Protein AF-A0A7R7HDZ0-F1 (afdb_monomer_lite)

Sequence (417 aa):
MRAALHAPAPTSVPAPRLAAPQRAILRKTVLGPVDDPLEREADQVADAVVGDHAVGGFGQAPAGTAQRKCAECEDEEGIQRKCAACEAEEKIERKPAEAAARAVSQGGEPLSPEARAYFEPRFGRGFSGVRIHTGGRAAAAAGAIDARAYTLGSDIAFASGEFDPQRDAGRRLLAHELTHVVQQQRGAAPALRRTLTATSRCPPNVHGAPADPIAELTADDERAQLMALGTSNVLALEALTFADPTFGRSYVSDAYERRFGLPPAAARGRFRNRFTGRTHATQNEAMREEMLSLSDRFRQLHDFLSGPIRYRCPGTGAITLPGCASARCGGSIALSCPGGRQIAICPTFWTFPLMQTVDQRGGNMIHESVHMRLGFRGHGLANANQRGRNPECHAAIVADVYGFQSDDTTDCTPLIP

Secondary structure (DSSP, 8-state):
-----PPPPP--PPPP-------------EEPPTT-HHHHHHHHHHHHHHTTPPP-------TTEEEEEES--SS--------S-HHHHHHHHHHHHHHHHHHHTS--EEPPHHHHHHHHHHHTS--TT-EEE-SHHHHHHHHHTTEEEEEETTEEEE-TTT--TTSHHHHHHHHHHHHHHHHHHHHT---------TT-B--TTSTT--S-HHHHHHHHHHHHHHHHHHHHHHHHHHHHHTT-TTS---HHHHHHHHHH-SPPEEGGGEEE-TTT--EESSHHHHHHHHHHHHHHHHHHHHHHHHS--EEE--TTSEEPPTTS--EE-TT-SEE--TT--EEEEPHHHHH-TT-SSHHHHHHHHHHHHHHHHH-----S---HHHHTT-HHHHHHHHHHHHT------STTS----

Foldseek 3Di:
DDDDDDDDDDDDDDDPPPDDPPPPLQPQAAEDDQPDPQLVVLLVQLVCLLVVHADDDAAADAARYKYFHAPDDDDDDDDDDDDDPVVVVVVLRRVLRSLLVVQQVDAFDFDDPVLQVSVCRSDVHGLRLAGEAADPSLQVSCVSVNGQWIEHQRYIGGHHPLCDCPDSNSSSVVSSRVSVNVNNCRNCVDLPLDQQPPQADDDDPPLLHHNCNSVLVSLLLVLLLVLLLVLLVVLLVVLVLLVDVVRDDDLLNLLCCQQQNFFDADPPRWGAQLQPRDIHNDSSVSSSVNSNSLSVVSVLLSVLSSDHAHEYAQEQDWDDFPADDIDGCPVPQWDHAAQGRYIHGYSCCNVPPQNPDSLQSSLVVQLRSLCHRVVQDDCADDDSSCSSRHSQSSSSSSCSVVVGDYPPVYDSGTPDD

pLDDT: mean 73.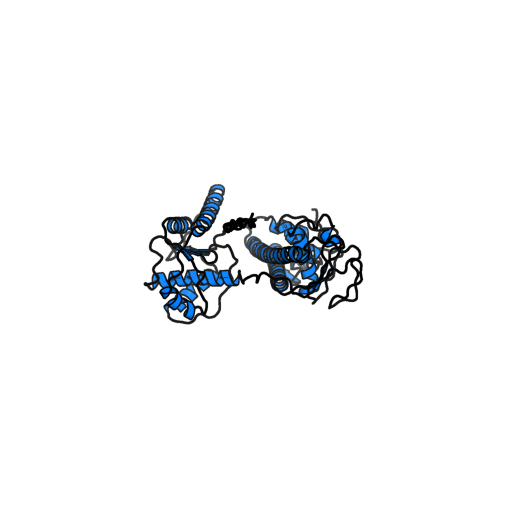01, std 21.33, range [24.03, 96.06]

Structure (mmCIF, N/CA/C/O backbone):
data_AF-A0A7R7HDZ0-F1
#
_entry.id   AF-A0A7R7HDZ0-F1
#
loop_
_atom_site.group_PDB
_atom_site.id
_atom_site.type_symbol
_atom_site.label_atom_id
_atom_site.label_alt_id
_atom_site.label_comp_id
_atom_site.label_asym_id
_atom_site.label_entity_id
_atom_site.label_seq_id
_atom_site.pdbx_PDB_ins_code
_atom_site.Cartn_x
_atom_site.Cartn_y
_atom_site.Cartn_z
_atom_site.occupancy
_atom_site.B_iso_or_equiv
_atom_site.auth_seq_id
_atom_site.auth_comp_id
_atom_site.auth_asym_id
_atom_site.auth_atom_id
_atom_site.pdbx_PDB_model_num
ATOM 1 N N . MET A 1 1 ? 40.068 -49.579 -53.882 1.00 44.84 1 MET A N 1
ATOM 2 C CA . MET A 1 1 ? 40.170 -48.434 -52.951 1.00 44.84 1 MET A CA 1
ATOM 3 C C . MET A 1 1 ? 38.941 -47.546 -53.119 1.00 44.84 1 MET A C 1
ATOM 5 O O . MET A 1 1 ? 38.867 -46.802 -54.084 1.00 44.84 1 MET A O 1
ATOM 9 N N . ARG A 1 2 ? 37.942 -47.673 -52.238 1.00 38.09 2 ARG A N 1
ATOM 10 C CA . ARG A 1 2 ? 36.801 -46.748 -52.138 1.00 38.09 2 ARG A CA 1
ATOM 11 C C . ARG A 1 2 ? 36.722 -46.304 -50.681 1.00 38.09 2 ARG A C 1
ATOM 13 O O . ARG A 1 2 ? 36.524 -47.140 -49.807 1.00 38.09 2 ARG A O 1
ATOM 20 N N . ALA A 1 3 ? 36.974 -45.022 -50.438 1.00 36.81 3 ALA A N 1
ATOM 21 C CA . ALA A 1 3 ? 36.905 -44.409 -49.120 1.00 36.81 3 ALA A CA 1
ATOM 22 C C . ALA A 1 3 ? 35.434 -44.226 -48.719 1.00 36.81 3 ALA A C 1
ATOM 24 O O . ALA A 1 3 ? 34.670 -43.587 -49.442 1.00 36.81 3 ALA A O 1
ATOM 25 N N . ALA A 1 4 ? 35.037 -44.812 -47.590 1.00 38.38 4 ALA A N 1
ATOM 26 C CA . ALA A 1 4 ? 33.734 -44.595 -46.975 1.00 38.38 4 ALA A CA 1
ATOM 27 C C . ALA A 1 4 ? 33.809 -43.357 -46.069 1.00 38.38 4 ALA A C 1
ATOM 29 O O . ALA A 1 4 ? 34.509 -43.360 -45.056 1.00 38.38 4 ALA A O 1
ATOM 30 N N . LEU A 1 5 ? 33.096 -42.297 -46.451 1.00 42.97 5 LEU A N 1
ATOM 31 C CA . LEU A 1 5 ? 32.874 -41.107 -45.631 1.00 42.97 5 LEU A CA 1
ATOM 32 C C . LEU A 1 5 ? 32.022 -41.495 -44.410 1.00 42.97 5 LEU A C 1
ATOM 34 O O . LEU A 1 5 ? 30.867 -41.887 -44.560 1.00 42.97 5 LEU A O 1
ATOM 38 N N . HIS A 1 6 ? 32.599 -41.408 -43.210 1.00 38.75 6 HIS A N 1
ATOM 39 C CA . HIS A 1 6 ? 31.871 -41.518 -41.944 1.00 38.75 6 HIS A CA 1
ATOM 40 C C . HIS A 1 6 ? 31.161 -40.190 -41.647 1.00 38.75 6 HIS A C 1
ATOM 42 O O . HIS A 1 6 ? 31.810 -39.153 -41.525 1.00 38.75 6 HIS A O 1
ATOM 48 N N . ALA A 1 7 ? 29.835 -40.225 -41.514 1.00 43.44 7 ALA A N 1
ATOM 49 C CA . ALA A 1 7 ? 29.051 -39.125 -40.957 1.00 43.44 7 ALA A CA 1
ATOM 50 C C . ALA A 1 7 ? 29.143 -39.139 -39.415 1.00 43.44 7 ALA A C 1
ATOM 52 O O . ALA A 1 7 ? 29.119 -40.226 -38.829 1.00 43.44 7 ALA A O 1
ATOM 53 N N . PRO A 1 8 ? 29.238 -37.982 -38.733 1.00 42.28 8 PRO A N 1
ATOM 54 C CA . PRO A 1 8 ? 29.229 -37.940 -37.275 1.00 42.28 8 PRO A CA 1
ATOM 55 C C . PRO A 1 8 ? 27.817 -38.193 -36.722 1.00 42.28 8 PRO A C 1
ATOM 57 O O . PRO A 1 8 ? 26.822 -37.705 -37.259 1.00 42.28 8 PRO A O 1
ATOM 60 N N . ALA A 1 9 ? 27.743 -38.964 -35.636 1.00 42.22 9 ALA A N 1
ATOM 61 C CA . ALA A 1 9 ? 26.508 -39.270 -34.919 1.00 42.22 9 ALA A CA 1
ATOM 62 C C . ALA A 1 9 ? 25.871 -38.003 -34.304 1.00 42.22 9 ALA A C 1
ATOM 64 O O . ALA A 1 9 ? 26.602 -37.116 -33.854 1.00 42.22 9 ALA A O 1
ATOM 65 N N . PRO A 1 10 ? 24.528 -37.909 -34.236 1.00 36.88 10 PRO A N 1
ATOM 66 C CA . PRO A 1 10 ? 23.860 -36.777 -33.608 1.00 36.88 10 PRO A CA 1
ATOM 67 C C . PRO A 1 10 ? 24.098 -36.795 -32.095 1.00 36.88 10 PRO A C 1
ATOM 69 O O . PRO A 1 10 ? 23.762 -37.754 -31.400 1.00 36.88 10 PRO A O 1
ATOM 72 N N . THR A 1 11 ? 24.672 -35.714 -31.577 1.00 39.50 11 THR A N 1
ATOM 73 C CA . THR A 1 11 ? 24.785 -35.454 -30.144 1.00 39.50 11 THR A CA 1
ATOM 74 C C . THR A 1 11 ? 23.390 -35.220 -29.564 1.00 39.50 11 THR A C 1
ATOM 76 O O . THR A 1 11 ? 22.713 -34.242 -29.875 1.00 39.50 11 THR A O 1
ATOM 79 N N . SER A 1 12 ? 22.931 -36.141 -28.717 1.00 36.22 12 SER A N 1
ATOM 80 C CA . SER A 1 12 ? 21.682 -35.999 -27.971 1.00 36.22 12 SER A CA 1
ATOM 81 C C . SER A 1 12 ? 21.817 -34.867 -26.950 1.00 36.22 12 SER A C 1
ATOM 83 O O . SER A 1 12 ? 22.501 -35.011 -25.936 1.00 36.22 12 SER A O 1
ATOM 85 N N . VAL A 1 13 ? 21.163 -33.738 -27.214 1.00 38.78 13 VAL A N 1
ATOM 86 C CA . VAL A 1 13 ? 20.968 -32.666 -26.232 1.00 38.78 13 VAL A CA 1
ATOM 87 C C . VAL A 1 13 ? 20.074 -33.215 -25.111 1.00 38.78 13 VAL A C 1
ATOM 89 O O . VAL A 1 13 ? 18.983 -33.706 -25.411 1.00 38.78 13 VAL A O 1
ATOM 92 N N . PRO A 1 14 ? 20.483 -33.174 -23.830 1.00 31.98 14 PRO A N 1
ATOM 93 C CA . PRO A 1 14 ? 19.598 -33.571 -22.748 1.00 31.98 14 PRO A CA 1
ATOM 94 C C . PRO A 1 14 ? 18.442 -32.569 -22.663 1.00 31.98 14 PRO A C 1
ATOM 96 O O . PRO A 1 14 ? 18.658 -31.361 -22.563 1.00 31.98 14 PRO A O 1
ATOM 99 N N . ALA A 1 15 ? 17.209 -33.075 -22.720 1.00 33.50 15 ALA A N 1
ATOM 100 C CA . ALA A 1 15 ? 16.012 -32.267 -22.535 1.00 33.50 15 ALA A CA 1
ATOM 101 C C . ALA A 1 15 ? 16.073 -31.531 -21.180 1.00 33.50 15 ALA A C 1
ATOM 103 O O . ALA A 1 15 ? 16.459 -32.144 -20.175 1.00 33.50 15 ALA A O 1
ATOM 104 N N . PRO A 1 16 ? 15.687 -30.244 -21.111 1.00 27.38 16 PRO A N 1
ATOM 105 C CA . PRO A 1 16 ? 15.587 -29.551 -19.839 1.00 27.38 16 PRO A CA 1
ATOM 106 C C . PRO A 1 16 ? 14.546 -30.276 -18.984 1.00 27.38 16 PRO A C 1
ATOM 108 O O . PRO A 1 16 ? 13.384 -30.413 -19.370 1.00 27.38 16 PRO A O 1
ATOM 111 N N . ARG A 1 17 ? 14.970 -30.775 -17.818 1.00 29.27 17 ARG A N 1
ATOM 112 C CA . ARG A 1 17 ? 14.047 -31.273 -16.798 1.00 29.27 17 ARG A CA 1
ATOM 113 C C . ARG A 1 17 ? 13.121 -30.117 -16.426 1.00 29.27 17 ARG A C 1
ATOM 115 O O . ARG A 1 17 ? 13.577 -29.138 -15.842 1.00 29.27 17 ARG A O 1
ATOM 122 N N . LEU A 1 18 ? 11.840 -30.237 -16.772 1.00 27.70 18 LEU A N 1
ATOM 123 C CA . LEU A 1 18 ? 10.780 -29.387 -16.240 1.00 27.70 18 LEU A CA 1
ATOM 124 C C . LEU A 1 18 ? 10.852 -29.468 -14.713 1.00 27.70 18 LEU A C 1
ATOM 126 O O . LEU A 1 18 ? 10.538 -30.500 -14.120 1.00 27.70 18 LEU A O 1
ATOM 130 N N . ALA A 1 19 ? 11.332 -28.397 -14.085 1.00 26.77 19 ALA A N 1
ATOM 131 C CA . ALA A 1 19 ? 11.244 -28.238 -12.648 1.00 26.77 19 ALA A CA 1
ATOM 132 C C . ALA A 1 19 ? 9.758 -28.262 -12.272 1.00 26.77 19 ALA A C 1
ATOM 134 O O . ALA A 1 19 ? 8.959 -27.495 -12.813 1.00 26.77 19 ALA A O 1
ATOM 135 N N . ALA A 1 20 ? 9.387 -29.177 -11.376 1.00 27.25 20 ALA A N 1
ATOM 136 C CA . ALA A 1 20 ? 8.056 -29.205 -10.793 1.00 27.25 20 ALA A CA 1
ATOM 137 C C . ALA A 1 20 ? 7.740 -27.823 -10.188 1.00 27.25 20 ALA A C 1
ATOM 139 O O . ALA A 1 20 ? 8.631 -27.223 -9.574 1.00 27.25 20 ALA A O 1
ATOM 140 N N . PRO A 1 21 ? 6.509 -27.302 -10.337 1.00 24.27 21 PRO A N 1
ATOM 141 C CA . PRO A 1 21 ? 6.141 -26.032 -9.738 1.00 24.27 21 PRO A CA 1
ATOM 142 C C . PRO A 1 21 ? 6.277 -26.166 -8.221 1.00 24.27 21 PRO A C 1
ATOM 144 O O . PRO A 1 21 ? 5.531 -26.905 -7.576 1.00 24.27 21 PRO A O 1
ATOM 147 N N . GLN A 1 22 ? 7.256 -25.468 -7.649 1.00 25.64 22 GLN A N 1
ATOM 148 C CA . GLN A 1 22 ? 7.350 -25.297 -6.208 1.00 25.64 22 GLN A CA 1
ATOM 149 C C . GLN A 1 22 ? 6.126 -24.482 -5.792 1.00 25.64 22 GLN A C 1
ATOM 151 O O . GLN A 1 22 ? 6.064 -23.274 -6.015 1.00 25.64 22 GLN A O 1
ATOM 156 N N . ARG A 1 23 ? 5.110 -25.169 -5.254 1.00 25.72 23 ARG A N 1
ATOM 157 C CA . ARG A 1 23 ? 3.968 -24.532 -4.596 1.00 25.72 23 ARG A CA 1
ATOM 158 C C . ARG A 1 23 ? 4.537 -23.622 -3.513 1.00 25.72 23 ARG A C 1
ATOM 160 O O . ARG A 1 23 ? 5.126 -24.104 -2.547 1.00 25.72 23 ARG A O 1
ATOM 167 N N . ALA A 1 24 ? 4.409 -22.315 -3.729 1.00 24.95 24 ALA A N 1
ATOM 168 C CA . ALA A 1 24 ? 4.756 -21.304 -2.752 1.00 24.95 24 ALA A CA 1
ATOM 169 C C . ALA A 1 24 ? 4.063 -21.654 -1.432 1.00 24.95 24 ALA A C 1
ATOM 171 O O . ALA A 1 24 ? 2.856 -21.895 -1.392 1.00 24.95 24 ALA A O 1
ATOM 172 N N . ILE A 1 25 ? 4.852 -21.740 -0.367 1.00 25.34 25 ILE A N 1
ATOM 173 C CA . ILE A 1 25 ? 4.367 -21.968 0.989 1.00 25.34 25 ILE A CA 1
ATOM 174 C C . ILE A 1 25 ? 3.492 -20.758 1.341 1.00 25.34 25 ILE A C 1
ATOM 176 O O . ILE A 1 25 ? 4.002 -19.652 1.521 1.00 25.34 25 ILE A O 1
ATOM 180 N N . LEU A 1 26 ? 2.171 -20.961 1.355 1.00 25.06 26 LEU A N 1
ATOM 181 C CA . LEU A 1 26 ? 1.171 -19.962 1.732 1.00 25.06 26 LEU A CA 1
ATOM 182 C C . LEU A 1 26 ? 1.508 -19.401 3.121 1.00 25.06 26 LEU A C 1
ATOM 184 O O . LEU A 1 26 ? 1.607 -20.142 4.100 1.00 25.06 26 LEU A O 1
ATOM 188 N N . ARG A 1 27 ? 1.716 -18.081 3.190 1.00 25.72 27 ARG A N 1
ATOM 189 C CA . ARG A 1 27 ? 1.868 -17.336 4.443 1.00 25.72 27 ARG A CA 1
ATOM 190 C C . ARG A 1 27 ? 0.533 -17.365 5.198 1.00 25.72 27 ARG A C 1
ATOM 192 O O . ARG A 1 27 ? -0.501 -17.090 4.604 1.00 25.72 27 ARG A O 1
ATOM 199 N N . LYS A 1 28 ? 0.622 -17.718 6.486 1.00 27.92 28 LYS A N 1
ATOM 200 C CA . LYS A 1 28 ? -0.372 -17.678 7.575 1.00 27.92 28 LYS A CA 1
ATOM 201 C C . LYS A 1 28 ? -1.809 -17.324 7.156 1.00 27.92 28 LYS A C 1
ATOM 203 O O . LYS A 1 28 ? -2.166 -16.156 7.052 1.00 27.92 28 LYS A O 1
ATOM 208 N N . THR A 1 29 ? -2.625 -18.359 6.991 1.00 32.28 29 THR A N 1
ATOM 209 C CA . THR A 1 29 ? -4.078 -18.248 6.850 1.00 32.28 29 THR A CA 1
ATOM 210 C C . THR A 1 29 ? -4.680 -17.724 8.151 1.00 32.28 29 THR A C 1
ATOM 212 O O . THR A 1 29 ? -4.339 -18.202 9.233 1.00 32.28 29 THR A O 1
ATOM 215 N N . VAL A 1 30 ? -5.547 -16.722 8.046 1.00 39.31 30 VAL A N 1
ATOM 216 C CA . VAL A 1 30 ? -6.327 -16.174 9.163 1.00 39.31 30 VAL A CA 1
ATOM 217 C C . VAL A 1 30 ? -7.789 -16.525 8.918 1.00 39.31 30 VAL A C 1
ATOM 219 O O . VAL A 1 30 ? -8.247 -16.492 7.776 1.00 39.31 30 VAL A O 1
ATOM 222 N N . LEU A 1 31 ? -8.480 -16.917 9.981 1.00 42.81 31 LEU A N 1
ATOM 223 C CA . LEU A 1 31 ? -9.894 -17.260 9.968 1.00 42.81 31 LEU A CA 1
ATOM 224 C C . LEU A 1 31 ? -10.731 -15.976 10.113 1.00 42.81 31 LEU A C 1
ATOM 226 O O . LEU A 1 31 ? -10.444 -15.175 11.003 1.00 42.81 31 LEU A O 1
ATOM 230 N N . GLY A 1 32 ? -11.718 -15.759 9.241 1.00 47.38 32 GLY A N 1
ATOM 231 C CA . GLY A 1 32 ? -12.645 -14.623 9.354 1.00 47.38 32 GLY A CA 1
ATOM 232 C C . GLY A 1 32 ? -13.668 -14.792 10.495 1.00 47.38 32 GLY A C 1
ATOM 233 O O . GLY A 1 32 ? -13.963 -15.929 10.871 1.00 47.38 32 GLY A O 1
ATOM 234 N N . PRO A 1 33 ? -14.198 -13.696 11.075 1.00 43.16 33 PRO A N 1
ATOM 235 C CA . PRO A 1 33 ? -15.303 -13.759 12.030 1.00 43.16 33 PRO A CA 1
ATOM 236 C C . PRO A 1 33 ? -16.636 -14.106 11.340 1.00 43.16 33 PRO A C 1
ATOM 238 O O . PRO A 1 33 ? -16.903 -13.657 10.234 1.00 43.16 33 PRO A O 1
ATOM 241 N N . VAL A 1 34 ? -17.488 -14.866 12.037 1.00 46.38 34 VAL A N 1
ATOM 242 C CA . VAL A 1 34 ? -18.720 -15.504 11.512 1.00 46.38 34 VAL A CA 1
ATOM 243 C C . VAL A 1 34 ? -19.800 -14.506 11.073 1.00 46.38 34 VAL A C 1
ATOM 245 O O . VAL A 1 34 ? -20.619 -14.825 10.222 1.00 46.38 34 VAL A O 1
ATOM 248 N N . ASP A 1 35 ? -19.799 -13.293 11.631 1.00 53.28 35 ASP A N 1
ATOM 249 C CA . ASP A 1 35 ? -20.841 -12.282 11.395 1.00 53.28 35 ASP A CA 1
ATOM 250 C C . ASP A 1 35 ? -20.292 -11.025 10.690 1.00 53.28 35 ASP A C 1
ATOM 252 O O . ASP A 1 35 ? -20.594 -9.869 11.023 1.00 53.28 35 ASP A O 1
ATOM 256 N N . ASP A 1 36 ? -19.412 -11.243 9.712 1.00 57.72 36 ASP A N 1
ATOM 257 C CA . ASP A 1 36 ? -18.852 -10.175 8.893 1.00 57.72 36 ASP A CA 1
ATOM 258 C C . ASP A 1 36 ? -19.768 -9.810 7.692 1.00 57.72 36 ASP A C 1
ATOM 260 O O . ASP A 1 36 ? -20.662 -10.567 7.302 1.00 57.72 36 ASP A O 1
ATOM 264 N N . PRO A 1 37 ? -19.625 -8.607 7.098 1.00 63.59 37 PRO A N 1
ATOM 265 C CA . PRO A 1 37 ? -20.433 -8.210 5.943 1.00 63.59 37 PRO A CA 1
ATOM 266 C C . PRO A 1 37 ? -20.280 -9.105 4.704 1.00 63.59 37 PRO A C 1
ATOM 268 O O . PRO A 1 37 ? -21.184 -9.117 3.872 1.00 63.59 37 PRO A O 1
ATOM 271 N N . LEU A 1 38 ? -19.153 -9.806 4.558 1.00 62.91 38 LEU A N 1
ATOM 272 C CA . LEU A 1 38 ? -18.868 -10.691 3.429 1.00 62.91 38 LEU A CA 1
ATOM 273 C C . LEU A 1 38 ? -19.558 -12.049 3.600 1.00 62.91 38 LEU A C 1
ATOM 275 O O . LEU A 1 38 ? -20.018 -12.596 2.601 1.00 62.91 38 LEU A O 1
ATOM 279 N N . GLU A 1 39 ? -19.684 -12.548 4.830 1.00 69.94 39 GLU A N 1
ATOM 280 C CA . GLU A 1 39 ? -20.479 -13.729 5.189 1.00 69.94 39 GLU A CA 1
ATOM 281 C C . GLU A 1 39 ? -21.976 -13.464 4.968 1.00 69.94 39 GLU A C 1
ATOM 283 O O . GLU A 1 39 ? -22.654 -14.250 4.308 1.00 69.94 39 GLU A O 1
ATOM 288 N N . ARG A 1 40 ? -22.488 -12.291 5.381 1.00 72.62 40 ARG A N 1
ATOM 289 C CA . ARG A 1 40 ? -23.886 -11.897 5.096 1.00 72.62 40 ARG A CA 1
ATOM 290 C C . ARG A 1 40 ? -24.172 -11.746 3.606 1.00 72.62 40 ARG A C 1
ATOM 292 O O . ARG A 1 40 ? -25.269 -12.060 3.149 1.00 72.62 40 ARG A O 1
ATOM 299 N N . GLU A 1 41 ? -23.209 -11.235 2.846 1.00 73.62 41 GLU A N 1
ATOM 300 C CA . GLU A 1 41 ? -23.319 -11.190 1.391 1.00 73.62 41 GLU A CA 1
ATOM 301 C C . GLU A 1 41 ? -23.310 -12.604 0.799 1.00 73.62 41 GLU A C 1
ATOM 303 O O . GLU A 1 41 ? -24.160 -12.908 -0.033 1.00 73.62 41 GLU A O 1
ATOM 308 N N . ALA A 1 42 ? -22.414 -13.485 1.251 1.00 69.06 42 ALA A N 1
ATOM 309 C CA . ALA A 1 42 ? -22.358 -14.873 0.797 1.00 69.06 42 ALA A CA 1
ATOM 310 C C . ALA A 1 42 ? -23.672 -15.628 1.059 1.00 69.06 42 ALA A C 1
ATOM 312 O O . ALA A 1 42 ? -24.150 -16.329 0.163 1.00 69.06 42 ALA A O 1
ATOM 313 N N . ASP A 1 43 ? -24.321 -15.394 2.202 1.00 77.44 43 ASP A N 1
ATOM 314 C CA . ASP A 1 43 ? -25.655 -15.925 2.495 1.00 77.44 43 ASP A CA 1
ATOM 315 C C . ASP A 1 43 ? -26.733 -15.371 1.549 1.00 77.44 43 ASP A C 1
ATOM 317 O O . ASP A 1 43 ? -27.519 -16.129 0.983 1.00 77.44 43 ASP A O 1
ATOM 321 N N . GLN A 1 44 ? -26.760 -14.057 1.312 1.00 76.69 44 GLN A N 1
ATOM 322 C CA . GLN A 1 44 ? -27.734 -13.437 0.401 1.00 76.69 44 GLN A CA 1
ATOM 323 C C . GLN A 1 44 ? -27.582 -13.938 -1.039 1.00 76.69 44 GLN A C 1
ATOM 325 O O . GLN A 1 44 ? -28.571 -14.179 -1.737 1.00 76.69 44 GLN A O 1
ATOM 330 N N . VAL A 1 45 ? -26.338 -14.107 -1.489 1.00 78.56 45 VAL A N 1
ATOM 331 C CA . VAL A 1 45 ? -26.023 -14.654 -2.808 1.00 78.56 45 VAL A CA 1
ATOM 332 C C . VAL A 1 45 ? -26.441 -16.117 -2.899 1.00 78.56 45 VAL A C 1
ATOM 334 O O . VAL A 1 45 ? -27.049 -16.512 -3.897 1.00 78.56 45 VAL A O 1
ATOM 337 N N . ALA A 1 46 ? -26.155 -16.916 -1.871 1.00 79.75 46 ALA A N 1
ATOM 338 C CA . ALA A 1 46 ? -26.560 -18.314 -1.828 1.00 79.75 46 ALA A CA 1
ATOM 339 C C . ALA A 1 46 ? -28.081 -18.473 -1.983 1.00 79.75 46 ALA A C 1
ATOM 341 O O . ALA A 1 46 ? -28.545 -19.362 -2.703 1.00 79.75 46 ALA A O 1
ATOM 342 N N . ASP A 1 47 ? -28.844 -17.557 -1.392 1.00 81.12 47 ASP A N 1
ATOM 343 C CA . ASP A 1 47 ? -30.309 -17.575 -1.402 1.00 81.12 47 ASP A CA 1
ATOM 344 C C . ASP A 1 47 ? -30.858 -17.180 -2.761 1.00 81.12 47 ASP A C 1
ATOM 346 O O . ASP A 1 47 ? -31.737 -17.854 -3.302 1.00 81.12 47 ASP A O 1
ATOM 350 N N . ALA A 1 48 ? -30.277 -16.142 -3.361 1.00 78.56 48 ALA A N 1
ATOM 351 C CA . ALA A 1 48 ? -30.615 -15.712 -4.709 1.00 78.56 48 ALA A CA 1
ATOM 352 C C . ALA A 1 48 ? -30.335 -16.810 -5.752 1.00 78.56 48 ALA A C 1
ATOM 354 O O . ALA A 1 48 ? -31.150 -17.035 -6.645 1.00 78.56 48 ALA A O 1
ATOM 355 N N . VAL A 1 49 ? -29.220 -17.536 -5.623 1.00 77.62 49 VAL A N 1
ATOM 356 C CA . VAL A 1 49 ? -28.814 -18.590 -6.569 1.00 77.62 49 VAL A CA 1
ATOM 357 C C . VAL A 1 49 ? -29.730 -19.811 -6.508 1.00 77.62 49 VAL A C 1
ATOM 359 O O . VAL A 1 49 ? -30.022 -20.411 -7.545 1.00 77.62 49 VAL A O 1
ATOM 362 N N . VAL A 1 50 ? -30.182 -20.200 -5.313 1.00 82.31 50 VAL A N 1
ATOM 363 C CA . VAL A 1 50 ? -31.155 -21.295 -5.155 1.00 82.31 50 VAL A CA 1
ATOM 364 C C . VAL A 1 50 ? -32.566 -20.839 -5.551 1.00 82.31 50 VAL A C 1
ATOM 366 O O . VAL A 1 50 ? -33.319 -21.634 -6.104 1.00 82.31 50 VAL A O 1
ATOM 369 N N . GLY A 1 51 ? -32.893 -19.554 -5.376 1.00 74.94 51 GLY A N 1
ATOM 370 C CA . GLY A 1 51 ? -34.134 -18.922 -5.847 1.00 74.94 51 GLY A CA 1
ATOM 371 C C . GLY A 1 51 ? -34.192 -18.606 -7.350 1.00 74.94 51 GLY A C 1
ATOM 372 O O . GLY A 1 51 ? -35.145 -17.981 -7.804 1.00 74.94 51 GLY A O 1
ATOM 373 N N . ASP A 1 52 ? -33.189 -19.033 -8.122 1.00 66.62 52 ASP A N 1
ATOM 374 C CA . ASP A 1 52 ? -33.061 -18.828 -9.571 1.00 66.62 52 ASP A CA 1
ATOM 375 C C . ASP A 1 52 ? -32.962 -17.358 -10.032 1.00 66.62 52 ASP A C 1
ATOM 377 O O . ASP A 1 52 ? -33.370 -16.977 -11.133 1.00 66.62 52 ASP A O 1
ATOM 381 N N . HIS A 1 53 ? -32.384 -16.507 -9.187 1.00 62.97 53 HIS A N 1
ATOM 382 C CA . HIS A 1 53 ? -32.128 -15.105 -9.486 1.00 62.97 53 HIS A CA 1
ATOM 383 C C . HIS A 1 53 ? -30.665 -14.873 -9.879 1.00 62.97 53 HIS A C 1
ATOM 385 O O . HIS A 1 53 ? -29.734 -15.394 -9.263 1.00 62.97 53 HIS A O 1
ATOM 391 N N . ALA A 1 54 ? -30.453 -14.061 -10.919 1.00 60.06 54 ALA A N 1
ATOM 392 C CA . ALA A 1 54 ? -29.121 -13.597 -11.288 1.00 60.06 54 ALA A CA 1
ATOM 393 C C . ALA A 1 54 ? -28.596 -12.624 -10.226 1.00 60.06 54 ALA A C 1
ATOM 395 O O . ALA A 1 54 ? -29.301 -11.705 -9.804 1.00 60.06 54 ALA A O 1
ATOM 396 N N . VAL A 1 55 ? -27.346 -12.814 -9.821 1.00 62.25 55 VAL A N 1
ATOM 397 C CA . VAL A 1 55 ? -26.745 -12.076 -8.712 1.00 62.25 55 VAL A CA 1
ATOM 398 C C . VAL A 1 55 ? -25.885 -10.936 -9.257 1.00 62.25 55 VAL A C 1
ATOM 400 O O . VAL A 1 55 ? -25.007 -11.150 -10.096 1.00 62.25 55 VAL A O 1
ATOM 403 N N . GLY A 1 56 ? -26.139 -9.706 -8.801 1.00 48.75 56 GLY A N 1
ATOM 404 C CA . GLY A 1 56 ? -25.443 -8.498 -9.250 1.00 48.75 56 GLY A CA 1
ATOM 405 C C . GLY A 1 56 ? -24.746 -7.762 -8.106 1.00 48.75 56 GLY A C 1
ATOM 406 O O . GLY A 1 56 ? -25.403 -7.312 -7.178 1.00 48.75 56 GLY A O 1
ATOM 407 N N . GLY A 1 57 ? -23.427 -7.571 -8.229 1.00 54.59 57 GLY A N 1
ATOM 408 C CA . GLY A 1 57 ? -22.599 -6.887 -7.224 1.00 54.59 57 GLY A CA 1
ATOM 409 C C . GLY A 1 57 ? -22.046 -7.854 -6.173 1.00 54.59 57 GLY A C 1
ATOM 410 O O . GLY A 1 57 ? -22.785 -8.667 -5.648 1.00 54.59 57 GLY A O 1
ATOM 411 N N . PHE A 1 58 ? -20.733 -7.792 -5.926 1.00 51.44 58 PHE A N 1
ATOM 412 C CA . PHE A 1 58 ? -20.036 -8.612 -4.926 1.00 51.44 58 PHE A CA 1
ATOM 413 C C . PHE A 1 58 ? -18.998 -7.743 -4.195 1.00 51.44 58 PHE A C 1
ATOM 415 O O . PHE A 1 58 ? -18.288 -6.971 -4.858 1.00 51.44 58 PHE A O 1
ATOM 422 N N . GLY A 1 59 ? -18.869 -7.882 -2.881 1.00 47.06 59 GLY A N 1
ATOM 423 C CA . GLY A 1 59 ? -17.827 -7.312 -2.034 1.00 47.06 59 GLY A CA 1
ATOM 424 C C . GLY A 1 59 ? -16.440 -7.894 -2.323 1.00 47.06 59 GLY A C 1
ATOM 425 O O . GLY A 1 59 ? -16.258 -8.739 -3.204 1.00 47.06 59 GLY A O 1
ATOM 426 N N . GLN A 1 60 ? -15.420 -7.395 -1.622 1.00 47.72 60 GLN A N 1
ATOM 427 C CA . GLN A 1 60 ? -14.015 -7.727 -1.877 1.00 47.72 60 GLN A CA 1
ATOM 428 C C . GLN A 1 60 ? -13.367 -8.291 -0.606 1.00 47.72 60 GLN A C 1
ATOM 430 O O . GLN A 1 60 ? -13.350 -7.616 0.420 1.00 47.72 60 GLN A O 1
ATOM 435 N N . ALA A 1 61 ? -12.819 -9.509 -0.687 1.00 40.84 61 ALA A N 1
ATOM 436 C CA . ALA A 1 61 ? -12.110 -10.182 0.406 1.00 40.84 61 ALA A CA 1
ATOM 437 C C . ALA A 1 61 ? -10.604 -10.288 0.090 1.00 40.84 61 ALA A C 1
ATOM 439 O O . ALA A 1 61 ? -10.250 -10.535 -1.065 1.00 40.84 61 ALA A O 1
ATOM 440 N N . PRO A 1 62 ? -9.690 -10.119 1.063 1.00 37.09 62 PRO A N 1
ATOM 441 C CA . PRO A 1 62 ? -8.252 -10.234 0.828 1.00 37.09 62 PRO A CA 1
ATOM 442 C C . PRO A 1 62 ? -7.813 -11.684 0.545 1.00 37.09 62 PRO A C 1
ATOM 444 O O . PRO A 1 62 ? -8.242 -12.632 1.200 1.00 37.09 62 PRO A O 1
ATOM 447 N N . ALA A 1 63 ? -6.891 -11.863 -0.405 1.00 42.03 63 ALA A N 1
ATOM 448 C CA . ALA A 1 63 ? -6.332 -13.173 -0.739 1.00 42.03 63 ALA A CA 1
ATOM 449 C C . ALA A 1 63 ? -5.581 -13.794 0.458 1.00 42.03 63 ALA A C 1
ATOM 451 O O . ALA A 1 63 ? -4.681 -13.166 1.014 1.00 42.03 63 ALA A O 1
ATOM 452 N N . GLY A 1 64 ? -5.915 -15.038 0.826 1.00 40.31 64 GLY A N 1
ATOM 453 C CA . GLY A 1 64 ? -5.228 -15.792 1.889 1.00 40.31 64 GLY A CA 1
ATOM 454 C C . GLY A 1 64 ? -5.942 -15.845 3.247 1.00 40.31 64 GLY A C 1
ATOM 455 O O . GLY A 1 64 ? -5.397 -16.425 4.186 1.00 40.31 64 GLY A O 1
ATOM 456 N N . THR A 1 65 ? -7.155 -15.296 3.356 1.00 45.47 65 THR A N 1
ATOM 457 C CA . THR A 1 65 ? -8.052 -15.545 4.501 1.00 45.47 65 THR A CA 1
ATOM 458 C C . THR A 1 65 ? -8.933 -16.762 4.217 1.00 45.47 65 THR A C 1
ATOM 460 O O . THR A 1 65 ? -9.431 -16.910 3.104 1.00 45.47 65 THR A O 1
ATOM 463 N N . ALA A 1 66 ? -9.083 -17.654 5.201 1.00 46.59 66 ALA A N 1
ATOM 464 C CA . ALA A 1 66 ? -10.062 -18.734 5.128 1.00 46.59 66 ALA A CA 1
ATOM 465 C C . ALA A 1 66 ? -11.387 -18.202 5.679 1.00 46.59 66 ALA A C 1
ATOM 467 O O . ALA A 1 66 ? -11.477 -17.864 6.862 1.00 46.59 66 ALA A O 1
ATOM 468 N N . GLN A 1 67 ? -12.379 -18.099 4.802 1.00 57.12 67 GLN A N 1
ATOM 469 C CA . GLN A 1 67 ? -13.761 -17.774 5.160 1.00 57.12 67 GLN A CA 1
ATOM 470 C C . GLN A 1 67 ? -14.500 -19.083 5.452 1.00 57.12 67 GLN A C 1
ATOM 472 O O . GLN A 1 67 ? -14.231 -20.085 4.779 1.00 57.12 67 GLN A O 1
ATOM 477 N N . ARG A 1 68 ? -15.314 -19.106 6.515 1.00 54.12 68 ARG A N 1
ATOM 478 C CA . ARG A 1 68 ? -15.921 -20.331 7.061 1.00 54.12 68 ARG A CA 1
ATOM 479 C C . ARG A 1 68 ? -17.384 -20.102 7.401 1.00 54.12 68 ARG A C 1
ATOM 481 O O . ARG A 1 68 ? -17.731 -19.090 8.000 1.00 54.12 68 ARG A O 1
ATOM 488 N N . LYS A 1 69 ? -18.188 -21.140 7.195 1.00 50.72 69 LYS A N 1
ATOM 489 C CA . LYS A 1 69 ? -19.547 -21.218 7.731 1.00 50.72 69 LYS A CA 1
ATOM 490 C C . LYS A 1 69 ? -19.615 -22.181 8.916 1.00 50.72 69 LYS A C 1
ATOM 492 O O . LYS A 1 69 ? -19.337 -23.371 8.746 1.00 50.72 69 LYS A O 1
ATOM 497 N N . CYS A 1 70 ? -19.960 -21.674 10.103 1.00 45.66 70 CYS A N 1
ATOM 498 C CA . CYS A 1 70 ? -20.062 -22.467 11.337 1.00 45.66 70 CYS A CA 1
ATOM 499 C C . CYS A 1 70 ? -21.226 -23.468 11.319 1.00 45.66 70 CYS A C 1
ATOM 501 O O . CYS A 1 70 ? -22.193 -23.305 10.572 1.00 45.66 70 CYS A O 1
ATOM 503 N N . ALA A 1 71 ? -21.112 -24.516 12.141 1.00 44.28 71 ALA A N 1
ATOM 504 C CA . ALA A 1 71 ? -22.105 -25.584 12.247 1.00 44.28 71 ALA A CA 1
ATOM 505 C C . ALA A 1 71 ? -23.294 -25.256 13.178 1.00 44.28 71 ALA A C 1
ATOM 507 O O . ALA A 1 71 ? -24.373 -25.799 12.958 1.00 44.28 71 ALA A O 1
ATOM 508 N N . GLU A 1 72 ? -23.141 -24.350 14.150 1.00 37.97 72 GLU A N 1
ATOM 509 C CA . GLU A 1 72 ? -24.197 -23.976 15.108 1.00 37.97 72 GLU A CA 1
ATOM 510 C C . GLU A 1 72 ? -24.442 -22.461 15.120 1.00 37.97 72 GLU A C 1
ATOM 512 O O . GLU A 1 72 ? -23.716 -21.714 15.771 1.00 37.97 72 GLU A O 1
ATOM 517 N N . CYS A 1 73 ? -25.478 -22.011 14.404 1.00 35.06 73 CYS A N 1
ATOM 518 C CA . CYS A 1 73 ? -26.111 -20.698 14.579 1.00 35.06 73 CYS A CA 1
ATOM 519 C C . CYS A 1 73 ? -27.622 -20.798 14.276 1.00 35.06 73 CYS A C 1
ATOM 521 O O . CYS A 1 73 ? -28.130 -20.115 13.390 1.00 35.06 73 CYS A O 1
ATOM 523 N N . GLU A 1 74 ? -28.332 -21.668 14.991 1.00 32.31 74 GLU A N 1
ATOM 524 C CA . GLU A 1 74 ? -29.742 -21.446 15.330 1.00 32.31 74 GLU A CA 1
ATOM 525 C C . GLU A 1 74 ? -29.799 -21.465 16.868 1.00 32.31 74 GLU A C 1
ATOM 527 O O . GLU A 1 74 ? -29.477 -22.479 17.477 1.00 32.31 74 GLU A O 1
ATOM 532 N N . ASP A 1 75 ? -30.119 -20.305 17.452 1.00 32.19 75 ASP A N 1
ATOM 533 C CA . ASP A 1 75 ? -30.427 -20.038 18.868 1.00 32.19 75 ASP A CA 1
ATOM 534 C C . ASP A 1 75 ? -29.325 -20.234 19.945 1.00 32.19 75 ASP A C 1
ATOM 536 O O . ASP A 1 75 ? -28.976 -21.342 20.332 1.00 32.19 75 ASP A O 1
ATOM 540 N N . GLU A 1 76 ? -28.815 -19.118 20.497 1.00 26.89 76 GLU A N 1
ATOM 541 C CA . GLU A 1 76 ? -28.973 -18.693 21.913 1.00 26.89 76 GLU A CA 1
ATOM 542 C C . GLU A 1 76 ? -27.878 -17.715 22.408 1.00 26.89 76 GLU A C 1
ATOM 544 O O . GLU A 1 76 ? -26.692 -17.809 22.090 1.00 26.89 76 GLU A O 1
ATOM 549 N N . GLU A 1 77 ? -28.319 -16.757 23.235 1.00 35.84 77 GLU A N 1
ATOM 550 C CA . GLU A 1 77 ? -27.510 -15.851 24.060 1.00 35.84 77 GLU A CA 1
ATOM 551 C C . GLU A 1 77 ? -26.865 -16.598 25.249 1.00 35.84 77 GLU A C 1
ATOM 553 O O . GLU A 1 77 ? -27.504 -17.443 25.872 1.00 35.84 77 GLU A O 1
ATOM 558 N N . GLY A 1 78 ? -25.645 -16.236 25.676 1.00 24.62 78 GLY A N 1
ATOM 559 C CA . GLY A 1 78 ? -25.075 -16.832 26.894 1.00 24.62 78 GLY A CA 1
ATOM 560 C C . GLY A 1 78 ? -23.692 -16.341 27.333 1.00 24.62 78 GLY A C 1
ATOM 561 O O . GLY A 1 78 ? -22.668 -16.657 26.744 1.00 24.62 78 GLY A O 1
ATOM 562 N N . ILE A 1 79 ? -23.677 -15.607 28.445 1.00 32.59 79 ILE A N 1
ATOM 563 C CA . ILE A 1 79 ? -22.539 -15.083 29.225 1.00 32.59 79 ILE A CA 1
ATOM 564 C C . ILE A 1 79 ? -21.526 -16.175 29.634 1.00 32.59 79 ILE A C 1
ATOM 566 O O . ILE A 1 79 ? -21.928 -17.149 30.264 1.00 32.59 79 ILE A O 1
ATOM 570 N N . GLN A 1 80 ? -20.208 -15.941 29.498 1.00 24.91 80 GLN A N 1
ATOM 571 C CA . GLN A 1 80 ? -19.175 -16.628 30.302 1.00 24.91 80 GLN A CA 1
ATOM 572 C C . GLN A 1 80 ? -17.999 -15.700 30.676 1.00 24.91 80 GLN A C 1
ATOM 574 O O . GLN A 1 80 ? -17.518 -14.894 29.884 1.00 24.91 80 GLN A O 1
ATOM 579 N N . ARG A 1 81 ? -17.576 -15.791 31.945 1.00 27.14 81 ARG A N 1
ATOM 580 C CA . ARG A 1 81 ? -16.588 -14.934 32.623 1.00 27.14 81 ARG A CA 1
ATOM 581 C C . ARG A 1 81 ? -15.164 -15.509 32.548 1.00 27.14 81 ARG A C 1
ATOM 583 O O . ARG A 1 81 ? -14.962 -16.701 32.713 1.00 27.14 81 ARG A O 1
ATOM 590 N N . LYS A 1 82 ? -14.207 -14.581 32.447 1.00 33.81 82 LYS A N 1
ATOM 591 C CA . LYS A 1 82 ? -12.790 -14.555 32.883 1.00 33.81 82 LYS A CA 1
ATOM 592 C C . LYS A 1 82 ? -12.227 -15.797 33.616 1.00 33.81 82 LYS A C 1
ATOM 594 O O . LYS A 1 82 ? -12.622 -16.034 34.752 1.00 33.81 82 LYS A O 1
ATOM 599 N N . CYS A 1 83 ? -11.175 -16.419 33.060 1.00 24.03 83 CYS A N 1
ATOM 600 C CA . CYS A 1 83 ? -10.168 -17.239 33.768 1.00 24.03 83 CYS A CA 1
ATOM 601 C C . CYS A 1 83 ? -8.807 -17.237 33.031 1.00 24.03 83 CYS A C 1
ATOM 603 O O . CYS A 1 83 ? -8.750 -17.082 31.817 1.00 24.03 83 CYS A O 1
ATOM 605 N N . ALA A 1 84 ? -7.713 -17.419 33.780 1.00 30.34 84 ALA A N 1
ATOM 606 C CA . ALA A 1 84 ? -6.310 -17.361 33.346 1.00 30.34 84 ALA A CA 1
ATOM 607 C C . ALA A 1 84 ? -5.844 -18.599 32.541 1.00 30.34 84 ALA A C 1
ATOM 609 O O . ALA A 1 84 ? -4.928 -19.308 32.954 1.00 30.34 84 ALA A O 1
ATOM 610 N N . ALA A 1 85 ? -6.484 -18.859 31.399 1.00 28.98 85 ALA A N 1
ATOM 611 C CA . ALA A 1 85 ? -6.121 -19.924 30.451 1.00 28.98 85 ALA A CA 1
ATOM 612 C C . ALA A 1 85 ? -5.767 -19.392 29.041 1.00 28.98 85 ALA A C 1
ATOM 614 O O . ALA A 1 85 ? -5.609 -20.164 28.096 1.00 28.98 85 ALA A O 1
ATOM 615 N N . CYS A 1 86 ? -5.586 -18.076 28.904 1.00 34.47 86 CYS A N 1
ATOM 616 C CA . CYS A 1 86 ? -5.516 -17.378 27.617 1.00 34.47 86 CYS A CA 1
ATOM 617 C C . CYS A 1 86 ? -4.244 -17.674 26.790 1.00 34.47 86 CYS A C 1
ATOM 619 O O . CYS A 1 86 ? -4.213 -17.416 25.593 1.00 34.47 86 CYS A O 1
ATOM 621 N N . GLU A 1 87 ? -3.187 -18.240 27.386 1.00 32.41 87 GLU A N 1
ATOM 622 C CA . GLU A 1 87 ? -1.948 -18.588 26.661 1.00 32.41 87 GLU A CA 1
ATOM 623 C C . GLU A 1 87 ? -2.012 -19.958 25.956 1.00 32.41 87 GLU A C 1
ATOM 625 O O . GLU A 1 87 ? -1.176 -20.270 25.100 1.00 32.41 87 GLU A O 1
ATOM 630 N N . ALA A 1 88 ? -3.002 -20.793 26.294 1.00 31.81 88 ALA A N 1
ATOM 631 C CA . ALA A 1 88 ? -3.214 -22.084 25.643 1.00 31.81 88 ALA A CA 1
ATOM 632 C C . ALA A 1 88 ? -4.097 -21.958 24.388 1.00 31.81 88 ALA A C 1
ATOM 634 O O . ALA A 1 88 ? -3.849 -22.657 23.405 1.00 31.81 88 ALA A O 1
ATOM 635 N N . GLU A 1 89 ? -5.056 -21.029 24.382 1.00 33.03 89 GLU A N 1
ATOM 636 C CA . GLU A 1 89 ? -6.014 -20.819 23.285 1.00 33.03 89 GLU A CA 1
ATOM 637 C C . GLU A 1 89 ? -5.354 -20.217 22.028 1.00 33.03 89 GLU A C 1
ATOM 639 O O . GLU A 1 89 ? -5.579 -20.699 20.918 1.00 33.03 89 GLU A O 1
ATOM 644 N N . GLU A 1 90 ? -4.391 -19.299 22.177 1.00 32.91 90 GLU A N 1
ATOM 645 C CA . GLU A 1 90 ? -3.672 -18.690 21.039 1.00 32.91 90 GLU A CA 1
ATOM 646 C C . GLU A 1 90 ? -2.776 -19.695 20.268 1.00 32.91 90 GLU A C 1
ATOM 648 O O . GLU A 1 90 ? -2.453 -19.519 19.086 1.00 32.91 90 GLU A O 1
ATOM 653 N N . LYS A 1 91 ? -2.382 -20.801 20.919 1.00 29.95 91 LYS A N 1
ATOM 654 C CA . LYS A 1 91 ? -1.697 -21.943 20.282 1.00 29.95 91 LYS A CA 1
ATOM 655 C C . LYS A 1 91 ? -2.666 -22.955 19.669 1.00 29.95 91 LYS A C 1
ATOM 657 O O . LYS A 1 91 ? -2.227 -23.756 18.836 1.00 29.95 91 LYS A O 1
ATOM 662 N N . ILE A 1 92 ? -3.934 -22.943 20.079 1.00 34.62 92 ILE A N 1
ATOM 663 C CA . ILE A 1 92 ? -4.985 -23.823 19.566 1.00 34.62 92 ILE A CA 1
ATOM 664 C C . ILE A 1 92 ? -5.606 -23.236 18.296 1.00 34.62 92 ILE A C 1
ATOM 666 O O . ILE A 1 92 ? -5.903 -24.027 17.421 1.00 34.62 92 ILE A O 1
ATOM 670 N N . GLU A 1 93 ? -5.681 -21.913 18.101 1.00 37.94 93 GLU A N 1
ATOM 671 C CA . GLU A 1 93 ? -6.274 -21.306 16.885 1.00 37.94 93 GLU A CA 1
ATOM 672 C C . GLU A 1 93 ? -5.325 -21.197 15.673 1.00 37.94 93 GLU A C 1
ATOM 674 O O . GLU A 1 93 ? -5.747 -21.289 14.518 1.00 37.94 93 GLU A O 1
ATOM 679 N N . ARG A 1 94 ? -4.010 -21.063 15.897 1.00 40.16 94 ARG A N 1
ATOM 680 C CA . ARG A 1 94 ? -3.012 -20.966 14.806 1.00 40.16 94 ARG A CA 1
ATOM 681 C C . ARG A 1 94 ? -2.785 -22.297 14.072 1.00 40.16 94 ARG A C 1
ATOM 683 O O . ARG A 1 94 ? -2.439 -22.300 12.893 1.00 40.16 94 ARG A O 1
ATOM 690 N N . LYS A 1 95 ? -2.977 -23.432 14.754 1.00 42.28 95 LYS A N 1
ATOM 691 C CA . LYS A 1 95 ? -2.781 -24.783 14.191 1.00 42.28 95 LYS A CA 1
ATOM 692 C C . LYS A 1 95 ? -3.888 -25.209 13.201 1.00 42.28 95 LYS A C 1
ATOM 694 O O . LYS A 1 95 ? -3.534 -25.749 12.154 1.00 42.28 95 LYS A O 1
ATOM 699 N N . PRO A 1 96 ? -5.187 -24.966 13.467 1.00 49.50 96 PRO A N 1
ATOM 700 C CA . PRO A 1 96 ? -6.292 -25.242 12.555 1.00 49.50 96 PRO A CA 1
ATOM 701 C C . PRO A 1 96 ? -6.171 -24.514 11.221 1.00 49.50 96 PRO A C 1
ATOM 703 O O . PRO A 1 96 ? -6.346 -25.139 10.182 1.00 49.50 96 PRO A O 1
ATOM 706 N N . ALA A 1 97 ? -5.789 -23.233 11.218 1.00 47.34 97 ALA A N 1
ATOM 707 C CA . ALA A 1 97 ? -5.657 -22.464 9.980 1.00 47.34 97 ALA A CA 1
ATOM 708 C C . ALA A 1 97 ? -4.499 -22.964 9.090 1.00 47.34 97 ALA A C 1
ATOM 710 O O . ALA A 1 97 ? -4.642 -23.085 7.873 1.00 47.34 97 ALA A O 1
ATOM 711 N N . GLU A 1 98 ? -3.362 -23.339 9.687 1.00 53.06 98 GLU A N 1
ATOM 712 C CA . GLU A 1 98 ? -2.257 -23.983 8.962 1.00 53.06 98 GLU A CA 1
ATOM 713 C C . GLU A 1 98 ? -2.620 -25.396 8.471 1.00 53.06 98 GLU A C 1
ATOM 715 O O . GLU A 1 98 ? -2.203 -25.801 7.382 1.00 53.06 98 GLU A O 1
ATOM 720 N N . ALA A 1 99 ? -3.405 -26.153 9.245 1.00 57.00 99 ALA A N 1
ATOM 721 C CA . ALA A 1 99 ? -3.917 -27.461 8.841 1.00 57.00 99 ALA A CA 1
ATOM 722 C C . ALA A 1 99 ? -4.924 -27.350 7.681 1.00 57.00 99 ALA A C 1
ATOM 724 O O . ALA A 1 99 ? -4.835 -28.128 6.729 1.00 57.00 99 ALA A O 1
ATOM 725 N N . ALA A 1 100 ? -5.805 -26.346 7.709 1.00 57.72 100 ALA A N 1
ATOM 726 C CA . ALA A 1 100 ? -6.760 -26.033 6.648 1.00 57.72 100 ALA A CA 1
ATOM 727 C C . ALA A 1 100 ? -6.064 -25.632 5.339 1.00 57.72 100 ALA A C 1
ATOM 729 O O . ALA A 1 100 ? -6.403 -26.145 4.270 1.00 57.72 100 ALA A O 1
ATOM 730 N N . ALA A 1 101 ? -5.016 -24.807 5.416 1.00 56.66 101 ALA A N 1
ATOM 731 C CA . ALA A 1 101 ? -4.195 -24.460 4.256 1.00 56.66 101 ALA A CA 1
ATOM 732 C C . ALA A 1 101 ? -3.445 -25.676 3.678 1.00 56.66 101 ALA A C 1
ATOM 734 O O . ALA A 1 101 ? -3.365 -25.863 2.461 1.00 56.66 101 ALA A O 1
ATOM 735 N N . ARG A 1 102 ? -2.912 -26.551 4.542 1.00 62.41 102 ARG A N 1
ATOM 736 C CA . ARG A 1 102 ? -2.252 -27.798 4.120 1.00 62.41 102 ARG A CA 1
ATOM 737 C C . ARG A 1 102 ? -3.224 -28.789 3.482 1.00 62.41 102 ARG A C 1
ATOM 739 O O . ARG A 1 102 ? -2.822 -29.454 2.528 1.00 62.41 102 ARG A O 1
ATOM 746 N N . ALA A 1 103 ? -4.463 -28.886 3.959 1.00 63.84 103 ALA A N 1
ATOM 747 C CA . ALA A 1 103 ? -5.460 -29.809 3.418 1.00 63.84 103 ALA A CA 1
ATOM 748 C C . ALA A 1 103 ? -5.801 -29.520 1.945 1.00 63.84 103 ALA A C 1
ATOM 750 O O . ALA A 1 103 ? -5.882 -30.461 1.161 1.00 63.84 103 ALA A O 1
ATOM 751 N N . VAL A 1 104 ? -5.886 -28.246 1.545 1.00 65.50 104 VAL A N 1
ATOM 752 C CA . VAL A 1 104 ? -6.142 -27.854 0.142 1.00 65.50 104 VAL A CA 1
ATOM 753 C C . VAL A 1 104 ? -4.871 -27.825 -0.723 1.00 65.50 104 VAL A C 1
ATOM 755 O O . VAL A 1 104 ? -4.913 -27.874 -1.950 1.00 65.50 104 VAL A O 1
ATOM 758 N N . SER A 1 105 ? -3.689 -27.854 -0.095 1.00 53.53 105 SER A N 1
ATOM 759 C CA . SER A 1 105 ? -2.386 -27.931 -0.771 1.00 53.53 105 SER A CA 1
ATOM 760 C C . SER A 1 105 ? -2.053 -29.297 -1.396 1.00 53.53 105 SER A C 1
ATOM 762 O O . SER A 1 105 ? -0.926 -29.493 -1.865 1.00 53.53 105 SER A O 1
ATOM 764 N N . GLN A 1 106 ? -2.998 -30.238 -1.479 1.00 53.09 106 GLN A N 1
ATOM 765 C CA . GLN A 1 106 ? -2.810 -31.539 -2.128 1.00 53.09 106 GLN A CA 1
ATOM 766 C C . GLN A 1 106 ? -4.052 -31.925 -2.944 1.00 53.09 106 GLN A C 1
ATOM 768 O O . GLN A 1 106 ? -5.038 -32.389 -2.389 1.00 53.09 106 GLN A O 1
ATOM 773 N N . GLY A 1 107 ? -3.986 -31.805 -4.273 1.00 67.81 107 GLY A N 1
ATOM 774 C CA . GLY A 1 107 ? -5.057 -32.295 -5.152 1.00 67.81 107 GLY A CA 1
ATOM 775 C C . GLY A 1 107 ? -6.302 -31.400 -5.195 1.00 67.81 107 GLY A C 1
ATOM 776 O O . GLY A 1 107 ? -6.159 -30.181 -5.244 1.00 67.81 107 GLY A O 1
ATOM 777 N N . GLY A 1 108 ? -7.481 -32.026 -5.258 1.00 77.81 108 GLY A N 1
ATOM 778 C CA . GLY A 1 108 ? -8.793 -31.398 -5.458 1.00 77.81 108 GLY A CA 1
ATOM 779 C C . GLY A 1 108 ? -9.409 -31.759 -6.815 1.00 77.81 108 GLY A C 1
ATOM 780 O O . GLY A 1 108 ? -8.728 -31.744 -7.846 1.00 77.81 108 GLY A O 1
ATOM 781 N N . GLU A 1 109 ? -10.698 -32.090 -6.831 1.00 88.25 109 GLU A N 1
ATOM 782 C CA . GLU A 1 109 ? -11.425 -32.384 -8.068 1.00 88.25 109 GLU A CA 1
ATOM 783 C C . GLU A 1 109 ? -11.916 -31.082 -8.715 1.00 88.25 109 GLU A C 1
ATOM 785 O O . GLU A 1 109 ? -12.317 -30.158 -8.008 1.00 88.25 109 GLU A O 1
ATOM 790 N N . PRO A 1 110 ? -11.851 -30.935 -10.051 1.00 91.44 110 PRO A N 1
ATOM 791 C CA . PRO A 1 110 ? -12.461 -29.781 -10.701 1.00 91.44 110 PRO A CA 1
ATOM 792 C C . PRO A 1 110 ? -13.965 -29.756 -10.419 1.00 91.44 110 PRO A C 1
ATOM 794 O O . PRO A 1 110 ? -14.615 -30.802 -10.442 1.00 91.44 110 PRO A O 1
ATOM 797 N N . LEU A 1 111 ? -14.527 -28.559 -10.228 1.00 91.94 111 LEU A N 1
ATOM 798 C CA . LEU A 1 111 ? -15.978 -28.410 -10.152 1.00 91.94 111 LEU A CA 1
ATOM 799 C C . LEU A 1 111 ? -16.630 -29.023 -11.405 1.00 91.94 111 LEU A C 1
ATOM 801 O O . LEU A 1 111 ? -16.243 -28.707 -12.542 1.00 91.94 111 LEU A O 1
ATOM 805 N N . SER A 1 112 ? -17.590 -29.927 -11.190 1.00 90.69 112 SER A N 1
ATOM 806 C CA . SER A 1 112 ? -18.151 -30.744 -12.267 1.00 90.69 112 SER A CA 1
ATOM 807 C C . SER A 1 112 ? -18.780 -29.870 -13.364 1.00 90.69 112 SER A C 1
ATOM 809 O O . SER A 1 112 ? -19.235 -28.754 -13.083 1.00 90.69 112 SER A O 1
ATOM 811 N N . PRO A 1 113 ? -18.800 -30.323 -14.630 1.00 89.69 113 PRO A N 1
ATOM 812 C CA . PRO A 1 113 ? -19.454 -29.590 -15.714 1.00 89.69 113 PRO A CA 1
ATOM 813 C C . PRO A 1 113 ? -20.913 -29.229 -15.408 1.00 89.69 113 PRO A C 1
ATOM 815 O O . PRO A 1 113 ? -21.343 -28.126 -15.727 1.00 89.69 113 PRO A O 1
ATOM 818 N N . GLU A 1 114 ? -21.647 -30.122 -14.747 1.00 89.81 114 GLU A N 1
ATOM 819 C CA . GLU A 1 114 ? -23.053 -29.943 -14.381 1.00 89.81 114 GLU A CA 1
ATOM 820 C C . GLU A 1 114 ? -23.211 -28.843 -13.327 1.00 89.81 114 GLU A C 1
ATOM 822 O O . GLU A 1 114 ? -24.047 -27.952 -13.479 1.00 89.81 114 GLU A O 1
ATOM 827 N N . ALA A 1 115 ? -22.366 -28.849 -12.291 1.00 87.88 115 ALA A N 1
ATOM 828 C CA . ALA A 1 115 ? -22.360 -27.793 -11.283 1.00 87.88 115 ALA A CA 1
ATOM 829 C C . ALA A 1 115 ? -21.955 -26.441 -11.895 1.00 87.88 115 ALA A C 1
ATOM 831 O O . ALA A 1 115 ? -22.589 -25.425 -11.623 1.00 87.88 115 ALA A O 1
ATOM 832 N N . ARG A 1 116 ? -20.957 -26.412 -12.787 1.00 90.38 116 ARG A N 1
ATOM 833 C CA . ARG A 1 116 ? -20.575 -25.186 -13.508 1.00 90.38 116 ARG A CA 1
ATOM 834 C C . ARG A 1 116 ? -21.712 -24.647 -14.374 1.00 90.38 116 ARG A C 1
ATOM 836 O O . ARG A 1 116 ? -22.021 -23.465 -14.281 1.00 90.38 116 ARG A O 1
ATOM 843 N N . ALA A 1 117 ? -22.391 -25.506 -15.132 1.00 87.62 117 ALA A N 1
ATOM 844 C CA . ALA A 1 117 ? -23.551 -25.114 -15.934 1.00 87.62 117 ALA A CA 1
ATOM 845 C C . ALA A 1 117 ? -24.688 -24.523 -15.082 1.00 87.62 117 ALA A C 1
ATOM 847 O O . ALA A 1 117 ? -25.421 -23.653 -15.549 1.00 87.62 117 ALA A O 1
ATOM 848 N N . TYR A 1 118 ? -24.815 -24.959 -13.826 1.00 87.31 118 TYR A N 1
ATOM 849 C CA . TYR A 1 118 ? -25.760 -24.390 -12.874 1.00 87.31 118 TYR A CA 1
ATOM 850 C C . TYR A 1 118 ? -25.291 -23.033 -12.309 1.00 87.31 118 TYR A C 1
ATOM 852 O O . TYR A 1 118 ? -26.039 -22.057 -12.343 1.00 87.31 118 TYR A O 1
ATOM 860 N N . PHE A 1 119 ? -24.065 -22.927 -11.793 1.00 89.06 119 PHE A N 1
ATOM 861 C CA . PHE A 1 119 ? -23.631 -21.730 -11.058 1.00 89.06 119 PHE A CA 1
ATOM 862 C C . PHE A 1 119 ? -23.107 -20.599 -11.952 1.00 89.06 119 PHE A C 1
ATOM 864 O O . PHE A 1 119 ? -23.395 -19.433 -11.688 1.00 89.06 119 PHE A O 1
ATOM 871 N N . GLU A 1 120 ? -22.369 -20.901 -13.021 1.00 88.44 120 GLU A N 1
ATOM 872 C CA . GLU A 1 120 ? -21.695 -19.879 -13.838 1.00 88.44 120 GLU A CA 1
ATOM 873 C C . GLU A 1 120 ? -22.659 -18.831 -14.438 1.00 88.44 120 GLU A C 1
ATOM 875 O O . GLU A 1 120 ? -22.348 -17.638 -14.352 1.00 88.44 120 GLU A O 1
ATOM 880 N N . PRO A 1 121 ? -23.850 -19.194 -14.967 1.00 83.69 121 PRO A N 1
ATOM 881 C CA . PRO A 1 121 ? -24.811 -18.209 -15.472 1.00 83.69 121 PRO A CA 1
ATOM 882 C C . PRO A 1 121 ? -25.395 -17.310 -14.376 1.00 83.69 121 PRO A C 1
ATOM 884 O O . PRO A 1 121 ? -25.618 -16.125 -14.611 1.00 83.69 121 PRO A O 1
ATOM 887 N N . ARG A 1 122 ? -25.614 -17.857 -13.172 1.00 84.88 122 ARG A N 1
ATOM 888 C CA . ARG A 1 122 ? -26.228 -17.144 -12.036 1.00 84.88 122 ARG A CA 1
ATOM 889 C C . ARG A 1 122 ? -25.261 -16.149 -11.391 1.00 84.88 122 ARG A C 1
ATOM 891 O O . ARG A 1 122 ? -25.680 -15.086 -10.944 1.00 84.88 122 ARG A O 1
ATOM 898 N N . PHE A 1 123 ? -23.965 -16.461 -11.426 1.00 81.06 123 PHE A N 1
ATOM 899 C CA . PHE A 1 123 ? -22.882 -15.573 -10.990 1.00 81.06 123 PHE A CA 1
ATOM 900 C C . PHE A 1 123 ? -22.333 -14.664 -12.104 1.00 81.06 123 PHE A C 1
ATOM 902 O O . PHE A 1 123 ? -21.585 -13.724 -11.821 1.00 81.06 123 PHE A O 1
ATOM 909 N N . GLY A 1 124 ? -22.633 -14.959 -13.374 1.00 79.75 124 GLY A N 1
ATOM 910 C CA . GLY A 1 124 ? -22.041 -14.284 -14.533 1.00 79.75 124 GLY A CA 1
ATOM 911 C C . GLY A 1 124 ? -20.515 -14.441 -14.619 1.00 79.75 124 GLY A C 1
ATOM 912 O O . GLY A 1 124 ? -19.827 -13.535 -15.096 1.00 79.75 124 GLY A O 1
ATOM 913 N N . ARG A 1 125 ? -19.962 -15.545 -14.093 1.00 79.50 125 ARG A N 1
ATOM 914 C CA . ARG A 1 125 ? -18.512 -15.799 -13.975 1.00 79.50 125 ARG A CA 1
ATOM 915 C C . ARG A 1 125 ? -18.175 -17.263 -14.205 1.00 79.50 125 ARG A C 1
ATOM 917 O O . ARG A 1 125 ? -18.978 -18.133 -13.905 1.00 79.50 125 ARG A O 1
ATOM 924 N N . GLY A 1 126 ? -16.963 -17.515 -14.701 1.00 84.94 126 GLY A N 1
ATOM 925 C CA . GLY A 1 126 ? -16.436 -18.866 -14.878 1.00 84.94 126 GLY A CA 1
ATOM 926 C C . GLY A 1 126 ? -15.804 -19.418 -13.600 1.00 84.94 126 GLY A C 1
ATOM 927 O O . GLY A 1 126 ? -15.034 -18.726 -12.935 1.00 84.94 126 GLY A O 1
ATOM 928 N N . PHE A 1 127 ? -16.065 -20.690 -13.310 1.00 89.31 127 PHE A N 1
ATOM 929 C CA . PHE A 1 127 ? -15.540 -21.428 -12.158 1.00 89.31 127 PHE A CA 1
ATOM 930 C C . PHE A 1 127 ? -14.623 -22.585 -12.576 1.00 89.31 127 PHE A C 1
ATOM 932 O O . PHE A 1 127 ? -14.363 -23.505 -11.806 1.00 89.31 127 PHE A O 1
ATOM 939 N N . SER A 1 128 ? -14.065 -22.540 -13.789 1.00 87.12 128 SER A N 1
ATOM 940 C CA . SER A 1 128 ? -13.148 -23.568 -14.307 1.00 87.12 128 SER A CA 1
ATOM 941 C C . SER A 1 128 ? -11.862 -23.739 -13.487 1.00 87.12 128 SER A C 1
ATOM 943 O O . SER A 1 128 ? -11.204 -24.772 -13.588 1.00 87.12 128 SER A O 1
ATOM 945 N N . GLY A 1 129 ? -11.480 -22.722 -12.707 1.00 85.19 129 GLY A N 1
ATOM 946 C CA . GLY A 1 129 ? -10.336 -22.761 -11.793 1.00 85.19 129 GLY A CA 1
ATOM 947 C C . GLY A 1 129 ? -10.648 -23.341 -10.410 1.00 85.19 129 GLY A C 1
ATOM 948 O O . GLY A 1 129 ? -9.713 -23.539 -9.639 1.00 85.19 129 GLY A O 1
ATOM 949 N N . VAL A 1 130 ? -11.922 -23.609 -10.097 1.00 89.50 130 VAL A N 1
ATOM 950 C CA . VAL A 1 130 ? -12.353 -24.058 -8.767 1.00 89.50 130 VAL A CA 1
ATOM 951 C C . VAL A 1 130 ? -12.013 -25.529 -8.542 1.00 89.50 130 VAL A C 1
ATOM 953 O O . VAL A 1 130 ? -12.267 -26.383 -9.400 1.00 89.50 130 VAL A O 1
ATOM 956 N N . ARG A 1 131 ? -11.451 -25.820 -7.365 1.00 89.56 131 ARG A N 1
ATOM 957 C CA . ARG A 1 131 ? -11.105 -27.166 -6.897 1.00 89.56 131 ARG A CA 1
ATOM 958 C C . ARG A 1 131 ? -11.898 -27.515 -5.647 1.00 89.56 131 ARG A C 1
ATOM 960 O O . ARG A 1 131 ? -11.923 -26.746 -4.695 1.00 89.56 131 ARG A O 1
ATOM 967 N N . ILE A 1 132 ? -12.522 -28.686 -5.659 1.00 90.50 132 ILE A N 1
ATOM 968 C CA . ILE A 1 132 ? -13.357 -29.207 -4.582 1.00 90.50 132 ILE A CA 1
ATOM 969 C C . ILE A 1 132 ? -12.597 -30.294 -3.822 1.00 90.50 132 ILE A C 1
ATOM 971 O O . ILE A 1 132 ? -12.032 -31.214 -4.419 1.00 90.50 132 ILE A O 1
ATOM 975 N N . HIS A 1 133 ? -12.610 -30.200 -2.494 1.00 87.75 133 HIS A N 1
ATOM 976 C CA . HIS A 1 133 ? -11.941 -31.128 -1.588 1.00 87.75 133 HIS A CA 1
ATOM 977 C C . HIS A 1 133 ? -12.955 -31.750 -0.618 1.00 87.75 133 HIS A C 1
ATOM 979 O O . HIS A 1 133 ? -13.450 -31.084 0.287 1.00 87.75 133 HIS A O 1
ATOM 985 N N . THR A 1 134 ? -13.251 -33.041 -0.790 1.00 85.81 134 THR A N 1
ATOM 986 C CA . THR A 1 134 ? -14.228 -33.800 0.030 1.00 85.81 134 THR A CA 1
ATOM 987 C C . THR A 1 134 ? -13.617 -34.991 0.771 1.00 85.81 134 THR A C 1
ATOM 989 O O . THR A 1 134 ? -14.298 -35.683 1.525 1.00 85.81 134 THR A O 1
ATOM 992 N N . GLY A 1 135 ? -12.326 -35.266 0.560 1.00 79.75 135 GLY A N 1
ATOM 993 C CA . GLY A 1 135 ? -11.639 -36.392 1.193 1.00 79.75 135 GLY A CA 1
ATOM 994 C C . GLY A 1 135 ? -11.472 -36.217 2.707 1.00 79.75 135 GLY A C 1
ATOM 995 O O . GLY A 1 135 ? -11.550 -35.111 3.235 1.00 79.75 135 GLY A O 1
ATOM 996 N N . GLY A 1 136 ? -11.137 -37.302 3.416 1.00 73.81 136 GLY A N 1
ATOM 997 C CA . GLY A 1 136 ? -11.060 -37.307 4.887 1.00 73.81 136 GLY A CA 1
ATOM 998 C C . GLY A 1 136 ? -10.139 -36.242 5.507 1.00 73.81 136 GLY A C 1
ATOM 999 O O . GLY A 1 136 ? -10.396 -35.785 6.615 1.00 73.81 136 GLY A O 1
ATOM 1000 N N . ARG A 1 137 ? -9.102 -35.784 4.789 1.00 72.94 137 ARG A N 1
ATOM 1001 C CA . ARG A 1 137 ? -8.254 -34.661 5.236 1.00 72.94 137 ARG A CA 1
ATOM 1002 C C . ARG A 1 137 ? -8.969 -33.311 5.179 1.00 72.94 137 ARG A C 1
ATOM 1004 O O . ARG A 1 137 ? -8.779 -32.510 6.085 1.00 72.94 137 ARG A O 1
ATOM 1011 N N . ALA A 1 138 ? -9.765 -33.071 4.138 1.00 71.50 138 ALA A N 1
ATOM 1012 C CA . ALA A 1 138 ? -10.575 -31.863 4.007 1.00 71.50 138 ALA A CA 1
ATOM 1013 C C . ALA A 1 138 ? -11.663 -31.836 5.084 1.00 71.50 138 ALA A C 1
ATOM 1015 O O . ALA A 1 138 ? -11.811 -30.834 5.773 1.00 71.50 138 ALA A O 1
ATOM 1016 N N . ALA A 1 139 ? -12.309 -32.982 5.322 1.00 72.56 139 ALA A N 1
ATOM 1017 C CA . ALA A 1 139 ? -13.310 -33.115 6.372 1.00 72.56 139 ALA A CA 1
ATOM 1018 C C . ALA A 1 139 ? -12.733 -32.884 7.778 1.00 72.56 139 ALA A C 1
ATOM 1020 O O . ALA A 1 139 ? -13.318 -32.157 8.576 1.00 72.56 139 ALA A O 1
ATOM 1021 N N . ALA A 1 140 ? -11.560 -33.455 8.072 1.00 68.06 140 ALA A N 1
ATOM 1022 C CA . ALA A 1 140 ? -10.874 -33.232 9.343 1.00 68.06 140 ALA A CA 1
ATOM 1023 C C . ALA A 1 140 ? -10.430 -31.772 9.521 1.00 68.06 140 ALA A C 1
ATOM 1025 O O . ALA A 1 140 ? -10.495 -31.244 10.627 1.00 68.06 140 ALA A O 1
ATOM 1026 N N . ALA A 1 141 ? -9.990 -31.115 8.444 1.00 64.62 141 ALA A N 1
ATOM 1027 C CA . ALA A 1 141 ? -9.615 -29.707 8.480 1.00 64.62 141 ALA A CA 1
ATOM 1028 C C . ALA A 1 141 ? -10.825 -28.797 8.712 1.00 64.62 141 ALA A C 1
ATOM 1030 O O . ALA A 1 141 ? -10.753 -27.935 9.580 1.00 64.62 141 ALA A O 1
ATOM 1031 N N . ALA A 1 142 ? -11.930 -29.031 7.999 1.00 64.25 142 ALA A N 1
ATOM 1032 C CA . ALA A 1 142 ? -13.184 -28.309 8.184 1.00 64.25 142 ALA A CA 1
ATOM 1033 C C . ALA A 1 142 ? -13.706 -28.467 9.623 1.00 64.25 142 ALA A C 1
ATOM 1035 O O . ALA A 1 142 ? -14.006 -27.473 10.268 1.00 64.25 142 ALA A O 1
ATOM 1036 N N . GLY A 1 143 ? -13.681 -29.680 10.188 1.00 61.53 143 GLY A N 1
ATOM 1037 C CA . GLY A 1 143 ? -14.050 -29.908 11.591 1.00 61.53 143 GLY A CA 1
ATOM 1038 C C . GLY A 1 143 ? -13.094 -29.267 12.608 1.00 61.53 143 GLY A C 1
ATOM 1039 O O . GLY A 1 143 ? -13.534 -28.793 13.649 1.00 61.53 143 GLY A O 1
ATOM 1040 N N . ALA A 1 144 ? -11.789 -29.195 12.317 1.00 58.50 144 ALA A N 1
ATOM 1041 C CA . ALA A 1 144 ? -10.809 -28.544 13.196 1.00 58.50 144 ALA A CA 1
ATOM 1042 C C . ALA A 1 144 ? -10.987 -27.021 13.275 1.00 58.50 144 ALA A C 1
ATOM 1044 O O . ALA A 1 144 ? -10.576 -26.405 14.257 1.00 58.50 144 ALA A O 1
ATOM 1045 N N . ILE A 1 145 ? -11.582 -26.429 12.239 1.00 56.69 145 ILE A N 1
ATOM 1046 C CA . ILE A 1 145 ? -12.062 -25.051 12.247 1.00 56.69 145 ILE A CA 1
ATOM 1047 C C . ILE A 1 145 ? -13.582 -25.005 12.362 1.00 56.69 145 ILE A C 1
ATOM 1049 O O . ILE A 1 145 ? -14.142 -24.057 11.856 1.00 56.69 145 ILE A O 1
ATOM 1053 N N . ASP A 1 146 ? -14.246 -26.016 12.929 1.00 64.19 146 ASP A N 1
ATOM 1054 C CA . ASP A 1 146 ? -15.693 -26.051 13.191 1.00 64.19 146 ASP A CA 1
ATOM 1055 C C . ASP A 1 146 ? -16.572 -25.450 12.054 1.00 64.19 146 ASP A C 1
ATOM 1057 O O . ASP A 1 146 ? -17.449 -24.601 12.227 1.00 64.19 146 ASP A O 1
ATOM 1061 N N . ALA A 1 147 ? -16.262 -25.849 10.822 1.00 67.25 147 ALA A N 1
ATOM 1062 C CA . ALA A 1 147 ? -16.871 -25.337 9.606 1.00 67.25 147 ALA A CA 1
ATOM 1063 C C . ALA A 1 147 ? -17.539 -26.458 8.811 1.00 67.25 147 ALA A C 1
ATOM 1065 O O . ALA A 1 147 ? -16.994 -27.556 8.681 1.00 67.25 147 ALA A O 1
ATOM 1066 N N . ARG A 1 148 ? -18.692 -26.160 8.206 1.00 74.62 148 ARG A N 1
ATOM 1067 C CA . ARG A 1 148 ? -19.352 -27.059 7.242 1.00 74.62 148 ARG A CA 1
ATOM 1068 C C . ARG A 1 148 ? -18.614 -27.082 5.905 1.00 74.62 148 ARG A C 1
ATOM 1070 O O . ARG A 1 148 ? -18.480 -28.131 5.273 1.00 74.62 148 ARG A O 1
ATOM 1077 N N . ALA A 1 149 ? -18.095 -25.928 5.503 1.00 77.31 149 ALA A N 1
ATOM 1078 C CA . ALA A 1 149 ? -17.176 -25.755 4.391 1.00 77.31 149 ALA A CA 1
ATOM 1079 C C . ALA A 1 149 ? -16.304 -24.509 4.617 1.00 77.31 149 ALA A C 1
ATOM 1081 O O . ALA A 1 149 ? -16.605 -23.682 5.484 1.00 77.31 149 ALA A O 1
ATOM 1082 N N . TYR A 1 150 ? -15.200 -24.412 3.878 1.00 71.94 150 TYR A N 1
ATOM 1083 C CA . TYR A 1 150 ? -14.370 -23.210 3.842 1.00 71.94 150 TYR A CA 1
ATOM 1084 C C . TYR A 1 150 ? -13.726 -22.993 2.473 1.00 71.94 150 TYR A C 1
ATOM 1086 O O . TYR A 1 150 ? -13.422 -23.950 1.748 1.00 71.94 150 TYR A O 1
ATOM 1094 N N . THR A 1 151 ? -13.429 -21.726 2.175 1.00 77.56 151 THR A N 1
ATOM 1095 C CA . THR A 1 151 ? -12.813 -21.300 0.914 1.00 77.56 151 THR A CA 1
ATOM 1096 C C . THR A 1 151 ? -11.437 -20.674 1.128 1.00 77.56 151 THR A C 1
ATOM 1098 O O . THR A 1 151 ? -11.266 -19.749 1.925 1.00 77.56 151 THR A O 1
ATOM 1101 N N . LEU A 1 152 ? -10.450 -21.146 0.359 1.00 71.69 152 LEU A N 1
ATOM 1102 C CA . LEU A 1 152 ? -9.111 -20.566 0.274 1.00 71.69 152 LEU A CA 1
ATOM 1103 C C . LEU A 1 152 ? -8.698 -20.386 -1.195 1.00 71.69 152 LEU A C 1
ATOM 1105 O O . LEU A 1 152 ? -8.345 -21.333 -1.893 1.00 71.69 152 LEU A O 1
ATOM 1109 N N . GLY A 1 153 ? -8.700 -19.146 -1.674 1.00 77.25 153 GLY A N 1
ATOM 1110 C CA . GLY A 1 153 ? -8.388 -18.798 -3.056 1.00 77.25 153 GLY A CA 1
ATOM 1111 C C . GLY A 1 153 ? -9.434 -19.332 -4.034 1.00 77.25 153 GLY A C 1
ATOM 1112 O O . GLY A 1 153 ? -10.504 -18.758 -4.195 1.00 77.25 153 GLY A O 1
ATOM 1113 N N . SER A 1 154 ? -9.095 -20.404 -4.752 1.00 83.69 154 SER A N 1
ATOM 1114 C CA . SER A 1 154 ? -10.022 -21.123 -5.647 1.00 83.69 154 SER A CA 1
ATOM 1115 C C . SER A 1 154 ? -10.259 -22.567 -5.196 1.00 83.69 154 SER A C 1
ATOM 1117 O O . SER A 1 154 ? -10.839 -23.359 -5.935 1.00 83.69 154 SER A O 1
ATOM 1119 N N . ASP A 1 155 ? -9.809 -22.914 -3.994 1.00 81.00 155 ASP A N 1
ATOM 1120 C CA . ASP A 1 155 ? -10.010 -24.215 -3.378 1.00 81.00 155 ASP A CA 1
ATOM 1121 C C . ASP A 1 155 ? -11.141 -24.126 -2.346 1.00 81.00 155 ASP A C 1
ATOM 1123 O O . ASP A 1 155 ? -11.123 -23.253 -1.478 1.00 81.00 155 ASP A O 1
ATOM 1127 N N . ILE A 1 156 ? -12.108 -25.041 -2.432 1.00 84.81 156 ILE A N 1
ATOM 1128 C CA . ILE A 1 156 ? -13.231 -25.166 -1.497 1.00 84.81 156 ILE A CA 1
ATOM 1129 C C . ILE A 1 156 ? -13.165 -26.547 -0.850 1.00 84.81 156 ILE A C 1
ATOM 1131 O O . ILE A 1 156 ? -13.110 -27.566 -1.545 1.00 84.81 156 ILE A O 1
ATOM 1135 N N . ALA A 1 157 ? -13.177 -26.591 0.476 1.00 81.19 157 ALA A N 1
ATOM 1136 C CA . ALA A 1 157 ? -13.125 -27.822 1.252 1.00 81.19 157 ALA A CA 1
ATOM 1137 C C . ALA A 1 157 ? -14.398 -28.006 2.076 1.00 81.19 157 ALA A C 1
ATOM 1139 O O . ALA A 1 157 ? -14.892 -27.055 2.671 1.00 81.19 157 ALA A O 1
ATOM 1140 N N . PHE A 1 158 ? -14.906 -29.238 2.128 1.00 82.00 158 PHE A N 1
ATOM 1141 C CA . PHE A 1 158 ? -16.161 -29.581 2.799 1.00 82.00 158 PHE A CA 1
ATOM 1142 C C . PHE A 1 158 ? -15.930 -30.537 3.970 1.00 82.00 158 PHE A C 1
ATOM 1144 O O . PHE A 1 158 ? -15.082 -31.435 3.900 1.00 82.00 158 PHE A O 1
ATOM 1151 N N . ALA A 1 159 ? -16.734 -30.381 5.023 1.00 79.62 159 ALA A N 1
ATOM 1152 C CA . ALA A 1 159 ? -16.889 -31.400 6.048 1.00 79.62 159 ALA A CA 1
ATOM 1153 C C . ALA A 1 159 ? -17.540 -32.670 5.466 1.00 79.62 159 ALA A C 1
ATOM 1155 O O . ALA A 1 159 ? -18.098 -32.683 4.363 1.00 79.62 159 ALA A O 1
ATOM 1156 N N . SER A 1 160 ? -17.426 -33.779 6.198 1.00 82.62 160 SER A N 1
ATOM 1157 C CA . SER A 1 160 ? -17.916 -35.079 5.731 1.00 82.62 160 SER A CA 1
ATOM 1158 C C . SER A 1 160 ? -19.423 -35.032 5.470 1.00 82.62 160 SER A C 1
ATOM 1160 O O . SER A 1 160 ? -20.198 -34.827 6.395 1.00 82.62 160 SER A O 1
ATOM 1162 N N . GLY A 1 161 ? -19.834 -35.283 4.224 1.00 82.50 161 GLY A N 1
ATOM 1163 C CA . GLY A 1 161 ? -21.247 -35.332 3.830 1.00 82.50 161 GLY A CA 1
ATOM 1164 C C . GLY A 1 161 ? -21.878 -33.986 3.455 1.00 82.50 161 GLY A C 1
ATOM 1165 O O . GLY A 1 161 ? -23.030 -33.981 3.035 1.00 82.50 161 GLY A O 1
ATOM 1166 N N . GLU A 1 162 ? -21.142 -32.874 3.540 1.00 82.56 162 GLU A N 1
ATOM 1167 C CA . GLU A 1 162 ? -21.671 -31.530 3.244 1.00 82.56 162 GLU A CA 1
ATOM 1168 C C . GLU A 1 162 ? -21.652 -31.172 1.746 1.00 82.56 162 GLU A C 1
ATOM 1170 O O . GLU A 1 162 ? -22.430 -30.334 1.289 1.00 82.56 162 GLU A O 1
ATOM 1175 N N . PHE A 1 163 ? -20.781 -31.805 0.948 1.00 88.12 163 PHE A N 1
ATOM 1176 C CA . PHE A 1 163 ? -20.745 -31.578 -0.499 1.00 88.12 163 PHE A CA 1
ATOM 1177 C C . PHE A 1 163 ? -21.854 -32.358 -1.212 1.00 88.12 163 PHE A C 1
ATOM 1179 O O . PHE A 1 163 ? -21.695 -33.537 -1.535 1.00 88.12 163 PHE A O 1
ATOM 1186 N N . ASP A 1 164 ? -22.961 -31.674 -1.494 1.00 86.44 164 ASP A N 1
ATOM 1187 C CA . ASP A 1 164 ? -24.086 -32.229 -2.245 1.00 86.44 164 ASP A CA 1
ATOM 1188 C C . ASP A 1 164 ? -24.700 -31.199 -3.211 1.00 86.44 164 ASP A C 1
ATOM 1190 O O . ASP A 1 164 ? -25.696 -30.541 -2.898 1.00 86.44 164 ASP A O 1
ATOM 1194 N N . PRO A 1 165 ? -24.145 -31.051 -4.426 1.00 86.88 165 PRO A N 1
ATOM 1195 C CA . PRO A 1 165 ? -24.645 -30.080 -5.397 1.00 86.88 165 PRO A CA 1
ATOM 1196 C C . PRO A 1 165 ? -26.031 -30.437 -5.976 1.00 86.88 165 PRO A C 1
ATOM 1198 O O . PRO A 1 165 ? -26.579 -29.665 -6.765 1.00 86.88 165 PRO A O 1
ATOM 1201 N N . GLN A 1 166 ? -26.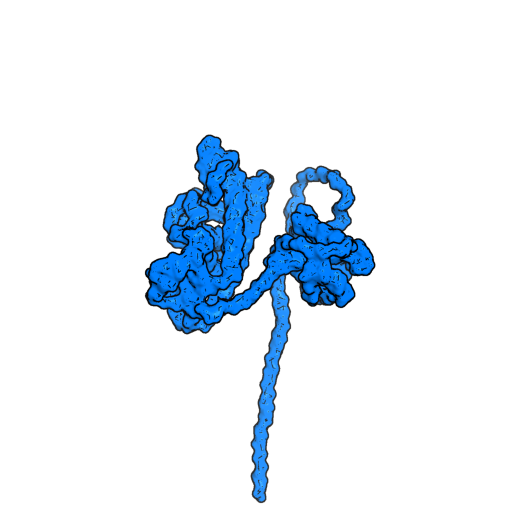612 -31.591 -5.622 1.00 84.88 166 GLN A N 1
ATOM 1202 C CA . GLN A 1 166 ? -27.911 -32.043 -6.135 1.00 84.88 166 GLN A CA 1
ATOM 1203 C C . GLN A 1 166 ? -29.084 -31.694 -5.209 1.00 84.88 166 GLN A C 1
ATOM 1205 O O . GLN A 1 166 ? -30.225 -31.644 -5.678 1.00 84.88 166 GLN A O 1
ATOM 1210 N N . ARG A 1 167 ? -28.827 -31.387 -3.932 1.00 85.44 167 ARG A N 1
ATOM 1211 C CA . ARG A 1 167 ? -29.840 -30.925 -2.968 1.00 85.44 167 ARG A CA 1
ATOM 1212 C C . ARG A 1 167 ? -29.771 -29.418 -2.763 1.00 85.44 167 ARG A C 1
ATOM 1214 O O . ARG A 1 167 ? -28.694 -28.837 -2.816 1.00 85.44 167 ARG A O 1
ATOM 1221 N N . ASP A 1 168 ? -30.903 -28.788 -2.457 1.00 82.25 168 ASP A N 1
ATOM 1222 C CA . ASP A 1 168 ? -30.964 -27.332 -2.253 1.00 82.25 168 ASP A CA 1
ATOM 1223 C C . ASP A 1 168 ? -30.048 -26.856 -1.125 1.00 82.25 168 ASP A C 1
ATOM 1225 O O . ASP A 1 168 ? -29.337 -25.869 -1.290 1.00 82.25 168 ASP A O 1
ATOM 1229 N N . ALA A 1 169 ? -29.985 -27.600 -0.018 1.00 78.00 169 ALA A N 1
ATOM 1230 C CA . ALA A 1 169 ? -29.098 -27.280 1.098 1.00 78.00 169 ALA A CA 1
ATOM 1231 C C . ALA A 1 169 ? -27.610 -27.297 0.694 1.00 78.00 169 ALA A C 1
ATOM 1233 O O . ALA A 1 169 ? -26.860 -26.395 1.067 1.00 78.00 169 ALA A O 1
ATOM 1234 N N . GLY A 1 170 ? -27.185 -28.282 -0.104 1.00 80.00 170 GLY A N 1
ATOM 1235 C CA . GLY A 1 170 ? -25.805 -28.365 -0.584 1.00 80.00 170 GLY A CA 1
ATOM 1236 C C . GLY A 1 170 ? -25.513 -27.403 -1.742 1.00 80.00 170 GLY A C 1
ATOM 1237 O O . GLY A 1 170 ? -24.410 -26.867 -1.819 1.00 80.00 170 GLY A O 1
ATOM 1238 N N . ARG A 1 171 ? -26.506 -27.073 -2.584 1.00 87.12 171 ARG A N 1
ATOM 1239 C CA . ARG A 1 171 ? -26.412 -25.975 -3.564 1.00 87.12 171 ARG A CA 1
ATOM 1240 C C . ARG A 1 171 ? -26.236 -24.621 -2.889 1.00 87.12 171 ARG A C 1
ATOM 1242 O O . ARG A 1 171 ? -25.399 -23.846 -3.337 1.00 87.12 171 ARG A O 1
ATOM 1249 N N . ARG A 1 172 ? -26.995 -24.353 -1.823 1.00 83.25 172 ARG A N 1
ATOM 1250 C CA . ARG A 1 172 ? -26.883 -23.134 -1.011 1.00 83.25 172 ARG A CA 1
ATOM 1251 C C . ARG A 1 172 ? -25.490 -23.036 -0.397 1.00 83.25 172 ARG A C 1
ATOM 1253 O O . ARG A 1 172 ? -24.832 -22.015 -0.551 1.00 83.25 172 ARG A O 1
ATOM 1260 N N . LEU A 1 173 ? -25.006 -24.114 0.222 1.00 83.19 173 LEU A N 1
ATOM 1261 C CA . LEU A 1 173 ? -23.657 -24.149 0.791 1.00 83.19 173 LEU A CA 1
ATOM 1262 C C . LEU A 1 173 ? -22.579 -23.935 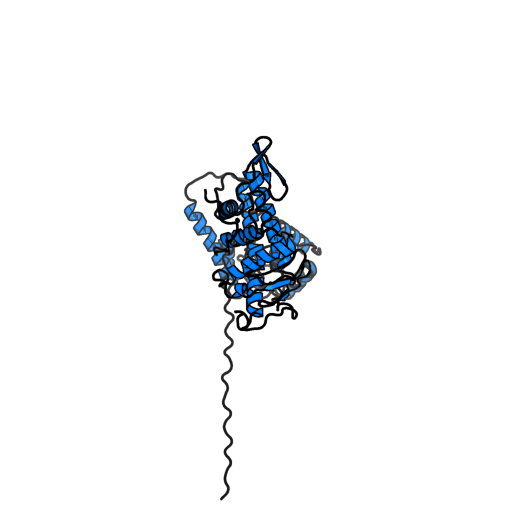-0.283 1.00 83.19 173 LEU A C 1
ATOM 1264 O O . LEU A 1 173 ? -21.685 -23.122 -0.105 1.00 83.19 173 LEU A O 1
ATOM 1268 N N . LEU A 1 174 ? -22.684 -24.595 -1.436 1.00 88.56 174 LEU A N 1
ATOM 1269 C CA . LEU A 1 174 ? -21.730 -24.401 -2.527 1.00 88.56 174 LEU A CA 1
ATOM 1270 C C . LEU A 1 174 ? -21.792 -22.981 -3.118 1.00 88.56 174 LEU A C 1
ATOM 1272 O O . LEU A 1 174 ? -20.754 -22.423 -3.459 1.00 88.56 174 LEU A O 1
ATOM 1276 N N . ALA A 1 175 ? -22.974 -22.373 -3.221 1.00 82.88 175 ALA A N 1
ATOM 1277 C CA . ALA A 1 175 ? -23.122 -20.986 -3.659 1.00 82.88 175 ALA A CA 1
ATOM 1278 C C . ALA A 1 175 ? -22.491 -19.991 -2.669 1.00 82.88 175 ALA A C 1
ATOM 1280 O O . ALA A 1 175 ? -21.851 -19.033 -3.105 1.00 82.88 175 ALA A O 1
ATOM 1281 N N . HIS A 1 176 ? -22.617 -20.244 -1.362 1.00 87.44 176 HIS A N 1
ATOM 1282 C CA . HIS A 1 176 ? -21.947 -19.481 -0.300 1.00 87.44 176 HIS A CA 1
ATOM 1283 C C . HIS A 1 176 ? -20.432 -19.474 -0.527 1.00 87.44 176 HIS A C 1
ATOM 1285 O O . HIS A 1 176 ? -19.823 -18.426 -0.725 1.00 87.44 176 HIS A O 1
ATOM 1291 N N . GLU A 1 177 ? -19.836 -20.659 -0.656 1.00 88.81 177 GLU A N 1
ATOM 1292 C CA . GLU A 1 177 ? -18.392 -20.804 -0.860 1.00 88.81 177 GLU A CA 1
ATOM 1293 C C . GLU A 1 177 ? -17.909 -20.234 -2.207 1.00 88.81 177 GLU A C 1
ATOM 1295 O O . GLU A 1 177 ? -16.869 -19.579 -2.296 1.00 88.81 177 GLU A O 1
ATOM 1300 N N . LEU A 1 178 ? -18.683 -20.401 -3.285 1.00 86.81 178 LEU A N 1
ATOM 1301 C CA . LEU A 1 178 ? -18.371 -19.774 -4.575 1.00 86.81 178 LEU A CA 1
ATOM 1302 C C . LEU A 1 178 ? -18.421 -18.241 -4.501 1.00 86.81 178 LEU A C 1
ATOM 1304 O O . LEU A 1 178 ? -17.682 -17.573 -5.228 1.00 86.81 178 LEU A O 1
ATOM 1308 N N . THR A 1 179 ? -19.230 -17.672 -3.606 1.00 80.19 179 THR A N 1
ATOM 1309 C CA . THR A 1 179 ? -19.224 -16.228 -3.348 1.00 80.19 179 THR A CA 1
ATOM 1310 C C . THR A 1 179 ? -17.896 -15.792 -2.750 1.00 80.19 179 THR A C 1
ATOM 1312 O O . THR A 1 179 ? -17.311 -14.828 -3.244 1.00 80.19 179 THR A O 1
ATOM 1315 N N . HIS A 1 180 ? -17.349 -16.547 -1.797 1.00 78.06 180 HIS A N 1
ATOM 1316 C CA . HIS A 1 180 ? -16.005 -16.302 -1.273 1.00 78.06 180 HIS A CA 1
ATOM 1317 C C . HIS A 1 180 ? -14.928 -16.432 -2.350 1.00 78.06 180 HIS A C 1
ATOM 1319 O O . HIS A 1 180 ? -14.036 -15.589 -2.418 1.00 78.06 180 HIS A O 1
ATOM 1325 N N . VAL A 1 181 ? -15.038 -17.397 -3.273 1.00 80.19 181 VAL A N 1
ATOM 1326 C CA . VAL A 1 181 ? -14.129 -17.473 -4.432 1.00 80.19 181 VAL A CA 1
ATOM 1327 C C . VAL A 1 181 ? -14.187 -16.178 -5.246 1.00 80.19 181 VAL A C 1
ATOM 1329 O O . VAL A 1 181 ? -13.148 -15.633 -5.612 1.00 80.19 181 VAL A O 1
ATOM 1332 N N . VAL A 1 182 ? -15.379 -15.637 -5.512 1.00 80.81 182 VAL A N 1
ATOM 1333 C CA . VAL A 1 182 ? -15.534 -14.379 -6.261 1.00 80.81 182 VAL A CA 1
ATOM 1334 C C . VAL A 1 182 ? -15.020 -13.175 -5.468 1.00 80.81 182 VAL A C 1
ATOM 1336 O O . VAL A 1 182 ? -14.317 -12.337 -6.037 1.00 80.81 182 VAL A O 1
ATOM 1339 N N . GLN A 1 183 ? -15.331 -13.078 -4.175 1.00 73.38 183 GLN A N 1
ATOM 1340 C CA . GLN A 1 183 ? -14.861 -12.008 -3.291 1.00 73.38 183 GLN A CA 1
ATOM 1341 C C . GLN A 1 183 ? -13.327 -12.010 -3.201 1.00 73.38 183 GLN A C 1
ATOM 1343 O O . GLN A 1 183 ? -12.698 -10.954 -3.335 1.00 73.38 183 GLN A O 1
ATOM 1348 N N . GLN A 1 184 ? -12.715 -13.191 -3.067 1.00 67.69 184 GLN A N 1
ATOM 1349 C CA . GLN A 1 184 ? -11.265 -13.375 -3.031 1.00 67.69 184 GLN A CA 1
ATOM 1350 C C . GLN A 1 184 ? -10.621 -13.178 -4.404 1.00 67.69 184 GLN A C 1
ATOM 1352 O O . GLN A 1 184 ? -9.524 -12.646 -4.459 1.00 67.69 184 GLN A O 1
ATOM 1357 N N . GLN A 1 185 ? -11.281 -13.508 -5.520 1.00 67.38 185 GLN A N 1
ATOM 1358 C CA . GLN A 1 185 ? -10.821 -13.172 -6.879 1.00 67.38 185 GLN A CA 1
ATOM 1359 C C . GLN A 1 185 ? -10.962 -11.683 -7.213 1.00 67.38 185 GLN A C 1
ATOM 1361 O O . GLN A 1 185 ? -10.266 -11.184 -8.091 1.00 67.38 185 GLN A O 1
ATOM 1366 N N . ARG A 1 186 ? -11.863 -10.951 -6.551 1.00 55.34 186 ARG A N 1
ATOM 1367 C CA . ARG A 1 186 ? -11.914 -9.487 -6.648 1.00 55.34 186 ARG A CA 1
ATOM 1368 C C . ARG A 1 186 ? -10.798 -8.860 -5.822 1.00 55.34 186 ARG A C 1
ATOM 1370 O O . ARG A 1 186 ? -10.161 -7.933 -6.309 1.00 55.34 186 ARG A O 1
ATOM 1377 N N . GLY A 1 187 ? -10.513 -9.360 -4.616 1.00 45.25 187 GLY A N 1
ATOM 1378 C CA . GLY A 1 187 ? -9.353 -8.921 -3.820 1.00 45.25 187 GLY A CA 1
ATOM 1379 C C . GLY A 1 187 ? -8.011 -9.409 -4.367 1.00 45.25 187 GLY A C 1
ATOM 1380 O O . GLY A 1 187 ? -6.988 -8.764 -4.172 1.00 45.25 187 GLY A O 1
ATOM 1381 N N . ALA A 1 188 ? -8.042 -10.501 -5.123 1.00 39.91 188 ALA A N 1
ATOM 1382 C CA . ALA A 1 188 ? -7.005 -11.012 -6.003 1.00 39.91 188 ALA A CA 1
ATOM 1383 C C . ALA A 1 188 ? -7.402 -10.764 -7.459 1.00 39.91 188 ALA A C 1
ATOM 1385 O O . ALA A 1 188 ? -7.305 -11.678 -8.288 1.00 39.91 188 ALA A O 1
ATOM 1386 N N . ALA A 1 189 ? -7.849 -9.539 -7.788 1.00 27.92 189 ALA A N 1
ATOM 1387 C CA . ALA A 1 189 ? -7.820 -9.120 -9.182 1.00 27.92 189 ALA A CA 1
ATOM 1388 C C . ALA A 1 189 ? -6.438 -9.529 -9.693 1.00 27.92 189 ALA A C 1
ATOM 1390 O O . ALA A 1 189 ? -5.459 -9.287 -8.974 1.00 27.92 189 ALA A O 1
ATOM 1391 N N . PRO A 1 190 ? -6.339 -10.230 -10.838 1.00 28.38 190 PRO A N 1
ATOM 1392 C CA . PRO A 1 190 ? -5.045 -10.639 -11.323 1.00 28.38 190 PRO A CA 1
ATOM 1393 C C . PRO A 1 190 ? -4.222 -9.363 -11.342 1.00 28.38 190 PRO A C 1
ATOM 1395 O O . PRO A 1 190 ? -4.563 -8.409 -12.048 1.00 28.38 190 PRO A O 1
ATOM 1398 N N . ALA A 1 191 ? -3.155 -9.335 -10.540 1.00 32.81 191 ALA A N 1
ATOM 1399 C CA . ALA A 1 191 ? -1.980 -8.613 -10.943 1.00 32.81 191 ALA A CA 1
ATOM 1400 C C . ALA A 1 191 ? -1.695 -9.230 -12.305 1.00 32.81 191 ALA A C 1
ATOM 1402 O O . ALA A 1 191 ? -1.145 -10.325 -12.421 1.00 32.81 191 ALA A O 1
ATOM 1403 N N . LEU A 1 192 ? -2.255 -8.603 -13.340 1.00 28.36 192 LEU A N 1
ATOM 1404 C CA . LEU A 1 192 ? -1.827 -8.745 -14.701 1.00 28.36 192 LEU A CA 1
ATOM 1405 C C . LEU A 1 192 ? -0.350 -8.488 -14.540 1.00 28.36 192 LEU A C 1
ATOM 1407 O O . LEU A 1 192 ? -0.002 -7.337 -14.291 1.00 28.36 192 LEU A O 1
ATOM 1411 N N . ARG A 1 193 ? 0.445 -9.571 -14.467 1.00 35.09 193 ARG A N 1
ATOM 1412 C CA . ARG A 1 193 ? 1.881 -9.512 -14.209 1.00 35.09 193 ARG A CA 1
ATOM 1413 C C . ARG A 1 193 ? 2.357 -8.448 -15.158 1.00 35.09 193 ARG A C 1
ATOM 1415 O O . ARG A 1 193 ? 2.279 -8.635 -16.377 1.00 35.09 193 ARG A O 1
ATOM 1422 N N . ARG A 1 194 ? 2.645 -7.271 -14.606 1.00 37.81 194 ARG A N 1
ATOM 1423 C CA . ARG A 1 194 ? 2.859 -6.105 -15.435 1.00 37.81 194 ARG A CA 1
ATOM 1424 C C . ARG A 1 194 ? 4.213 -6.396 -16.023 1.00 37.81 194 ARG A C 1
ATOM 1426 O O . ARG A 1 194 ? 5.224 -6.242 -15.357 1.00 37.81 194 ARG A O 1
ATOM 1433 N N . THR A 1 195 ? 4.262 -6.786 -17.289 1.00 36.34 195 THR A N 1
ATOM 1434 C CA . THR A 1 195 ? 5.404 -6.342 -18.067 1.00 36.34 195 THR A CA 1
ATOM 1435 C C . THR A 1 195 ? 5.317 -4.828 -17.981 1.00 36.34 195 THR A C 1
ATOM 1437 O O . THR A 1 195 ? 4.350 -4.240 -18.483 1.00 36.34 195 THR A O 1
ATOM 1440 N N . LEU A 1 196 ? 6.230 -4.206 -17.226 1.00 48.03 196 LEU A N 1
ATOM 1441 C CA . LEU A 1 196 ? 6.352 -2.757 -17.193 1.00 48.03 196 LEU A CA 1
ATOM 1442 C C . LEU A 1 196 ? 6.192 -2.255 -18.620 1.00 48.03 196 LEU A C 1
ATOM 1444 O O . LEU A 1 196 ? 6.787 -2.806 -19.547 1.00 48.03 196 LEU A O 1
ATOM 1448 N N . THR A 1 197 ? 5.298 -1.282 -18.794 1.00 46.34 197 THR A N 1
ATOM 1449 C CA . THR A 1 197 ? 4.904 -0.756 -20.103 1.00 46.34 197 THR A CA 1
ATOM 1450 C C . THR A 1 197 ? 6.123 -0.657 -21.014 1.00 46.34 197 THR A C 1
ATOM 1452 O O . THR A 1 197 ? 7.138 -0.113 -20.580 1.00 46.34 197 THR A O 1
ATOM 1455 N N . ALA A 1 198 ? 6.004 -1.081 -22.278 1.00 51.78 198 ALA A N 1
ATOM 1456 C CA . ALA A 1 198 ? 7.035 -0.993 -23.328 1.00 51.78 198 ALA A CA 1
ATOM 1457 C C . ALA A 1 198 ? 7.678 0.412 -23.509 1.00 51.78 198 ALA A C 1
ATOM 1459 O O . ALA A 1 198 ? 8.562 0.616 -24.336 1.00 51.78 198 ALA A O 1
ATOM 1460 N N . THR A 1 199 ? 7.224 1.407 -22.745 1.00 60.91 199 THR A N 1
ATOM 1461 C CA . THR A 1 199 ? 7.695 2.788 -22.690 1.00 60.91 199 THR A CA 1
ATOM 1462 C C . THR A 1 199 ? 8.672 3.102 -21.549 1.00 60.91 199 THR A C 1
ATOM 1464 O O . THR A 1 199 ? 9.223 4.205 -21.552 1.00 60.91 199 THR A O 1
ATOM 1467 N N . SER A 1 200 ? 8.868 2.213 -20.565 1.00 77.62 200 SER A N 1
ATOM 1468 C CA . SER A 1 200 ? 9.889 2.407 -19.524 1.00 77.62 200 SER A CA 1
ATOM 1469 C C . SER A 1 200 ? 11.283 2.318 -20.148 1.00 77.62 200 SER A C 1
ATOM 1471 O O . SER A 1 200 ? 11.544 1.450 -20.978 1.00 77.62 200 SER A O 1
ATOM 1473 N N . ARG A 1 201 ? 12.175 3.254 -19.808 1.00 86.75 201 ARG A N 1
ATOM 1474 C CA . ARG A 1 201 ? 13.520 3.341 -20.398 1.00 86.75 201 ARG A CA 1
ATOM 1475 C C . ARG A 1 201 ? 14.570 3.466 -19.309 1.00 86.75 201 ARG A C 1
ATOM 1477 O O . ARG A 1 201 ? 14.773 4.558 -18.774 1.00 86.75 201 ARG A O 1
ATOM 1484 N N . CYS A 1 202 ? 15.248 2.356 -19.045 1.00 90.56 202 CYS A N 1
ATOM 1485 C CA . CYS A 1 202 ? 16.398 2.279 -18.159 1.00 90.56 202 CYS A CA 1
ATOM 1486 C C . CYS A 1 202 ? 17.481 1.414 -18.817 1.00 90.56 202 CYS A C 1
ATOM 1488 O O . CYS A 1 202 ? 17.223 0.238 -19.068 1.00 90.56 202 CYS A O 1
ATOM 1490 N N . PRO A 1 203 ? 18.645 1.986 -19.180 1.00 91.56 203 PRO A N 1
ATOM 1491 C CA . PRO A 1 203 ? 19.714 1.222 -19.808 1.00 91.56 203 PRO A CA 1
ATOM 1492 C C . PRO A 1 203 ? 20.359 0.251 -18.799 1.00 91.56 203 PRO A C 1
ATOM 1494 O O . PRO A 1 203 ? 20.605 0.652 -17.659 1.00 91.56 203 PRO A O 1
ATOM 1497 N N . PRO A 1 204 ? 20.642 -1.002 -19.197 1.00 94.31 204 PRO A N 1
ATOM 1498 C CA . PRO A 1 204 ? 21.261 -1.994 -18.319 1.00 94.31 204 PRO A CA 1
ATOM 1499 C C . PRO A 1 204 ? 22.738 -1.675 -18.066 1.00 94.31 204 PRO A C 1
ATOM 1501 O O . PRO A 1 204 ? 23.430 -1.216 -18.973 1.00 94.31 204 PRO A O 1
ATOM 1504 N N . ASN A 1 205 ? 23.240 -1.962 -16.861 1.00 93.88 205 ASN A N 1
ATOM 1505 C CA . ASN A 1 205 ? 24.648 -1.777 -16.467 1.00 93.88 205 ASN A CA 1
ATOM 1506 C C . ASN A 1 205 ? 25.194 -0.340 -16.613 1.00 93.88 205 ASN A C 1
ATOM 1508 O O . ASN A 1 205 ? 26.402 -0.139 -16.747 1.00 93.88 205 ASN A O 1
ATOM 1512 N N . VAL A 1 206 ? 24.328 0.678 -16.587 1.00 91.62 206 VAL A N 1
ATOM 1513 C CA . VAL A 1 206 ? 24.733 2.091 -16.648 1.00 91.62 206 VAL A CA 1
ATOM 1514 C C . VAL A 1 206 ? 24.327 2.797 -15.358 1.00 91.62 206 VAL A C 1
ATOM 1516 O O . VAL A 1 206 ? 23.238 2.581 -14.836 1.00 91.62 206 VAL A O 1
ATOM 1519 N N . HIS A 1 207 ? 25.199 3.669 -14.845 1.00 91.00 207 HIS A N 1
ATOM 1520 C CA . HIS A 1 207 ? 24.947 4.466 -13.636 1.00 91.00 207 HIS A CA 1
ATOM 1521 C C . HIS A 1 207 ? 24.541 3.633 -12.402 1.00 91.00 207 HIS A C 1
ATOM 1523 O O . HIS A 1 207 ? 23.723 4.076 -11.600 1.00 91.00 207 HIS A O 1
ATOM 1529 N N . GLY A 1 208 ? 25.105 2.430 -12.261 1.00 90.69 208 GLY A N 1
ATOM 1530 C CA . GLY A 1 208 ? 24.820 1.515 -11.151 1.00 90.69 208 GLY A CA 1
ATOM 1531 C C . GLY A 1 208 ? 23.606 0.609 -11.360 1.00 90.69 208 GLY A C 1
ATOM 1532 O O . GLY A 1 208 ? 23.395 -0.283 -10.548 1.00 90.69 208 GLY A O 1
ATOM 1533 N N . ALA A 1 209 ? 22.838 0.789 -12.440 1.00 93.25 209 ALA A N 1
ATOM 1534 C CA . ALA A 1 209 ? 21.707 -0.078 -12.749 1.00 93.25 209 ALA A CA 1
ATOM 1535 C C . ALA A 1 209 ? 22.156 -1.536 -12.990 1.00 93.25 209 ALA A C 1
ATOM 1537 O O . ALA A 1 209 ? 23.221 -1.748 -13.577 1.00 93.25 209 ALA A O 1
ATOM 1538 N N . PRO A 1 210 ? 21.348 -2.536 -12.596 1.00 93.19 210 PRO A N 1
ATOM 1539 C CA . PRO A 1 210 ? 21.660 -3.949 -12.802 1.00 93.19 210 PRO A CA 1
ATOM 1540 C C . PRO A 1 210 ? 21.580 -4.348 -14.285 1.00 93.19 210 PRO A C 1
ATOM 1542 O O . PRO A 1 210 ? 21.258 -3.539 -15.160 1.00 93.19 210 PRO A O 1
ATOM 1545 N N . ALA A 1 211 ? 21.874 -5.619 -14.574 1.00 93.81 211 ALA A N 1
ATOM 1546 C CA . ALA A 1 211 ? 21.824 -6.162 -15.932 1.00 93.81 211 ALA A CA 1
ATOM 1547 C C . ALA A 1 211 ? 20.407 -6.159 -16.530 1.00 93.81 211 ALA A C 1
ATOM 1549 O O . ALA A 1 211 ? 20.263 -6.000 -17.740 1.00 93.81 211 ALA A O 1
ATOM 1550 N N . ASP A 1 212 ? 19.376 -6.288 -15.691 1.00 91.69 212 ASP A N 1
ATOM 1551 C CA . ASP A 1 212 ? 17.975 -6.126 -16.081 1.00 91.69 212 ASP A CA 1
ATOM 1552 C C . ASP A 1 212 ? 17.258 -5.155 -15.122 1.00 91.69 212 ASP A C 1
ATOM 1554 O O . ASP A 1 212 ? 16.599 -5.570 -14.167 1.00 91.69 212 ASP A O 1
ATOM 1558 N N . PRO A 1 213 ? 17.392 -3.834 -15.341 1.00 92.00 213 PRO A N 1
ATOM 1559 C CA . PRO A 1 213 ? 16.771 -2.840 -14.471 1.00 92.00 213 PRO A CA 1
ATOM 1560 C C . PRO A 1 213 ? 15.248 -2.833 -14.583 1.00 92.00 213 PRO A C 1
ATOM 1562 O O . PRO A 1 213 ? 14.575 -2.368 -13.670 1.00 92.00 213 PRO A O 1
ATOM 1565 N N . ILE A 1 214 ? 14.684 -3.322 -15.691 1.00 87.25 214 ILE A N 1
ATOM 1566 C CA . ILE A 1 214 ? 13.233 -3.374 -15.866 1.00 87.25 214 ILE A CA 1
ATOM 1567 C C . ILE A 1 214 ? 12.657 -4.514 -15.026 1.00 87.25 214 ILE A C 1
ATOM 1569 O O . ILE A 1 214 ? 11.657 -4.299 -14.348 1.00 87.25 214 ILE A O 1
ATOM 1573 N N . ALA A 1 215 ? 13.287 -5.690 -14.996 1.00 84.44 215 ALA A N 1
ATOM 1574 C CA . ALA A 1 215 ? 12.855 -6.771 -14.110 1.00 84.44 215 ALA A CA 1
ATOM 1575 C C . ALA A 1 215 ? 12.898 -6.365 -12.626 1.00 84.44 215 ALA A C 1
ATOM 1577 O O . ALA A 1 215 ? 11.923 -6.580 -11.910 1.00 84.44 215 ALA A O 1
ATOM 1578 N N . GLU A 1 216 ? 13.973 -5.708 -12.183 1.00 88.19 216 GLU A N 1
ATOM 1579 C CA . GLU A 1 216 ? 14.105 -5.234 -10.796 1.00 88.19 216 GLU A CA 1
ATOM 1580 C C . GLU A 1 216 ? 13.055 -4.170 -10.453 1.00 88.19 216 GLU A C 1
ATOM 1582 O O . GLU A 1 216 ? 12.341 -4.317 -9.466 1.00 88.19 216 GLU A O 1
ATOM 1587 N N . LEU A 1 217 ? 12.850 -3.166 -11.317 1.00 89.44 217 LEU A N 1
ATOM 1588 C CA . LEU A 1 217 ? 11.784 -2.172 -11.113 1.00 89.44 217 LEU A CA 1
ATOM 1589 C C . LEU A 1 217 ? 10.385 -2.799 -11.119 1.00 89.44 217 LEU A C 1
ATOM 1591 O O . LEU A 1 217 ? 9.481 -2.271 -10.478 1.00 89.44 217 LEU A O 1
ATOM 1595 N N . THR A 1 218 ? 10.190 -3.908 -11.840 1.00 81.88 218 THR A N 1
ATOM 1596 C CA . THR A 1 218 ? 8.919 -4.647 -11.822 1.00 81.88 218 THR A CA 1
ATOM 1597 C C . THR A 1 218 ? 8.702 -5.267 -10.447 1.00 81.88 218 THR A C 1
ATOM 1599 O O . THR A 1 218 ? 7.626 -5.121 -9.876 1.00 81.88 218 THR A O 1
ATOM 1602 N N . ALA A 1 219 ? 9.731 -5.916 -9.893 1.00 82.81 219 ALA A N 1
ATOM 1603 C CA . ALA A 1 219 ? 9.671 -6.496 -8.557 1.00 82.81 219 ALA A CA 1
ATOM 1604 C C . ALA A 1 219 ? 9.466 -5.421 -7.476 1.00 82.81 219 ALA A C 1
ATOM 1606 O O . ALA A 1 219 ? 8.662 -5.616 -6.565 1.00 82.81 219 ALA A O 1
ATOM 1607 N N . ASP A 1 220 ? 10.141 -4.276 -7.600 1.00 89.62 220 ASP A N 1
ATOM 1608 C CA . ASP A 1 220 ? 9.999 -3.148 -6.676 1.00 89.62 220 ASP A CA 1
ATOM 1609 C C . ASP A 1 220 ? 8.573 -2.558 -6.711 1.00 89.62 220 ASP A C 1
ATOM 1611 O O . ASP A 1 220 ? 7.993 -2.286 -5.658 1.00 89.62 220 ASP A O 1
ATOM 1615 N N . ASP A 1 221 ? 7.978 -2.398 -7.901 1.00 84.25 221 ASP A N 1
ATOM 1616 C CA . ASP A 1 221 ? 6.597 -1.918 -8.085 1.00 84.25 221 ASP A CA 1
ATOM 1617 C C . ASP A 1 221 ? 5.564 -2.904 -7.520 1.00 84.25 221 ASP A C 1
ATOM 1619 O O . ASP A 1 221 ? 4.681 -2.520 -6.751 1.00 84.25 221 ASP A O 1
ATOM 1623 N N . GLU A 1 222 ? 5.702 -4.195 -7.834 1.00 80.62 222 GLU A N 1
ATOM 1624 C CA . GLU A 1 222 ? 4.847 -5.247 -7.275 1.00 80.62 222 GLU A CA 1
ATOM 1625 C C . GLU A 1 222 ? 4.949 -5.279 -5.743 1.00 80.62 222 GLU A C 1
ATOM 1627 O O . GLU A 1 222 ? 3.940 -5.393 -5.036 1.00 80.62 222 GLU A O 1
ATOM 1632 N N . ARG A 1 223 ? 6.162 -5.110 -5.203 1.00 87.62 223 ARG A N 1
ATOM 1633 C CA . ARG A 1 223 ? 6.377 -5.057 -3.758 1.00 87.62 223 ARG A CA 1
ATOM 1634 C C . ARG A 1 223 ? 5.734 -3.823 -3.134 1.00 87.62 223 ARG A C 1
ATOM 1636 O O . ARG A 1 223 ? 5.102 -3.953 -2.086 1.00 87.62 223 ARG A O 1
ATOM 1643 N N . ALA A 1 224 ? 5.833 -2.662 -3.776 1.00 91.12 224 ALA A N 1
ATOM 1644 C CA . ALA A 1 224 ? 5.185 -1.427 -3.343 1.00 91.12 224 ALA A CA 1
ATOM 1645 C C . ALA A 1 224 ? 3.656 -1.558 -3.298 1.00 91.12 224 ALA A C 1
ATOM 1647 O O . ALA A 1 224 ? 3.034 -1.176 -2.305 1.00 91.12 224 ALA A O 1
ATOM 1648 N N . GLN A 1 225 ? 3.050 -2.161 -4.327 1.00 84.75 225 GLN A N 1
ATOM 1649 C CA . GLN A 1 225 ? 1.607 -2.423 -4.378 1.00 84.75 225 GLN A CA 1
ATOM 1650 C C . GLN A 1 225 ? 1.144 -3.296 -3.208 1.00 84.75 225 GLN A C 1
ATOM 1652 O O . GLN A 1 225 ? 0.156 -2.965 -2.544 1.00 84.75 225 GLN A O 1
ATOM 1657 N N . LEU A 1 226 ? 1.862 -4.394 -2.945 1.00 77.38 226 LEU A N 1
ATOM 1658 C CA . LEU A 1 226 ? 1.562 -5.304 -1.839 1.00 77.38 226 LEU A CA 1
ATOM 1659 C C . LEU A 1 226 ? 1.733 -4.618 -0.485 1.00 77.38 226 LEU A C 1
ATOM 1661 O O . LEU A 1 226 ? 0.890 -4.777 0.398 1.00 77.38 226 LEU A O 1
ATOM 1665 N N . MET A 1 227 ? 2.810 -3.849 -0.322 1.00 91.75 227 MET A N 1
ATOM 1666 C CA . MET A 1 227 ? 3.078 -3.152 0.928 1.00 91.75 227 MET A CA 1
ATOM 1667 C C . MET A 1 227 ? 2.021 -2.08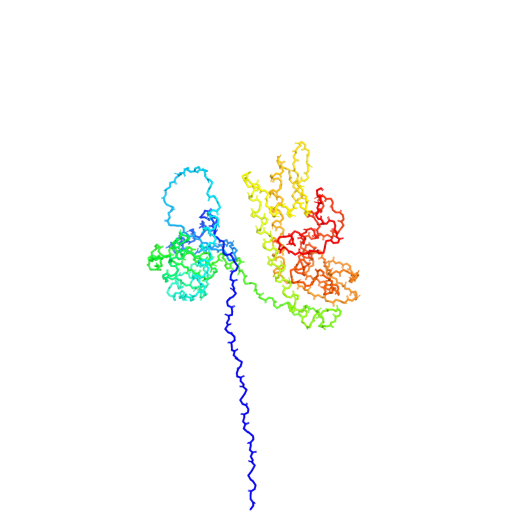9 1.222 1.00 91.75 227 MET A C 1
ATOM 1669 O O . MET A 1 227 ? 1.513 -2.058 2.340 1.00 91.75 227 MET A O 1
ATOM 1673 N N . ALA A 1 228 ? 1.622 -1.295 0.223 1.00 84.69 228 ALA A N 1
ATOM 1674 C CA . ALA A 1 228 ? 0.562 -0.301 0.367 1.00 84.69 228 ALA A CA 1
ATOM 1675 C C . ALA A 1 228 ? -0.769 -0.942 0.798 1.00 84.69 228 ALA A C 1
ATOM 1677 O O . ALA A 1 228 ? -1.366 -0.507 1.782 1.00 84.69 228 ALA A O 1
ATOM 1678 N N . LEU A 1 229 ? -1.206 -2.019 0.136 1.00 86.25 229 LEU A N 1
ATOM 1679 C CA . LEU A 1 229 ? -2.447 -2.706 0.511 1.00 86.25 229 LEU A CA 1
ATOM 1680 C C . LEU A 1 229 ? -2.369 -3.323 1.911 1.00 86.25 229 LEU A C 1
ATOM 1682 O O . LEU A 1 229 ? -3.279 -3.149 2.719 1.00 86.25 229 LEU A O 1
ATOM 1686 N N . GLY A 1 230 ? -1.275 -4.017 2.232 1.00 72.38 230 GLY A N 1
ATOM 1687 C CA . GLY A 1 230 ? -1.124 -4.623 3.552 1.00 72.38 230 GLY A CA 1
ATOM 1688 C C . GLY A 1 230 ? -1.053 -3.578 4.669 1.00 72.38 230 GLY A C 1
ATOM 1689 O O . GLY A 1 230 ? -1.688 -3.764 5.703 1.00 72.38 230 GLY A O 1
ATOM 1690 N N . THR A 1 231 ? -0.389 -2.435 4.452 1.00 82.19 231 THR A N 1
ATOM 1691 C CA . THR A 1 231 ? -0.383 -1.326 5.420 1.00 82.19 231 THR A CA 1
ATOM 1692 C C . THR A 1 231 ? -1.774 -0.717 5.576 1.00 82.19 231 THR A C 1
ATOM 1694 O O . THR A 1 231 ? -2.170 -0.415 6.699 1.00 82.19 231 THR A O 1
ATOM 1697 N N . SER A 1 232 ? -2.549 -0.596 4.492 1.00 85.38 232 SER A N 1
ATOM 1698 C CA . SER A 1 232 ? -3.955 -0.180 4.566 1.00 85.38 232 SER A CA 1
ATOM 1699 C C . SER A 1 232 ? -4.762 -1.093 5.495 1.00 85.38 232 SER A C 1
ATOM 1701 O O . SER A 1 232 ? -5.393 -0.609 6.437 1.00 85.38 232 SER A O 1
ATOM 1703 N N . ASN A 1 233 ? -4.674 -2.409 5.293 1.00 70.62 233 ASN A N 1
ATOM 1704 C CA . ASN A 1 233 ? -5.416 -3.391 6.085 1.00 70.62 233 ASN A CA 1
ATOM 1705 C C . ASN A 1 233 ? -4.974 -3.403 7.553 1.00 70.62 233 ASN A C 1
ATOM 1707 O O . ASN A 1 233 ? -5.812 -3.385 8.450 1.00 70.62 233 ASN A O 1
ATOM 1711 N N . VAL A 1 234 ? -3.664 -3.385 7.806 1.00 75.69 234 VAL A N 1
ATOM 1712 C CA . VAL A 1 234 ? -3.104 -3.387 9.164 1.00 75.69 234 VAL A CA 1
ATOM 1713 C C . VAL A 1 234 ? -3.544 -2.148 9.949 1.00 75.69 234 VAL A C 1
ATOM 1715 O O . VAL A 1 234 ? -3.944 -2.271 11.101 1.00 75.69 234 VAL A O 1
ATOM 1718 N N . LEU A 1 235 ? -3.550 -0.966 9.325 1.00 81.31 235 LEU A N 1
ATOM 1719 C CA . LEU A 1 235 ? -4.030 0.263 9.966 1.00 81.31 235 LEU A CA 1
ATOM 1720 C C . LEU A 1 235 ? -5.545 0.255 10.216 1.00 81.31 235 LEU A C 1
ATOM 1722 O O . LEU A 1 235 ? -5.996 0.792 11.225 1.00 81.31 235 LEU A O 1
ATOM 1726 N N . ALA A 1 236 ? -6.336 -0.343 9.319 1.00 77.94 236 ALA A N 1
ATOM 1727 C CA . ALA A 1 236 ? -7.779 -0.482 9.518 1.00 77.94 236 ALA A CA 1
ATOM 1728 C C . ALA A 1 236 ? -8.104 -1.414 10.692 1.00 77.94 236 ALA A C 1
ATOM 1730 O O . ALA A 1 236 ? -8.974 -1.094 11.499 1.00 77.94 236 ALA A O 1
ATOM 1731 N N . LEU A 1 237 ? -7.387 -2.537 10.801 1.00 71.75 237 LEU A N 1
ATOM 1732 C CA . LEU A 1 237 ? -7.513 -3.467 11.923 1.00 71.75 237 LEU A CA 1
ATOM 1733 C C . LEU A 1 237 ? -7.073 -2.814 13.232 1.00 71.75 237 LEU A C 1
ATOM 1735 O O . LEU A 1 237 ? -7.787 -2.904 14.227 1.00 71.75 237 LEU A O 1
ATOM 1739 N N . GLU A 1 238 ? -5.952 -2.092 13.220 1.00 82.56 238 GLU A N 1
ATOM 1740 C CA . GLU A 1 238 ? -5.482 -1.365 14.396 1.00 82.56 238 GLU A CA 1
ATOM 1741 C C . GLU A 1 238 ? -6.504 -0.321 14.863 1.00 82.56 238 GLU A C 1
ATOM 1743 O O . GLU A 1 238 ? -6.731 -0.162 16.052 1.00 82.56 238 GLU A O 1
ATOM 1748 N N . ALA A 1 239 ? -7.220 0.343 13.956 1.00 81.50 239 ALA A N 1
ATOM 1749 C CA . ALA A 1 239 ? -8.253 1.297 14.349 1.00 81.50 239 ALA A CA 1
ATOM 1750 C C . ALA A 1 239 ? -9.398 0.673 15.181 1.00 81.50 239 ALA A C 1
ATOM 1752 O O . ALA A 1 239 ? -10.084 1.394 15.912 1.00 81.50 239 ALA A O 1
ATOM 1753 N N . LEU A 1 240 ? -9.623 -0.643 15.083 1.00 76.69 240 LEU A N 1
ATOM 1754 C CA . LEU A 1 240 ? -10.613 -1.351 15.899 1.00 76.69 240 LEU A CA 1
ATOM 1755 C C . LEU A 1 240 ? -10.161 -1.486 17.357 1.00 76.69 240 LEU A C 1
ATOM 1757 O O . LEU A 1 240 ? -11.010 -1.441 18.243 1.00 76.69 240 LEU A O 1
ATOM 1761 N N . THR A 1 241 ? -8.854 -1.568 17.625 1.00 77.88 241 THR A N 1
ATOM 1762 C CA . THR A 1 241 ? -8.322 -1.685 18.996 1.00 77.88 241 THR A CA 1
ATOM 1763 C C . THR A 1 241 ? -8.611 -0.420 19.805 1.00 77.88 241 THR A C 1
ATOM 1765 O O . THR A 1 241 ? -8.966 -0.495 20.972 1.00 77.88 241 THR A O 1
ATOM 1768 N N . PHE A 1 242 ? -8.610 0.753 19.167 1.00 77.25 242 PHE A N 1
ATOM 1769 C CA . PHE A 1 242 ? -8.972 2.024 19.808 1.00 77.25 242 PHE A CA 1
ATOM 1770 C C . PHE A 1 242 ? -10.463 2.158 20.147 1.00 77.25 242 PHE A C 1
ATOM 1772 O O . PHE A 1 242 ? -10.842 3.084 20.869 1.00 77.25 242 PHE A O 1
ATOM 1779 N N . ALA A 1 243 ? -11.319 1.283 19.610 1.00 68.38 243 ALA A N 1
ATOM 1780 C CA . ALA A 1 243 ? -12.744 1.254 19.926 1.00 68.38 243 ALA A CA 1
ATOM 1781 C C . ALA A 1 243 ? -13.035 0.615 21.287 1.00 68.38 243 ALA A C 1
ATOM 1783 O O . ALA A 1 243 ? -14.058 0.929 21.893 1.00 68.38 243 ALA A O 1
ATOM 1784 N N . ASP A 1 244 ? -12.153 -0.274 21.737 1.00 71.31 244 ASP A N 1
ATOM 1785 C CA . ASP A 1 244 ? -12.352 -1.087 22.923 1.00 71.31 244 ASP A CA 1
ATOM 1786 C C . ASP A 1 244 ? -11.147 -0.922 23.869 1.00 71.31 244 ASP A C 1
ATOM 1788 O O . ASP A 1 244 ? -10.030 -1.324 23.544 1.00 71.31 244 ASP A O 1
ATOM 1792 N N . PRO A 1 245 ? -11.353 -0.336 25.063 1.00 67.06 245 PRO A N 1
ATOM 1793 C CA . PRO A 1 245 ? -10.279 -0.040 26.006 1.00 67.06 245 PRO A CA 1
ATOM 1794 C C . PRO A 1 245 ? -9.608 -1.289 26.602 1.00 67.06 245 PRO A C 1
ATOM 1796 O O . PRO A 1 245 ? -8.651 -1.149 27.363 1.00 67.06 245 PRO A O 1
ATOM 1799 N N . THR A 1 246 ? -10.106 -2.495 26.315 1.00 71.31 246 THR A N 1
ATOM 1800 C CA . THR A 1 246 ? -9.474 -3.749 26.739 1.00 71.31 246 THR A CA 1
ATOM 1801 C C . THR A 1 246 ? -8.237 -4.099 25.913 1.00 71.31 246 THR A C 1
ATOM 1803 O O . THR A 1 246 ? -7.360 -4.805 26.418 1.00 71.31 246 THR A O 1
ATOM 1806 N N . PHE A 1 247 ? -8.115 -3.573 24.689 1.00 65.75 247 PHE A N 1
ATOM 1807 C CA . PHE A 1 247 ? -6.916 -3.746 23.876 1.00 65.75 247 PHE A CA 1
ATOM 1808 C C . PHE A 1 247 ? -5.845 -2.725 24.275 1.00 65.75 247 PHE A C 1
ATOM 1810 O O . PHE A 1 247 ? -6.073 -1.516 24.311 1.00 65.75 247 PHE A O 1
ATOM 1817 N N . GLY A 1 248 ? -4.655 -3.231 24.601 1.00 68.75 248 GLY A N 1
ATOM 1818 C CA . GLY A 1 248 ? -3.484 -2.404 24.885 1.00 68.75 248 GLY A CA 1
ATOM 1819 C C . GLY A 1 248 ? -2.828 -1.848 23.619 1.00 68.75 248 GLY A C 1
ATOM 1820 O O . GLY A 1 248 ? -3.271 -2.098 22.499 1.00 68.75 248 GLY A O 1
ATOM 1821 N N . ARG A 1 249 ? -1.718 -1.123 23.803 1.00 73.62 249 ARG A N 1
ATOM 1822 C CA . ARG A 1 249 ? -0.874 -0.668 22.689 1.00 73.62 249 ARG A CA 1
ATOM 1823 C C . ARG A 1 249 ? -0.369 -1.861 21.877 1.00 73.62 249 ARG A C 1
ATOM 1825 O O . ARG A 1 249 ? 0.106 -2.846 22.442 1.00 73.62 249 ARG A O 1
ATOM 1832 N N . SER A 1 250 ? -0.427 -1.736 20.557 1.00 80.25 250 SER A N 1
ATOM 1833 C CA . SER A 1 250 ? 0.159 -2.680 19.611 1.00 80.25 250 SER A CA 1
ATOM 1834 C C . SER A 1 250 ? 1.418 -2.103 18.960 1.00 80.25 250 SER A C 1
ATOM 1836 O O . SER A 1 250 ? 1.611 -0.884 18.896 1.00 80.25 250 SER A O 1
ATOM 1838 N N . TYR A 1 251 ? 2.222 -2.980 18.357 1.00 80.88 251 TYR A N 1
ATOM 1839 C CA . TYR A 1 251 ? 3.359 -2.584 17.525 1.00 80.88 251 TYR A CA 1
ATOM 1840 C C . TYR A 1 251 ? 2.988 -1.568 16.426 1.00 80.88 251 TYR A C 1
ATOM 1842 O O . TYR A 1 251 ? 3.780 -0.679 16.107 1.00 80.88 251 TYR A O 1
ATOM 1850 N N . VAL A 1 252 ? 1.782 -1.675 15.859 1.00 83.31 252 VAL A N 1
ATOM 1851 C CA . VAL A 1 252 ? 1.287 -0.786 14.797 1.00 83.31 252 VAL A CA 1
ATOM 1852 C C . VAL A 1 252 ? 0.928 0.578 15.372 1.00 83.31 252 VAL A C 1
ATOM 1854 O O . VAL A 1 252 ? 1.301 1.595 14.788 1.00 83.31 252 VAL A O 1
ATOM 1857 N N . SER A 1 253 ? 0.267 0.622 16.535 1.00 85.44 253 SER A N 1
ATOM 1858 C CA . SER A 1 253 ? 0.007 1.887 17.233 1.00 85.44 253 SER A CA 1
ATOM 1859 C C . SER A 1 253 ? 1.296 2.600 17.647 1.00 85.44 253 SER A C 1
ATOM 1861 O O . SER A 1 253 ? 1.393 3.820 17.519 1.00 85.44 253 SER A O 1
ATOM 1863 N N . ASP A 1 254 ? 2.328 1.845 18.034 1.00 86.88 254 ASP A N 1
ATOM 1864 C CA . ASP A 1 254 ? 3.642 2.391 18.364 1.00 86.88 254 ASP A CA 1
ATOM 1865 C C . ASP A 1 254 ? 4.355 2.930 17.121 1.00 86.88 254 ASP A C 1
ATOM 1867 O O . ASP A 1 254 ? 4.925 4.020 17.158 1.00 86.88 254 ASP A O 1
ATOM 1871 N N . ALA A 1 255 ? 4.316 2.191 16.008 1.00 87.69 255 ALA A N 1
ATOM 1872 C CA . ALA A 1 255 ? 4.843 2.649 14.723 1.00 87.69 255 ALA A CA 1
ATOM 1873 C C . ALA A 1 255 ? 4.160 3.938 14.273 1.00 87.69 255 ALA A C 1
ATOM 1875 O O . ALA A 1 255 ? 4.811 4.907 13.885 1.00 87.69 255 ALA A O 1
ATOM 1876 N N . TYR A 1 256 ? 2.840 3.981 14.396 1.00 90.88 256 TYR A N 1
ATOM 1877 C CA . TYR A 1 256 ? 2.068 5.161 14.086 1.00 90.88 256 TYR A CA 1
ATOM 1878 C C . TYR A 1 256 ? 2.482 6.368 14.930 1.00 90.88 256 TYR A C 1
ATOM 1880 O O . TYR A 1 256 ? 2.782 7.426 14.377 1.00 90.88 256 TYR A O 1
ATOM 1888 N N . GLU A 1 257 ? 2.538 6.217 16.255 1.00 89.12 257 GLU A N 1
ATOM 1889 C CA . GLU A 1 257 ? 2.906 7.305 17.159 1.00 89.12 257 GLU A CA 1
ATOM 1890 C C . GLU A 1 257 ? 4.345 7.778 16.915 1.00 89.12 257 GLU A C 1
ATOM 1892 O O . GLU A 1 257 ? 4.581 8.983 16.839 1.00 89.12 257 GLU A O 1
ATOM 1897 N N . ARG A 1 258 ? 5.300 6.867 16.685 1.00 86.06 258 ARG A N 1
ATOM 1898 C CA . ARG A 1 258 ? 6.683 7.241 16.338 1.00 86.06 258 ARG A CA 1
ATOM 1899 C C . ARG A 1 258 ? 6.738 8.114 15.088 1.00 86.06 258 ARG A C 1
ATOM 1901 O O . ARG A 1 258 ? 7.482 9.095 15.057 1.00 86.06 258 ARG A O 1
ATOM 1908 N N . ARG A 1 259 ? 5.973 7.756 14.051 1.00 88.19 259 ARG A N 1
ATOM 1909 C CA . ARG A 1 259 ? 6.046 8.415 12.740 1.00 88.19 259 ARG A CA 1
ATOM 1910 C C . ARG A 1 259 ? 5.184 9.665 12.652 1.00 88.19 259 ARG A C 1
ATOM 1912 O O . ARG A 1 259 ? 5.639 10.651 12.082 1.00 88.19 259 ARG A O 1
ATOM 1919 N N . PHE A 1 260 ? 3.998 9.685 13.250 1.00 88.50 260 PHE A N 1
ATOM 1920 C CA . PHE A 1 260 ? 3.048 10.795 13.120 1.00 88.50 260 PHE A CA 1
ATOM 1921 C C . PHE A 1 260 ? 2.760 11.557 14.422 1.00 88.50 260 PHE A C 1
ATOM 1923 O O . PHE A 1 260 ? 2.253 12.680 14.357 1.00 88.50 260 PHE A O 1
ATOM 1930 N N . GLY A 1 261 ? 3.119 10.999 15.578 1.00 88.44 261 GLY A N 1
ATOM 1931 C CA . GLY A 1 261 ? 2.769 11.515 16.899 1.00 88.44 261 GLY A CA 1
ATOM 1932 C C . GLY A 1 261 ? 1.333 11.199 17.310 1.00 88.44 261 GLY A C 1
ATOM 1933 O O . GLY A 1 261 ? 0.558 10.599 16.566 1.00 88.44 261 GLY A O 1
ATOM 1934 N N . LEU A 1 262 ? 0.968 11.633 18.515 1.00 89.25 262 LEU A N 1
ATOM 1935 C CA . LEU A 1 262 ? -0.415 11.590 18.981 1.00 89.25 262 LEU A CA 1
ATOM 1936 C C . LEU A 1 262 ? -1.277 12.650 18.263 1.00 89.25 262 LEU A C 1
ATOM 1938 O O . LEU A 1 262 ? -0.749 13.667 17.795 1.00 89.25 262 LEU A O 1
ATOM 1942 N N . PRO A 1 263 ? -2.608 12.456 18.177 1.00 90.94 263 PRO A N 1
ATOM 1943 C CA . PRO A 1 263 ? -3.523 13.473 17.682 1.00 90.94 263 PRO A CA 1
ATOM 1944 C C . PRO A 1 263 ? -3.321 14.814 18.412 1.00 90.94 263 PRO A C 1
ATOM 1946 O O . PRO A 1 263 ? -3.340 14.843 19.649 1.00 90.94 263 PRO A O 1
ATOM 1949 N N . PRO A 1 264 ? -3.138 15.929 17.682 1.00 89.19 264 PRO A N 1
ATOM 1950 C CA . PRO A 1 264 ? -2.958 17.251 18.271 1.00 89.19 264 PRO A CA 1
ATOM 1951 C C . PRO A 1 264 ? -4.110 17.645 19.201 1.00 89.19 264 PRO A C 1
ATOM 1953 O O . PRO A 1 264 ? -5.285 17.449 18.877 1.00 89.19 264 PRO A O 1
ATOM 1956 N N . ALA A 1 265 ? -3.785 18.274 20.331 1.00 90.69 265 ALA A N 1
ATOM 1957 C CA . ALA A 1 265 ? -4.794 18.860 21.206 1.00 90.69 265 ALA A CA 1
ATOM 1958 C C . ALA A 1 265 ? -5.560 19.990 20.489 1.00 90.69 265 ALA A C 1
ATOM 1960 O O . ALA A 1 265 ? -5.005 20.764 19.706 1.00 90.69 265 ALA A O 1
ATOM 1961 N N . ALA A 1 266 ? -6.851 20.090 20.782 1.00 89.62 266 ALA A N 1
ATOM 1962 C CA . ALA A 1 266 ? -7.765 21.119 20.313 1.00 89.62 266 ALA A CA 1
ATOM 1963 C C . ALA A 1 266 ? -8.401 21.858 21.502 1.00 89.62 266 ALA A C 1
ATOM 1965 O O . ALA A 1 266 ? -8.257 21.477 22.665 1.00 89.62 266 ALA A O 1
ATOM 1966 N N . ALA A 1 267 ? -9.122 22.944 21.212 1.00 90.62 267 ALA A N 1
ATOM 1967 C CA . ALA A 1 267 ? -9.785 23.739 22.239 1.00 90.62 267 ALA A CA 1
ATOM 1968 C C . ALA A 1 267 ? -10.737 22.891 23.104 1.00 90.62 267 ALA A C 1
ATOM 1970 O O . ALA A 1 267 ? -11.391 21.970 22.612 1.00 90.62 267 ALA A O 1
ATOM 1971 N N . ARG A 1 268 ? -10.862 23.267 24.384 1.00 91.50 268 ARG A N 1
ATOM 1972 C CA . ARG A 1 268 ? -11.751 22.622 25.371 1.00 91.50 268 ARG A CA 1
ATOM 1973 C C . ARG A 1 268 ? -11.417 21.145 25.640 1.00 91.50 268 ARG A C 1
ATOM 1975 O O . ARG A 1 268 ? -12.324 20.338 25.802 1.00 91.50 268 ARG A O 1
ATOM 1982 N N . GLY A 1 269 ? -10.127 20.798 25.659 1.00 91.38 269 GLY A N 1
ATOM 1983 C CA . GLY A 1 269 ? -9.661 19.441 25.985 1.00 91.38 269 GLY A CA 1
ATOM 1984 C C . GLY A 1 269 ? -10.006 18.384 24.931 1.00 91.38 269 GLY A C 1
ATOM 1985 O O . GLY A 1 269 ? -10.004 17.199 25.237 1.00 91.38 269 GLY A O 1
ATOM 1986 N N . ARG A 1 270 ? -10.336 18.810 23.707 1.00 95.50 270 ARG A N 1
ATOM 1987 C CA . ARG A 1 270 ? -10.642 17.924 22.576 1.00 95.50 270 ARG A CA 1
ATOM 1988 C C . ARG A 1 270 ? -9.371 17.550 21.821 1.00 95.50 270 ARG A C 1
ATOM 1990 O O . ARG A 1 270 ? -8.320 18.148 22.029 1.00 95.50 270 ARG A O 1
ATOM 1997 N N . PHE A 1 271 ? -9.488 16.623 20.879 1.00 94.81 271 PHE A N 1
ATOM 1998 C CA . PHE A 1 271 ? -8.377 16.175 20.034 1.00 94.81 271 PHE A CA 1
ATOM 1999 C C . PHE A 1 271 ? -8.736 16.338 18.564 1.00 94.81 271 PHE A C 1
ATOM 2001 O O . PHE A 1 271 ? -9.865 16.058 18.169 1.00 94.81 271 PHE A O 1
ATOM 2008 N N . ARG A 1 272 ? -7.808 16.830 17.745 1.00 92.62 272 ARG A N 1
ATOM 2009 C CA . ARG A 1 272 ? -8.030 17.067 16.317 1.00 92.62 272 ARG A CA 1
ATOM 2010 C C . ARG A 1 272 ? -7.436 15.930 15.498 1.00 92.62 272 ARG A C 1
ATOM 2012 O O . ARG A 1 272 ? -6.259 15.637 15.640 1.00 92.62 272 ARG A O 1
ATOM 2019 N N . ASN A 1 273 ? -8.218 15.370 14.584 1.00 91.94 273 ASN A N 1
ATOM 2020 C CA . ASN A 1 273 ? -7.717 14.484 13.543 1.00 91.94 273 ASN A CA 1
ATOM 2021 C C . ASN A 1 273 ? -6.899 15.297 12.522 1.00 91.94 273 ASN A C 1
ATOM 2023 O O . ASN A 1 273 ? -7.411 16.244 11.915 1.00 91.94 273 ASN A O 1
ATOM 2027 N N . ARG A 1 274 ? -5.632 14.939 12.307 1.00 90.12 274 ARG A N 1
ATOM 2028 C CA . ARG A 1 274 ? -4.706 15.661 11.418 1.00 90.12 274 ARG A CA 1
ATOM 2029 C C . ARG A 1 274 ? -5.058 15.567 9.935 1.00 90.12 274 ARG A C 1
ATOM 2031 O O . ARG A 1 274 ? -4.658 16.428 9.152 1.00 90.12 274 ARG A O 1
ATOM 2038 N N . PHE A 1 275 ? -5.782 14.528 9.533 1.00 89.00 275 PHE A N 1
ATOM 2039 C CA . PHE A 1 275 ? -6.102 14.247 8.137 1.00 89.00 275 PHE A CA 1
ATOM 2040 C C . PHE A 1 275 ? -7.427 14.880 7.705 1.00 89.00 275 PHE A C 1
ATOM 2042 O O . PHE A 1 275 ? -7.484 15.471 6.628 1.00 89.00 275 PHE A O 1
ATOM 2049 N N . THR A 1 276 ? -8.462 14.796 8.543 1.00 89.50 276 THR A N 1
ATOM 2050 C CA . THR A 1 276 ? -9.819 15.300 8.261 1.00 89.50 276 THR A CA 1
ATOM 2051 C C . THR A 1 276 ? -10.082 16.667 8.889 1.00 89.50 276 THR A C 1
ATOM 2053 O O . THR A 1 276 ? -10.974 17.395 8.460 1.00 89.50 276 THR A O 1
ATOM 2056 N N . GLY A 1 277 ? -9.309 17.043 9.912 1.00 90.12 277 GLY A N 1
ATOM 2057 C CA . GLY A 1 277 ? -9.508 18.264 10.687 1.00 90.12 277 GLY A CA 1
ATOM 2058 C C . GLY A 1 277 ? -10.662 18.195 11.691 1.00 90.12 277 GLY A C 1
ATOM 2059 O O . GLY A 1 277 ? -10.856 19.175 12.415 1.00 90.12 277 GLY A O 1
ATOM 2060 N N . ARG A 1 278 ? -11.400 17.076 11.758 1.00 93.38 278 ARG A N 1
ATOM 2061 C CA . ARG A 1 278 ? -12.494 16.851 12.716 1.00 93.38 278 ARG A CA 1
ATOM 2062 C C . ARG A 1 278 ? -11.962 16.825 14.150 1.00 93.38 278 ARG A C 1
ATOM 2064 O O . ARG A 1 278 ? -10.792 16.528 14.379 1.00 93.38 278 ARG A O 1
ATOM 2071 N N . THR A 1 279 ? -12.811 17.178 15.118 1.00 96.06 279 THR A N 1
ATOM 2072 C CA . THR A 1 279 ? -12.436 17.169 16.542 1.00 96.06 279 THR A CA 1
ATOM 2073 C C . THR A 1 279 ? -13.243 16.152 17.333 1.00 96.06 279 THR A C 1
ATOM 2075 O O . THR A 1 279 ? -14.463 16.059 17.190 1.00 96.06 279 THR A O 1
ATOM 2078 N N . HIS A 1 280 ? -12.568 15.454 18.233 1.00 95.44 280 HIS A N 1
ATOM 2079 C CA . HIS A 1 280 ? -13.076 14.331 19.010 1.00 95.44 280 HIS A CA 1
ATOM 2080 C C . HIS A 1 280 ? -13.021 14.624 20.502 1.00 95.44 280 HIS A C 1
ATOM 2082 O O . HIS A 1 280 ? -12.268 15.500 20.938 1.00 95.44 280 HIS A O 1
ATOM 2088 N N . ALA A 1 281 ? -13.858 13.932 21.273 1.00 95.12 281 ALA A N 1
ATOM 2089 C CA . ALA A 1 281 ? -13.902 14.118 22.716 1.00 95.12 281 ALA A CA 1
ATOM 2090 C C . ALA A 1 281 ? -12.676 13.489 23.387 1.00 95.12 281 ALA A C 1
ATOM 2092 O O . ALA A 1 281 ? -12.157 14.052 24.346 1.00 95.12 281 ALA A O 1
ATOM 2093 N N . THR A 1 282 ? -12.189 12.366 22.852 1.00 93.25 282 THR A N 1
ATOM 2094 C CA . THR A 1 282 ? -11.046 11.629 23.404 1.00 93.25 282 THR A CA 1
ATOM 2095 C C . THR A 1 282 ? -9.910 11.487 22.392 1.00 93.25 282 THR A C 1
ATOM 2097 O O . THR A 1 282 ? -10.107 11.596 21.178 1.00 93.25 282 THR A O 1
ATOM 2100 N N . GLN A 1 283 ? -8.697 11.235 22.893 1.00 91.38 283 GLN A N 1
ATOM 2101 C CA . GLN A 1 283 ? -7.535 10.976 22.044 1.00 91.38 283 GLN A CA 1
ATOM 2102 C C . GLN A 1 283 ? -7.694 9.667 21.261 1.00 91.38 283 GLN A C 1
ATOM 2104 O O . GLN A 1 283 ? -7.321 9.629 20.094 1.00 91.38 283 GLN A O 1
ATOM 2109 N N . ASN A 1 284 ? -8.308 8.638 21.859 1.00 90.81 284 ASN A N 1
ATOM 2110 C CA . ASN A 1 284 ? -8.561 7.351 21.203 1.00 90.81 284 ASN A CA 1
ATOM 2111 C C . ASN A 1 284 ? -9.526 7.485 20.021 1.00 90.81 284 ASN A C 1
ATOM 2113 O O . ASN A 1 284 ? -9.271 6.920 18.964 1.00 90.81 284 ASN A O 1
ATOM 2117 N N . GLU A 1 285 ? -10.593 8.279 20.157 1.00 92.31 285 GLU A N 1
ATOM 2118 C CA . GLU A 1 285 ? -11.503 8.575 19.043 1.00 92.31 285 GLU A CA 1
ATOM 2119 C C . GLU A 1 285 ? -10.775 9.264 17.881 1.00 92.31 285 GLU A C 1
ATOM 2121 O O . GLU A 1 285 ? -10.965 8.892 16.722 1.00 92.31 285 GLU A O 1
ATOM 2126 N N . ALA A 1 286 ? -9.924 10.252 18.187 1.00 93.62 286 ALA A N 1
ATOM 2127 C CA . ALA A 1 286 ? -9.125 10.922 17.167 1.00 93.62 286 ALA A CA 1
ATOM 2128 C C . ALA A 1 286 ? -8.121 9.956 16.523 1.00 93.62 286 ALA A C 1
ATOM 2130 O O . ALA A 1 286 ? -8.029 9.916 15.299 1.00 93.62 286 ALA A O 1
ATOM 2131 N N . MET A 1 287 ? -7.425 9.145 17.324 1.00 91.88 287 MET A N 1
ATOM 2132 C CA . MET A 1 287 ? -6.449 8.164 16.851 1.00 91.88 287 MET A CA 1
ATOM 2133 C C . MET A 1 287 ? -7.095 7.125 15.929 1.00 91.88 287 MET A C 1
ATOM 2135 O O . MET A 1 287 ? -6.599 6.887 14.829 1.00 91.88 287 MET A O 1
ATOM 2139 N N . ARG A 1 288 ? -8.256 6.584 16.322 1.00 91.25 288 ARG A N 1
ATOM 2140 C CA . ARG A 1 288 ? -9.063 5.674 15.502 1.00 91.25 288 ARG A CA 1
ATOM 2141 C C . ARG A 1 288 ? -9.373 6.274 14.134 1.00 91.25 288 ARG A C 1
ATOM 2143 O O . ARG A 1 288 ? -9.121 5.639 13.110 1.00 91.25 288 ARG A O 1
ATOM 2150 N N . GLU A 1 289 ? -9.927 7.488 14.094 1.00 93.56 289 GLU A N 1
ATOM 2151 C CA . GLU A 1 289 ? -10.276 8.122 12.818 1.00 93.56 289 GLU A CA 1
ATOM 2152 C C . GLU A 1 289 ? -9.019 8.432 11.992 1.00 93.56 289 GLU A C 1
ATOM 2154 O O . GLU A 1 289 ? -9.035 8.322 10.763 1.00 93.56 289 GLU A O 1
ATOM 2159 N N . GLU A 1 290 ? -7.910 8.806 12.629 1.00 94.50 290 GLU A N 1
ATOM 2160 C CA . GLU A 1 290 ? -6.682 9.088 11.902 1.00 94.50 290 GLU A CA 1
ATOM 2161 C C . GLU A 1 290 ? -6.043 7.816 11.315 1.00 94.50 290 GLU A C 1
ATOM 2163 O O . GLU A 1 290 ? -5.509 7.871 10.205 1.00 94.50 290 GLU A O 1
ATOM 2168 N N . MET A 1 291 ? -6.119 6.671 12.000 1.00 91.50 291 MET A N 1
ATOM 2169 C CA . MET A 1 291 ? -5.679 5.377 11.465 1.00 91.50 291 MET A CA 1
ATOM 2170 C C . MET A 1 291 ? -6.537 4.922 10.286 1.00 91.50 291 MET A C 1
ATOM 2172 O O . MET A 1 291 ? -5.987 4.526 9.260 1.00 91.50 291 MET A O 1
ATOM 2176 N N . LEU A 1 292 ? -7.864 5.075 10.367 1.00 88.75 292 LEU A N 1
ATOM 2177 C CA . LEU A 1 292 ? -8.763 4.823 9.232 1.00 88.75 292 LEU A CA 1
ATOM 2178 C C . LEU A 1 292 ? -8.469 5.760 8.052 1.00 88.75 292 LEU A C 1
ATOM 2180 O O . LEU A 1 292 ? -8.451 5.333 6.900 1.00 88.75 292 LEU A O 1
ATOM 2184 N N . SER A 1 293 ? -8.175 7.032 8.329 1.00 93.75 293 SER A N 1
ATOM 2185 C CA . SER A 1 293 ? -7.812 8.011 7.295 1.00 93.75 293 SER A CA 1
ATOM 2186 C C . SER A 1 293 ? -6.498 7.651 6.599 1.00 93.75 293 SER A C 1
ATOM 2188 O O . SER A 1 293 ? -6.359 7.830 5.389 1.00 93.75 293 SER A O 1
ATOM 2190 N N . LEU A 1 294 ? -5.515 7.159 7.355 1.00 94.81 294 LEU A N 1
ATOM 2191 C CA . LEU A 1 294 ? -4.241 6.714 6.802 1.00 94.81 294 LEU A CA 1
ATOM 2192 C C . LEU A 1 294 ? -4.391 5.386 6.046 1.00 94.81 294 LEU A C 1
ATOM 2194 O O . LEU A 1 294 ? -3.826 5.241 4.963 1.00 94.81 294 LEU A O 1
ATOM 2198 N N . SER A 1 295 ? -5.205 4.465 6.563 1.00 91.25 295 SER A N 1
ATOM 2199 C CA . SER A 1 295 ? -5.587 3.230 5.878 1.00 91.25 295 SER A CA 1
ATOM 2200 C C . SER A 1 295 ? -6.186 3.520 4.499 1.00 91.25 295 SER A C 1
ATOM 2202 O O . SER A 1 295 ? -5.708 2.979 3.498 1.00 91.25 295 SER A O 1
ATOM 2204 N N . ASP A 1 296 ? -7.156 4.435 4.412 1.00 89.94 296 ASP A N 1
ATOM 2205 C CA . ASP A 1 296 ? -7.777 4.814 3.140 1.00 89.94 296 ASP A CA 1
ATOM 2206 C C . ASP A 1 296 ? -6.768 5.437 2.164 1.00 89.94 296 ASP A C 1
ATOM 2208 O O . ASP A 1 296 ? -6.783 5.142 0.970 1.00 89.94 296 ASP A O 1
ATOM 2212 N N . ARG A 1 297 ? -5.821 6.241 2.659 1.00 94.75 297 ARG A N 1
ATOM 2213 C CA . ARG A 1 297 ? -4.741 6.777 1.818 1.00 94.75 297 ARG A CA 1
ATOM 2214 C C . ARG A 1 297 ? -3.881 5.672 1.230 1.00 94.75 297 ARG A C 1
ATOM 2216 O O . ARG A 1 297 ? -3.619 5.707 0.034 1.00 94.75 297 ARG A O 1
ATOM 2223 N N . PHE A 1 298 ? -3.472 4.687 2.023 1.00 95.25 298 PHE A N 1
ATOM 2224 C CA . PHE A 1 298 ? -2.695 3.557 1.515 1.00 95.25 298 PHE A CA 1
ATOM 2225 C C . PHE A 1 298 ? -3.478 2.702 0.515 1.00 95.25 298 PHE A C 1
ATOM 2227 O O . PHE A 1 298 ? -2.900 2.266 -0.478 1.00 95.25 298 PHE A O 1
ATOM 2234 N N . ARG A 1 299 ? -4.796 2.552 0.696 1.00 86.62 299 ARG A N 1
ATOM 2235 C CA . ARG A 1 299 ? -5.676 1.948 -0.314 1.00 86.62 299 ARG A CA 1
ATOM 2236 C C . ARG A 1 299 ? -5.663 2.754 -1.618 1.00 86.62 299 ARG A C 1
ATOM 2238 O O . ARG A 1 299 ? -5.456 2.189 -2.683 1.00 86.62 299 ARG A O 1
ATOM 2245 N N . GLN A 1 300 ? -5.780 4.083 -1.544 1.00 91.38 300 GLN A N 1
ATOM 2246 C CA . GLN A 1 300 ? -5.671 4.958 -2.720 1.00 91.38 300 GLN A CA 1
ATOM 2247 C C . GLN A 1 300 ? -4.292 4.881 -3.401 1.00 91.38 300 GLN A C 1
ATOM 2249 O O . GLN A 1 300 ? -4.213 5.026 -4.623 1.00 91.38 300 GLN A O 1
ATOM 2254 N N . LEU A 1 301 ? -3.211 4.695 -2.633 1.00 93.50 301 LEU A N 1
ATOM 2255 C CA . LEU A 1 301 ? -1.866 4.479 -3.174 1.00 93.50 301 LEU A CA 1
ATOM 2256 C C . LEU A 1 301 ? -1.763 3.121 -3.869 1.00 93.50 301 LEU A C 1
ATOM 2258 O O . LEU A 1 301 ? -1.230 3.068 -4.972 1.00 93.50 301 LEU A O 1
ATOM 2262 N N . HIS A 1 302 ? -2.310 2.058 -3.274 1.00 90.75 302 HIS A N 1
ATOM 2263 C CA . HIS A 1 302 ? -2.404 0.745 -3.909 1.00 90.75 302 HIS A CA 1
ATOM 2264 C C . HIS A 1 302 ? -3.149 0.837 -5.246 1.00 90.75 302 HIS A C 1
ATOM 2266 O O . HIS A 1 302 ? -2.557 0.529 -6.276 1.00 90.75 302 HIS A O 1
ATOM 2272 N N . ASP A 1 303 ? -4.371 1.383 -5.256 1.00 81.75 303 ASP A N 1
ATOM 2273 C CA . ASP A 1 303 ? -5.173 1.568 -6.475 1.00 81.75 303 ASP A CA 1
ATOM 2274 C C . ASP A 1 303 ? -4.397 2.356 -7.548 1.00 81.75 303 ASP A C 1
ATOM 2276 O O . ASP A 1 303 ? -4.449 2.064 -8.747 1.00 81.75 303 ASP A O 1
ATOM 2280 N N . PHE A 1 304 ? -3.645 3.377 -7.121 1.00 87.38 304 PHE A N 1
ATOM 2281 C CA . PHE A 1 304 ? -2.817 4.177 -8.012 1.00 87.38 304 PHE A CA 1
ATOM 2282 C C . PHE A 1 304 ? -1.632 3.389 -8.580 1.00 87.38 304 PHE A C 1
ATOM 2284 O O . PHE A 1 304 ? -1.372 3.507 -9.783 1.00 87.38 304 PHE A O 1
ATOM 2291 N N . LEU A 1 305 ? -0.927 2.621 -7.749 1.00 86.31 305 LEU A N 1
ATOM 2292 C CA . LEU A 1 305 ? 0.224 1.796 -8.123 1.00 86.31 305 LEU A CA 1
ATOM 2293 C C . LEU A 1 305 ? -0.184 0.597 -8.991 1.00 86.31 305 LEU A C 1
ATOM 2295 O O . LEU A 1 305 ? 0.571 0.206 -9.871 1.00 86.31 305 LEU A O 1
ATOM 2299 N N . SER A 1 306 ? -1.405 0.076 -8.847 1.00 79.56 306 SER A N 1
ATOM 2300 C CA . SER A 1 306 ? -1.933 -0.970 -9.736 1.00 79.56 306 SER A CA 1
ATOM 2301 C C . SER A 1 306 ? -2.074 -0.497 -11.193 1.00 79.56 306 SER A C 1
ATOM 2303 O O . SER A 1 306 ? -2.026 -1.295 -12.138 1.00 79.56 306 SER A O 1
ATOM 2305 N N . GLY A 1 307 ? -2.204 0.815 -11.417 1.00 74.38 307 GLY A N 1
ATOM 2306 C CA . GLY A 1 307 ? -2.161 1.426 -12.748 1.00 74.38 307 GLY A CA 1
ATOM 2307 C C . GLY A 1 307 ? -0.738 1.552 -13.333 1.00 74.38 307 GLY A C 1
ATOM 2308 O O . GLY A 1 307 ? 0.255 1.404 -12.635 1.00 74.38 307 GLY A O 1
ATOM 2309 N N . PRO A 1 308 ? -0.574 1.908 -14.624 1.00 73.06 308 PRO A N 1
ATOM 2310 C CA . PRO A 1 308 ? 0.749 2.045 -15.246 1.00 73.06 308 PRO A CA 1
ATOM 2311 C C . PRO A 1 308 ? 1.604 3.163 -14.661 1.00 73.06 308 PRO A C 1
ATOM 2313 O O . PRO A 1 308 ? 1.217 4.327 -14.739 1.00 73.06 308 PRO A O 1
ATOM 2316 N N . ILE A 1 309 ? 2.783 2.820 -14.142 1.00 85.81 309 ILE A N 1
ATOM 2317 C CA . ILE A 1 309 ? 3.861 3.760 -13.817 1.00 85.81 309 ILE A CA 1
ATOM 2318 C C . ILE A 1 309 ? 4.967 3.629 -14.868 1.00 85.81 309 ILE A C 1
ATOM 2320 O O . ILE A 1 309 ? 5.399 2.529 -15.215 1.00 85.81 309 ILE A O 1
ATOM 2324 N N . ARG A 1 310 ? 5.401 4.762 -15.433 1.00 88.88 310 ARG A N 1
ATOM 2325 C CA . ARG A 1 310 ? 6.515 4.801 -16.393 1.00 88.88 310 ARG A CA 1
ATOM 2326 C C . ARG A 1 310 ? 7.820 5.107 -15.674 1.00 88.88 310 ARG A C 1
ATOM 2328 O O . ARG A 1 310 ? 7.921 6.140 -15.019 1.00 88.88 310 ARG A O 1
ATOM 2335 N N . TYR A 1 311 ? 8.837 4.283 -15.890 1.00 91.38 311 TYR A N 1
ATOM 2336 C CA . TYR A 1 311 ? 10.167 4.508 -15.327 1.00 91.38 311 TYR A CA 1
ATOM 2337 C C . TYR A 1 311 ? 11.120 5.102 -16.358 1.00 91.38 311 TYR A C 1
ATOM 2339 O O . TYR A 1 311 ? 11.154 4.688 -17.523 1.00 91.38 311 TYR A O 1
ATOM 2347 N N . ARG A 1 312 ? 11.901 6.096 -15.940 1.00 92.31 312 ARG A N 1
ATOM 2348 C CA . ARG A 1 312 ? 12.945 6.724 -16.757 1.00 92.31 312 ARG A CA 1
ATOM 2349 C C . ARG A 1 312 ? 14.228 6.804 -15.951 1.00 92.31 312 ARG A C 1
ATOM 2351 O O . ARG A 1 312 ? 14.210 7.372 -14.874 1.00 92.31 312 ARG A O 1
ATOM 2358 N N . CYS A 1 313 ? 15.340 6.337 -16.499 1.00 92.94 313 CYS A N 1
ATOM 2359 C CA . CYS A 1 313 ? 16.646 6.489 -15.864 1.00 92.94 313 CYS A CA 1
ATOM 2360 C C . CYS A 1 313 ? 17.473 7.545 -16.620 1.00 92.94 313 CYS A C 1
ATOM 2362 O O . CYS A 1 313 ? 18.123 7.202 -17.609 1.00 92.94 313 CYS A O 1
ATOM 2364 N N . PRO A 1 314 ? 17.431 8.837 -16.231 1.00 91.62 314 PRO A N 1
ATOM 2365 C CA . PRO A 1 314 ? 18.164 9.903 -16.922 1.00 91.62 314 PRO A CA 1
ATOM 2366 C C . PRO A 1 314 ? 19.668 9.936 -16.595 1.00 91.62 314 PRO A C 1
ATOM 2368 O O . PRO A 1 314 ? 20.388 10.775 -17.138 1.00 91.62 314 PRO A O 1
ATOM 2371 N N . GLY A 1 315 ? 20.147 9.073 -15.693 1.00 88.44 315 GLY A N 1
ATOM 2372 C CA . GLY A 1 315 ? 21.510 9.152 -15.176 1.00 88.44 315 GLY A CA 1
ATOM 2373 C C . GLY A 1 315 ? 21.721 10.448 -14.396 1.00 88.44 315 GLY A C 1
ATOM 2374 O O . GLY A 1 315 ? 20.916 10.803 -13.540 1.00 88.44 315 GLY A O 1
ATOM 2375 N N . THR A 1 316 ? 22.786 11.182 -14.712 1.00 82.06 316 THR A N 1
ATOM 2376 C CA . THR A 1 316 ? 23.060 12.518 -14.147 1.00 82.06 316 THR A CA 1
ATOM 2377 C C . THR A 1 316 ? 22.476 13.663 -14.987 1.00 82.06 316 THR A C 1
ATOM 2379 O O . THR A 1 316 ? 22.627 14.835 -14.632 1.00 82.06 316 THR A O 1
ATOM 2382 N N . GLY A 1 317 ? 21.809 13.342 -16.101 1.00 82.69 317 GLY A N 1
ATOM 2383 C CA . GLY A 1 317 ? 21.229 14.312 -17.024 1.00 82.69 317 GLY A CA 1
ATOM 2384 C C . GLY A 1 317 ? 19.973 15.009 -16.492 1.00 82.69 317 GLY A C 1
ATOM 2385 O O . GLY A 1 317 ? 19.405 14.651 -15.459 1.00 82.69 317 GLY A O 1
ATOM 2386 N N . ALA A 1 318 ? 19.522 16.025 -17.230 1.00 86.38 318 ALA A N 1
ATOM 2387 C CA . ALA A 1 318 ? 18.239 16.672 -16.974 1.00 86.38 318 ALA A CA 1
ATOM 2388 C C . ALA A 1 318 ? 17.070 15.795 -17.437 1.00 86.38 318 ALA A C 1
ATOM 2390 O O . ALA A 1 318 ? 17.154 15.108 -18.456 1.00 86.38 318 ALA A O 1
ATOM 2391 N N . ILE A 1 319 ? 15.960 15.860 -16.707 1.00 88.69 319 ILE A N 1
ATOM 2392 C CA . ILE A 1 319 ? 14.718 15.171 -17.032 1.00 88.69 319 ILE A CA 1
ATOM 2393 C C . ILE A 1 319 ? 13.527 16.113 -16.895 1.00 88.69 319 ILE A C 1
ATOM 2395 O O . ILE A 1 319 ? 13.404 16.861 -15.927 1.00 88.69 319 ILE A O 1
ATOM 2399 N N . THR A 1 320 ? 12.623 16.047 -17.868 1.00 89.19 320 THR A N 1
ATOM 2400 C CA . THR A 1 320 ? 11.311 16.689 -17.789 1.00 89.19 320 THR A CA 1
ATOM 2401 C C . THR A 1 320 ? 10.288 15.634 -17.404 1.00 89.19 320 THR A C 1
ATOM 2403 O O . THR A 1 320 ? 10.073 14.663 -18.136 1.00 89.19 320 THR A O 1
ATOM 2406 N N . LEU A 1 321 ? 9.671 15.819 -16.242 1.00 88.19 321 LEU A N 1
ATOM 2407 C CA . LEU A 1 321 ? 8.577 14.991 -15.758 1.00 88.19 321 LEU A CA 1
ATOM 2408 C C . LEU A 1 321 ? 7.252 15.733 -15.977 1.00 88.19 321 LEU A C 1
ATOM 2410 O O . LEU A 1 321 ? 7.185 16.935 -15.709 1.00 88.19 321 LEU A O 1
ATOM 2414 N N . PRO A 1 322 ? 6.191 15.058 -16.458 1.00 83.50 322 PRO A N 1
ATOM 2415 C CA . PRO A 1 322 ? 4.876 15.680 -16.568 1.00 83.50 322 PRO A CA 1
ATOM 2416 C C . PRO A 1 322 ? 4.430 16.245 -15.213 1.00 83.50 322 PRO A C 1
ATOM 2418 O O . PRO A 1 322 ? 4.413 15.516 -14.225 1.00 83.50 322 PRO A O 1
ATOM 2421 N N . GLY A 1 323 ? 4.070 17.529 -15.174 1.00 78.00 323 GLY A N 1
ATOM 2422 C CA . GLY A 1 323 ? 3.610 18.202 -13.953 1.00 78.00 323 GLY A CA 1
ATOM 2423 C C . GLY A 1 323 ? 4.680 18.983 -13.177 1.00 78.00 323 GLY A C 1
ATOM 2424 O O . GLY A 1 323 ? 4.323 19.655 -12.210 1.00 78.00 323 GLY A O 1
ATOM 2425 N N . CYS A 1 324 ? 5.952 18.971 -13.600 1.00 81.19 324 CYS A N 1
ATOM 2426 C CA . CYS A 1 324 ? 7.006 19.811 -13.015 1.00 81.19 324 CYS A CA 1
ATOM 2427 C C . CYS A 1 324 ? 7.872 20.520 -14.066 1.00 81.19 324 CYS A C 1
ATOM 2429 O O . CYS A 1 324 ? 7.892 20.156 -15.242 1.00 81.19 324 CYS A O 1
ATOM 2431 N N . ALA A 1 325 ? 8.645 21.509 -13.604 1.00 81.88 325 ALA A N 1
ATOM 2432 C CA . ALA A 1 325 ? 9.797 22.025 -14.338 1.00 81.88 325 ALA A CA 1
ATOM 2433 C C . ALA A 1 325 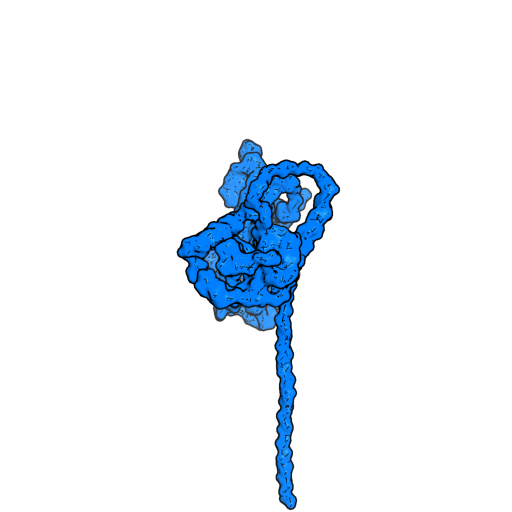? 10.886 20.944 -14.488 1.00 81.88 325 ALA A C 1
ATOM 2435 O O . ALA A 1 325 ? 10.895 19.946 -13.766 1.00 81.88 325 ALA A O 1
ATOM 2436 N N . SER A 1 326 ? 11.817 21.148 -15.423 1.00 81.38 326 SER A N 1
ATOM 2437 C CA . SER A 1 326 ? 12.952 20.242 -15.621 1.00 81.38 326 SER A CA 1
ATOM 2438 C C . SER A 1 326 ? 13.768 20.084 -14.334 1.00 81.38 326 SER A C 1
ATOM 2440 O O . SER A 1 326 ? 14.186 21.082 -13.747 1.00 81.38 326 SER A O 1
ATOM 2442 N N . ALA A 1 327 ? 14.039 18.841 -13.946 1.00 81.44 327 ALA A N 1
ATOM 2443 C CA . ALA A 1 327 ? 14.814 18.481 -12.764 1.00 81.44 327 ALA A CA 1
ATOM 2444 C C . ALA A 1 327 ? 16.088 17.709 -13.149 1.00 81.44 327 ALA A C 1
ATOM 2446 O O . ALA A 1 327 ? 16.268 17.300 -14.298 1.00 81.44 327 ALA A O 1
ATOM 2447 N N . ARG A 1 328 ? 16.994 17.516 -12.188 1.00 88.25 328 ARG A N 1
ATOM 2448 C CA . ARG A 1 328 ? 18.208 16.695 -12.318 1.00 88.25 328 ARG A CA 1
ATOM 2449 C C . ARG A 1 328 ? 18.338 15.810 -11.092 1.00 88.25 328 ARG A C 1
ATOM 2451 O O . ARG A 1 328 ? 17.940 16.221 -10.010 1.00 88.25 328 ARG A O 1
ATOM 2458 N N . CYS A 1 329 ? 18.953 14.645 -11.262 1.00 87.19 329 CYS A N 1
ATOM 2459 C CA . CYS A 1 329 ? 19.021 13.639 -10.208 1.00 87.19 329 CYS A CA 1
ATOM 2460 C C . CYS A 1 329 ? 19.786 14.045 -8.944 1.00 87.19 329 CYS A C 1
ATOM 2462 O O . CYS A 1 329 ? 19.583 13.384 -7.949 1.00 87.19 329 CYS A O 1
ATOM 2464 N N . GLY A 1 330 ? 20.621 15.094 -8.945 1.00 73.69 330 GLY A N 1
ATOM 2465 C CA . GLY A 1 330 ? 21.006 15.881 -7.752 1.00 73.69 330 GLY A CA 1
ATOM 2466 C C . GLY A 1 330 ? 21.434 15.176 -6.446 1.00 73.69 330 GLY A C 1
ATOM 2467 O O . GLY A 1 330 ? 21.497 15.853 -5.430 1.00 73.69 330 GLY A O 1
ATOM 2468 N N . GLY A 1 331 ? 21.704 13.865 -6.441 1.00 80.81 331 GLY A N 1
ATOM 2469 C CA . GLY A 1 331 ? 21.834 13.032 -5.235 1.00 80.81 331 GLY A CA 1
ATOM 2470 C C . GLY A 1 331 ? 20.532 12.355 -4.761 1.00 80.81 331 GLY A C 1
ATOM 2471 O O . GLY A 1 331 ? 20.601 11.408 -3.985 1.00 80.81 331 GLY A O 1
ATOM 2472 N N . SER A 1 332 ? 19.365 12.771 -5.257 1.00 88.56 332 SER A N 1
ATOM 2473 C CA . SER A 1 332 ? 18.051 12.174 -4.977 1.00 88.56 332 SER A CA 1
ATOM 2474 C C . SER A 1 332 ? 17.970 10.721 -5.432 1.00 88.56 332 SER A C 1
ATOM 2476 O O . SER A 1 332 ? 18.485 10.393 -6.495 1.00 88.56 332 SER A O 1
ATOM 2478 N N . ILE A 1 333 ? 17.281 9.876 -4.661 1.00 92.38 333 ILE A N 1
ATOM 2479 C CA . ILE A 1 333 ? 17.033 8.458 -4.977 1.00 92.38 333 ILE A CA 1
ATOM 2480 C C . ILE A 1 333 ? 16.123 8.320 -6.204 1.00 92.38 333 ILE A C 1
ATOM 2482 O O . ILE A 1 333 ? 16.446 7.620 -7.162 1.00 92.38 333 ILE A O 1
ATOM 2486 N N . ALA A 1 334 ? 15.010 9.042 -6.211 1.00 93.62 334 ALA A N 1
ATOM 2487 C CA . ALA A 1 334 ? 14.084 9.109 -7.326 1.00 93.62 334 ALA A CA 1
ATOM 2488 C C . ALA A 1 334 ? 13.456 10.505 -7.388 1.00 93.62 334 ALA A C 1
ATOM 2490 O O . ALA A 1 334 ? 13.654 11.330 -6.496 1.00 93.62 334 ALA A O 1
ATOM 2491 N N . LEU A 1 335 ? 12.771 10.796 -8.492 1.00 92.88 335 LEU A N 1
ATOM 2492 C CA . LEU A 1 335 ? 12.009 12.029 -8.664 1.00 92.88 335 LEU A CA 1
ATOM 2493 C C . LEU A 1 335 ? 10.660 11.715 -9.309 1.00 92.88 335 LEU A C 1
ATOM 2495 O O . LEU A 1 335 ? 10.587 11.007 -10.319 1.00 92.88 335 LEU A O 1
ATOM 2499 N N . SER A 1 336 ? 9.603 12.329 -8.800 1.00 93.06 336 SER A N 1
ATOM 2500 C CA . SER A 1 336 ? 8.258 12.267 -9.367 1.00 93.06 336 SER A CA 1
ATOM 2501 C C . SER A 1 336 ? 7.535 13.608 -9.221 1.00 93.06 336 SER A C 1
ATOM 2503 O O . SER A 1 336 ? 8.054 14.566 -8.647 1.00 93.06 336 SER A O 1
ATOM 2505 N N . CYS A 1 337 ? 6.343 13.709 -9.814 1.00 91.19 337 CYS A N 1
ATOM 2506 C CA . CYS A 1 337 ? 5.586 14.956 -9.885 1.00 91.19 337 CYS A CA 1
ATOM 2507 C C . CYS A 1 337 ? 4.115 14.751 -9.534 1.00 91.19 337 CYS A C 1
ATOM 2509 O O . CYS A 1 337 ? 3.514 13.788 -10.014 1.00 91.19 337 CYS A O 1
ATOM 2511 N N . PRO A 1 338 ? 3.493 15.680 -8.785 1.00 92.38 338 PRO A N 1
ATOM 2512 C CA . PRO A 1 338 ? 2.061 15.650 -8.512 1.00 92.38 338 PRO A CA 1
ATOM 2513 C C . PRO A 1 338 ? 1.203 15.487 -9.766 1.00 92.38 338 PRO A C 1
ATOM 2515 O O . PRO A 1 338 ? 1.393 16.195 -10.754 1.00 92.38 338 PRO A O 1
ATOM 2518 N N . GLY A 1 339 ? 0.258 14.547 -9.720 1.00 87.31 339 GLY A N 1
ATOM 2519 C CA . GLY A 1 339 ? -0.622 14.198 -10.839 1.00 87.31 339 GLY A CA 1
ATOM 2520 C C . GLY A 1 339 ? 0.056 13.422 -11.975 1.00 87.31 339 GLY A C 1
ATOM 2521 O O . GLY A 1 339 ? -0.620 12.996 -12.911 1.00 87.31 339 GLY A O 1
ATOM 2522 N N . GLY A 1 340 ? 1.375 13.220 -11.913 1.00 88.88 340 GLY A N 1
ATOM 2523 C CA . GLY A 1 340 ? 2.129 12.428 -12.875 1.00 88.88 340 GLY A CA 1
ATOM 2524 C C . GLY A 1 340 ? 1.930 10.921 -12.689 1.00 88.88 340 GLY A C 1
ATOM 2525 O O . GLY A 1 340 ? 1.446 10.449 -11.668 1.00 88.88 340 GLY A O 1
ATOM 2526 N N . ARG A 1 341 ? 2.334 10.146 -13.700 1.00 90.62 341 ARG A N 1
ATOM 2527 C CA . ARG A 1 341 ? 2.453 8.674 -13.642 1.00 90.62 341 ARG A CA 1
ATOM 2528 C C . ARG A 1 341 ? 3.812 8.226 -14.172 1.00 90.62 341 ARG A C 1
ATOM 2530 O O . ARG A 1 341 ? 3.923 7.378 -15.061 1.00 90.62 341 ARG A O 1
ATOM 2537 N N . GLN A 1 342 ? 4.848 8.919 -13.717 1.00 91.44 342 GLN A N 1
ATOM 2538 C CA . GLN A 1 342 ? 6.211 8.723 -14.179 1.00 91.44 342 GLN A CA 1
ATOM 2539 C C . GLN A 1 342 ? 7.190 8.996 -13.045 1.00 91.44 342 GLN A C 1
ATOM 2541 O O . GLN A 1 342 ? 7.136 10.065 -12.441 1.00 91.44 342 GLN A O 1
ATOM 2546 N N . ILE A 1 343 ? 8.095 8.046 -12.822 1.00 93.25 343 ILE A N 1
ATOM 2547 C CA . ILE A 1 343 ? 9.173 8.146 -11.842 1.00 93.25 343 ILE A CA 1
ATOM 2548 C C . ILE A 1 343 ? 10.500 8.179 -12.602 1.00 93.25 343 ILE A C 1
ATOM 2550 O O . ILE A 1 343 ? 10.765 7.342 -13.474 1.00 93.25 343 ILE A O 1
ATOM 2554 N N . ALA A 1 344 ? 11.326 9.176 -12.302 1.00 94.94 344 ALA A N 1
ATOM 2555 C CA . ALA A 1 344 ? 12.720 9.189 -12.702 1.00 94.94 344 ALA A CA 1
ATOM 2556 C C . ALA A 1 344 ? 13.555 8.446 -11.656 1.00 94.94 344 ALA A C 1
ATOM 2558 O O . ALA A 1 344 ? 13.600 8.857 -10.503 1.00 94.94 344 ALA A O 1
ATOM 2559 N N . ILE A 1 345 ? 14.220 7.376 -12.075 1.00 95.38 345 ILE A N 1
ATOM 2560 C CA . ILE A 1 345 ? 15.100 6.568 -11.236 1.00 95.38 345 ILE A CA 1
ATOM 2561 C C . ILE A 1 345 ? 16.517 7.113 -11.369 1.00 95.38 345 ILE A C 1
ATOM 2563 O O . ILE A 1 345 ? 17.092 7.125 -12.464 1.00 95.38 345 ILE A O 1
ATOM 2567 N N . CYS A 1 346 ? 17.064 7.600 -10.263 1.00 95.00 346 CYS A N 1
ATOM 2568 C CA . CYS A 1 346 ? 18.378 8.218 -10.232 1.00 95.00 346 CYS A CA 1
ATOM 2569 C C . CYS A 1 346 ? 19.471 7.198 -9.883 1.00 95.00 346 CYS A C 1
ATOM 2571 O O . CYS A 1 346 ? 19.168 6.122 -9.377 1.00 95.00 346 CYS A O 1
ATOM 2573 N N . PRO A 1 347 ? 20.758 7.497 -10.146 1.00 94.94 347 PRO A N 1
ATOM 2574 C CA . PRO A 1 347 ? 21.844 6.544 -9.893 1.00 94.94 347 PRO A CA 1
ATOM 2575 C C . PRO A 1 347 ? 21.902 6.029 -8.446 1.00 94.94 347 PRO A C 1
ATOM 2577 O O . PRO A 1 347 ? 22.200 4.860 -8.217 1.00 94.94 347 PRO A O 1
ATOM 2580 N N . THR A 1 348 ? 21.570 6.880 -7.470 1.00 93.75 348 THR A N 1
ATOM 2581 C CA . THR A 1 348 ? 21.536 6.522 -6.044 1.00 93.75 348 THR A CA 1
ATOM 2582 C C . THR A 1 348 ? 20.441 5.515 -5.703 1.00 93.75 348 THR A C 1
ATOM 2584 O O . THR A 1 348 ? 20.611 4.776 -4.745 1.00 93.75 348 THR A O 1
ATOM 2587 N N . PHE A 1 349 ? 19.382 5.376 -6.507 1.00 94.75 349 PHE A N 1
ATOM 2588 C CA . PHE A 1 349 ? 18.411 4.287 -6.345 1.00 94.75 349 PHE A CA 1
ATOM 2589 C C . PHE A 1 349 ? 19.065 2.905 -6.352 1.00 94.75 349 PHE A C 1
ATOM 2591 O O . PHE A 1 349 ? 18.651 2.015 -5.622 1.00 94.75 349 PHE A O 1
ATOM 2598 N N . TRP A 1 350 ? 20.108 2.733 -7.161 1.00 94.19 350 TRP A N 1
ATOM 2599 C CA . TRP A 1 350 ? 20.802 1.457 -7.284 1.00 94.19 350 TRP A CA 1
ATOM 2600 C C . TRP A 1 350 ? 21.952 1.309 -6.291 1.00 94.19 350 TRP A C 1
ATOM 2602 O O . TRP A 1 350 ? 22.264 0.207 -5.851 1.00 94.19 350 TRP A O 1
ATOM 2612 N N . THR A 1 351 ? 22.614 2.417 -5.957 1.00 92.44 351 THR A N 1
ATOM 2613 C CA . THR A 1 351 ? 23.884 2.387 -5.222 1.00 92.44 351 THR A CA 1
ATOM 2614 C C . THR A 1 351 ? 23.758 2.762 -3.751 1.00 92.44 351 THR A C 1
ATOM 2616 O O . THR A 1 351 ? 24.698 2.531 -2.991 1.00 92.44 351 THR A O 1
ATOM 2619 N N . PHE A 1 352 ? 22.632 3.335 -3.319 1.00 91.25 352 PHE A N 1
ATOM 2620 C CA . PHE A 1 352 ? 22.473 3.783 -1.941 1.00 91.25 352 PHE A CA 1
ATOM 2621 C C . PHE A 1 352 ? 22.352 2.583 -0.981 1.00 91.25 352 PHE A C 1
ATOM 2623 O O . PHE A 1 352 ? 21.596 1.648 -1.264 1.00 91.25 352 PHE A O 1
ATOM 2630 N N . PRO A 1 353 ? 23.057 2.578 0.169 1.00 88.19 353 PRO A N 1
ATOM 2631 C CA . PRO A 1 353 ? 23.050 1.442 1.098 1.00 88.19 353 PRO A CA 1
ATOM 2632 C C . PRO A 1 353 ? 21.673 1.072 1.663 1.00 88.19 353 PRO A C 1
ATOM 2634 O O . PRO A 1 353 ? 21.464 -0.075 2.046 1.00 88.19 353 PRO A O 1
ATOM 2637 N N . LEU A 1 354 ? 20.726 2.015 1.688 1.00 85.81 354 LEU A N 1
ATOM 2638 C CA . LEU A 1 354 ? 19.347 1.763 2.112 1.00 85.81 354 LEU A CA 1
ATOM 2639 C C . LEU A 1 354 ? 18.397 1.455 0.946 1.00 85.81 354 LEU A C 1
ATOM 2641 O O . LEU A 1 354 ? 17.196 1.540 1.140 1.00 85.81 354 LEU A O 1
ATOM 2645 N N . MET A 1 355 ? 18.906 1.103 -0.242 1.00 91.50 355 MET A N 1
ATOM 2646 C CA . MET A 1 355 ? 18.123 0.685 -1.424 1.00 91.50 355 MET A CA 1
ATOM 2647 C C . MET A 1 355 ? 18.551 -0.695 -1.959 1.00 91.50 355 MET A C 1
ATOM 2649 O O . MET A 1 355 ? 18.398 -1.021 -3.137 1.00 91.50 355 MET A O 1
ATOM 2653 N N . GLN A 1 356 ? 19.118 -1.531 -1.092 1.00 89.75 356 GLN A N 1
ATOM 2654 C CA . GLN A 1 356 ? 19.704 -2.813 -1.489 1.00 89.75 356 GLN A CA 1
ATOM 2655 C C . GLN A 1 356 ? 18.659 -3.929 -1.598 1.00 89.75 356 GLN A C 1
ATOM 2657 O O . GLN A 1 356 ? 18.859 -4.891 -2.339 1.00 89.75 356 GLN A O 1
ATOM 2662 N N . THR A 1 357 ? 17.530 -3.803 -0.897 1.00 90.56 357 THR A N 1
ATOM 2663 C CA . THR A 1 357 ? 16.450 -4.796 -0.923 1.00 90.56 357 THR A CA 1
ATOM 2664 C C . THR A 1 357 ? 15.239 -4.313 -1.718 1.00 90.56 357 THR A C 1
ATOM 2666 O O . THR A 1 357 ? 14.975 -3.116 -1.829 1.00 90.56 357 THR A O 1
ATOM 2669 N N . VAL A 1 358 ? 14.455 -5.268 -2.225 1.00 87.75 358 VAL A N 1
ATOM 2670 C CA . VAL A 1 358 ? 13.170 -4.993 -2.891 1.00 87.75 358 VAL A CA 1
ATOM 2671 C C . VAL A 1 358 ? 12.182 -4.270 -1.961 1.00 87.75 358 VAL A C 1
ATOM 2673 O O . VAL A 1 358 ? 11.387 -3.453 -2.410 1.00 87.75 358 VAL A O 1
ATOM 2676 N N . ASP A 1 359 ? 12.258 -4.517 -0.650 1.00 88.44 359 ASP A N 1
ATOM 2677 C CA . ASP A 1 359 ? 11.408 -3.867 0.355 1.00 88.44 359 ASP A CA 1
ATOM 2678 C C . ASP A 1 359 ? 11.768 -2.388 0.500 1.00 88.44 359 ASP A C 1
ATOM 2680 O O . ASP A 1 359 ? 10.895 -1.525 0.472 1.00 88.44 359 ASP A O 1
ATOM 2684 N N . GLN A 1 360 ? 13.062 -2.086 0.568 1.00 92.88 360 GLN A N 1
ATOM 2685 C CA . GLN A 1 360 ? 13.564 -0.719 0.632 1.00 92.88 360 GLN A CA 1
ATOM 2686 C C . GLN A 1 360 ? 13.201 0.089 -0.616 1.00 92.88 360 GLN A C 1
ATOM 2688 O O . GLN A 1 360 ? 12.638 1.183 -0.519 1.00 92.88 360 GLN A O 1
ATOM 2693 N N . ARG A 1 361 ? 13.465 -0.478 -1.797 1.00 94.81 361 ARG A N 1
ATOM 2694 C CA . ARG A 1 361 ? 13.141 0.159 -3.077 1.00 94.81 361 ARG A CA 1
ATOM 2695 C C . ARG A 1 361 ? 11.635 0.285 -3.282 1.00 94.81 361 ARG A C 1
ATOM 2697 O O . ARG A 1 361 ? 11.168 1.339 -3.703 1.00 94.81 361 ARG A O 1
ATOM 2704 N N . GLY A 1 362 ? 10.858 -0.724 -2.890 1.00 93.75 362 GLY A N 1
ATOM 2705 C CA . GLY A 1 362 ? 9.397 -0.655 -2.860 1.00 93.75 362 GLY A CA 1
ATOM 2706 C C . GLY A 1 362 ? 8.872 0.420 -1.898 1.00 93.75 362 GLY A C 1
ATOM 2707 O O . GLY A 1 362 ? 7.909 1.117 -2.213 1.00 93.75 362 GLY A O 1
ATOM 2708 N N . GLY A 1 363 ? 9.529 0.625 -0.753 1.00 93.81 363 GLY A N 1
ATOM 2709 C CA . GLY A 1 363 ? 9.246 1.734 0.160 1.00 93.81 363 GLY A CA 1
ATOM 2710 C C . GLY A 1 363 ? 9.480 3.098 -0.497 1.00 93.81 363 GLY A C 1
ATOM 2711 O O . GLY A 1 363 ? 8.646 3.997 -0.369 1.00 93.81 363 GLY A O 1
ATOM 2712 N N . ASN A 1 364 ? 10.554 3.237 -1.281 1.00 94.62 364 ASN A N 1
ATOM 2713 C CA . ASN A 1 364 ? 10.786 4.434 -2.090 1.00 94.62 364 ASN A CA 1
ATOM 2714 C C . ASN A 1 364 ? 9.725 4.612 -3.197 1.00 94.62 364 ASN A C 1
ATOM 2716 O O . ASN A 1 364 ? 9.250 5.724 -3.409 1.00 94.62 364 ASN A O 1
ATOM 2720 N N . MET A 1 365 ? 9.247 3.541 -3.837 1.00 94.69 365 MET A N 1
ATOM 2721 C CA . MET A 1 365 ? 8.124 3.646 -4.786 1.00 94.69 365 MET A CA 1
ATOM 2722 C C . MET A 1 365 ? 6.848 4.170 -4.115 1.00 94.69 365 MET A C 1
ATOM 2724 O O . MET A 1 365 ? 6.123 4.975 -4.703 1.00 94.69 365 MET A O 1
ATOM 2728 N N . ILE A 1 366 ? 6.581 3.763 -2.869 1.00 95.81 366 ILE A N 1
ATOM 2729 C CA . ILE A 1 366 ? 5.463 4.299 -2.084 1.00 95.81 366 ILE A CA 1
ATOM 2730 C C . ILE A 1 366 ? 5.672 5.791 -1.808 1.00 95.81 366 ILE A C 1
ATOM 2732 O O . ILE A 1 366 ? 4.738 6.566 -2.020 1.00 95.81 366 ILE A O 1
ATOM 2736 N N . HIS A 1 367 ? 6.877 6.212 -1.421 1.00 94.94 367 HIS A N 1
ATOM 2737 C CA . HIS A 1 367 ? 7.223 7.629 -1.264 1.00 94.94 367 HIS A CA 1
ATOM 2738 C C . HIS A 1 367 ? 6.894 8.438 -2.535 1.00 94.94 367 HIS A C 1
ATOM 2740 O O . HIS A 1 367 ? 6.123 9.398 -2.482 1.00 94.94 367 HIS A O 1
ATOM 2746 N N . GLU A 1 368 ? 7.376 8.003 -3.702 1.00 95.00 368 GLU A N 1
ATOM 2747 C CA . GLU A 1 368 ? 7.095 8.678 -4.977 1.00 95.00 368 GLU A CA 1
ATOM 2748 C C . GLU A 1 368 ? 5.597 8.659 -5.331 1.00 95.00 368 GLU A C 1
ATOM 2750 O O . GLU A 1 368 ? 5.041 9.623 -5.867 1.00 95.00 368 GLU A O 1
ATOM 2755 N N . SER A 1 369 ? 4.887 7.581 -4.987 1.00 95.38 369 SER A N 1
ATOM 2756 C CA . SER A 1 369 ? 3.441 7.495 -5.201 1.00 95.38 369 SER A CA 1
ATOM 2757 C C . SER A 1 369 ? 2.659 8.518 -4.373 1.00 95.38 369 SER A C 1
ATOM 2759 O O . SER A 1 369 ? 1.641 9.025 -4.844 1.00 95.38 369 SER A O 1
ATOM 2761 N N . VAL A 1 370 ? 3.150 8.899 -3.188 1.00 95.31 370 VAL A N 1
ATOM 2762 C CA . VAL A 1 370 ? 2.530 9.938 -2.356 1.00 95.31 370 VAL A CA 1
ATOM 2763 C C . VAL A 1 370 ? 2.608 11.299 -3.041 1.00 95.31 370 VAL A C 1
ATOM 2765 O O . VAL A 1 370 ? 1.602 12.016 -3.083 1.00 95.31 370 VAL A O 1
ATOM 2768 N N . HIS A 1 371 ? 3.749 11.637 -3.649 1.00 93.81 371 HIS A N 1
ATOM 2769 C CA . HIS A 1 371 ? 3.868 12.845 -4.465 1.00 93.81 371 HIS A CA 1
ATOM 2770 C C . HIS A 1 371 ? 2.855 12.845 -5.604 1.00 93.81 371 HIS A C 1
ATOM 2772 O O . HIS A 1 371 ? 2.087 13.796 -5.758 1.00 93.81 371 HIS A O 1
ATOM 2778 N N . MET A 1 372 ? 2.827 11.764 -6.383 1.00 94.44 372 MET A N 1
ATOM 2779 C CA . MET A 1 372 ? 2.007 11.671 -7.586 1.00 94.44 372 MET A CA 1
ATOM 2780 C C . MET A 1 372 ? 0.505 11.637 -7.284 1.00 94.44 372 MET A C 1
ATOM 2782 O O . MET A 1 372 ? -0.262 12.371 -7.911 1.00 94.44 372 MET A O 1
ATOM 2786 N N . ARG A 1 373 ? 0.074 10.810 -6.325 1.00 95.00 373 ARG A N 1
ATOM 2787 C CA . ARG A 1 373 ? -1.345 10.536 -6.054 1.00 95.00 373 ARG A CA 1
ATOM 2788 C C . ARG A 1 373 ? -1.972 11.482 -5.040 1.00 95.00 373 ARG A C 1
ATOM 2790 O O . ARG A 1 373 ? -3.140 11.842 -5.212 1.00 95.00 373 ARG A O 1
ATOM 2797 N N . LEU A 1 374 ? -1.242 11.843 -3.984 1.00 93.12 374 LEU A N 1
ATOM 2798 C CA . LEU A 1 374 ? -1.745 12.705 -2.906 1.00 93.12 374 LEU A CA 1
ATOM 2799 C C . LEU A 1 374 ? -1.318 14.169 -3.089 1.00 93.12 374 LEU A C 1
ATOM 2801 O O . LEU A 1 374 ? -1.849 15.054 -2.420 1.00 93.12 374 LEU A O 1
ATOM 2805 N N . GLY A 1 375 ? -0.400 14.444 -4.020 1.00 91.12 375 GLY A N 1
ATOM 2806 C CA . GLY A 1 375 ? 0.004 15.799 -4.392 1.00 91.12 375 GLY A CA 1
ATOM 2807 C C . GLY A 1 375 ? 0.887 16.493 -3.357 1.00 91.12 375 GLY A C 1
ATOM 2808 O O . GLY A 1 375 ? 1.079 17.710 -3.425 1.00 91.12 375 GLY A O 1
ATOM 2809 N N . PHE A 1 376 ? 1.412 15.748 -2.387 1.00 89.62 376 PHE A N 1
ATOM 2810 C CA . PHE A 1 376 ? 2.282 16.293 -1.353 1.00 89.62 376 PHE A CA 1
ATOM 2811 C C . PHE A 1 376 ? 3.663 16.587 -1.932 1.00 89.62 376 PHE A C 1
ATOM 2813 O O . PHE A 1 376 ? 4.156 15.836 -2.759 1.00 89.62 376 PHE A O 1
ATOM 2820 N N . ARG A 1 377 ? 4.278 17.706 -1.542 1.00 82.56 377 ARG A N 1
ATOM 2821 C CA . ARG A 1 377 ? 5.588 18.155 -2.064 1.00 82.56 377 ARG A CA 1
ATOM 2822 C C . ARG A 1 377 ? 6.623 18.398 -0.966 1.00 82.56 377 ARG A C 1
ATOM 2824 O O . ARG A 1 377 ? 7.761 18.737 -1.261 1.00 82.56 377 ARG A O 1
ATOM 2831 N N . GLY A 1 378 ? 6.192 18.354 0.292 1.00 73.88 378 GLY A N 1
ATOM 2832 C CA . GLY A 1 378 ? 7.019 18.745 1.423 1.00 73.88 378 GLY A CA 1
ATOM 2833 C C . GLY A 1 378 ? 7.859 17.577 1.911 1.00 73.88 378 GLY A C 1
ATOM 2834 O O . GLY A 1 378 ? 7.284 16.618 2.406 1.00 73.88 378 GLY A O 1
ATOM 2835 N N . HIS A 1 379 ? 9.178 17.730 1.817 1.00 76.00 379 HIS A N 1
ATOM 2836 C CA . HIS A 1 379 ? 10.192 16.843 2.407 1.00 76.00 379 HIS A CA 1
ATOM 2837 C C . HIS A 1 379 ? 10.740 17.370 3.747 1.00 76.00 379 HIS A C 1
ATOM 2839 O O . HIS A 1 379 ? 11.514 16.710 4.430 1.00 76.00 379 HIS A O 1
ATOM 2845 N N . GLY A 1 380 ? 10.393 18.612 4.106 1.00 66.12 380 GLY A N 1
ATOM 2846 C CA . GLY A 1 380 ? 10.958 19.308 5.264 1.00 66.12 380 GLY A CA 1
ATOM 2847 C C . GLY A 1 380 ? 10.215 19.078 6.583 1.00 66.12 380 GLY A C 1
ATOM 2848 O O . GLY A 1 380 ? 9.097 18.554 6.603 1.00 66.12 380 GLY A O 1
ATOM 2849 N N . LEU A 1 381 ? 10.857 19.572 7.649 1.00 59.12 381 LEU A N 1
ATOM 2850 C CA . LEU A 1 381 ? 10.443 19.657 9.057 1.00 59.12 381 LEU A CA 1
ATOM 2851 C C . LEU A 1 381 ? 8.936 19.761 9.237 1.00 59.12 381 LEU A C 1
ATOM 2853 O O . LEU A 1 381 ? 8.334 20.831 9.137 1.00 59.12 381 LEU A O 1
ATOM 2857 N N . ALA A 1 382 ? 8.340 18.619 9.545 1.00 56.81 382 ALA A N 1
ATOM 2858 C CA . ALA A 1 382 ? 6.939 18.517 9.848 1.00 56.81 382 ALA A CA 1
ATOM 2859 C C . ALA A 1 382 ? 6.759 18.373 11.363 1.00 56.81 382 ALA A C 1
ATOM 2861 O O . ALA A 1 382 ? 7.070 17.331 11.944 1.00 56.81 382 ALA A O 1
ATOM 2862 N N . ASN A 1 383 ? 6.195 19.396 12.014 1.00 67.62 383 ASN A N 1
ATOM 2863 C CA . ASN A 1 383 ? 5.588 19.170 13.329 1.00 67.62 383 ASN A CA 1
ATOM 2864 C C . ASN A 1 383 ? 4.447 18.136 13.194 1.00 67.62 383 ASN A C 1
ATOM 2866 O O . ASN A 1 383 ? 4.018 17.826 12.079 1.00 67.62 383 ASN A O 1
ATOM 2870 N N . ALA A 1 384 ? 3.922 17.604 14.303 1.00 65.31 384 ALA A N 1
ATOM 2871 C CA . ALA A 1 384 ? 2.892 16.552 14.278 1.00 65.31 384 ALA A CA 1
ATOM 2872 C C . ALA A 1 384 ? 1.703 16.848 13.327 1.00 65.31 384 ALA A C 1
ATOM 2874 O O . ALA A 1 384 ? 1.142 15.938 12.719 1.00 65.31 384 ALA A O 1
ATOM 2875 N N . ASN A 1 385 ? 1.363 18.126 13.102 1.00 70.94 385 ASN A N 1
ATOM 2876 C CA . ASN A 1 385 ? 0.291 18.521 12.181 1.00 70.94 385 ASN A CA 1
ATOM 2877 C C . ASN A 1 385 ? 0.654 18.371 10.692 1.00 70.94 385 ASN A C 1
ATOM 2879 O O . ASN A 1 385 ? -0.227 18.215 9.849 1.00 70.94 385 ASN A O 1
ATOM 2883 N N . GLN A 1 386 ? 1.936 18.464 10.347 1.00 78.56 386 GLN A N 1
ATOM 2884 C CA . GLN A 1 386 ? 2.436 18.432 8.971 1.00 78.56 386 GLN A CA 1
ATOM 2885 C C . GLN A 1 386 ? 2.862 17.022 8.538 1.00 78.56 386 GLN A C 1
ATOM 2887 O O . GLN A 1 386 ? 2.883 16.744 7.340 1.00 78.56 386 GLN A O 1
ATOM 2892 N N . ARG A 1 387 ? 3.135 16.113 9.489 1.00 85.12 387 ARG A N 1
ATOM 2893 C CA . ARG A 1 387 ? 3.624 14.745 9.219 1.00 85.12 387 ARG A CA 1
ATOM 2894 C C . ARG A 1 387 ? 2.631 13.930 8.397 1.00 85.12 387 ARG A C 1
ATOM 2896 O O . ARG A 1 387 ? 3.008 13.167 7.515 1.00 85.12 387 ARG A O 1
ATOM 2903 N N . GLY A 1 388 ? 1.338 14.207 8.570 1.00 87.56 388 GLY A N 1
ATOM 2904 C CA . GLY A 1 388 ? 0.280 13.640 7.738 1.00 87.56 388 GLY A CA 1
ATOM 2905 C C . GLY A 1 388 ? 0.319 14.056 6.261 1.00 87.56 388 GLY A C 1
ATOM 2906 O O . GLY A 1 388 ? -0.462 13.536 5.475 1.00 87.56 388 GLY A O 1
ATOM 2907 N N . ARG A 1 389 ? 1.176 14.993 5.845 1.00 88.62 389 ARG A N 1
ATOM 2908 C CA . ARG A 1 389 ? 1.364 15.408 4.441 1.00 88.62 389 ARG A CA 1
ATOM 2909 C C . ARG A 1 389 ? 2.810 15.241 3.973 1.00 88.62 389 ARG A C 1
ATOM 2911 O O . ARG A 1 389 ? 3.181 15.820 2.959 1.00 88.62 389 ARG A O 1
ATOM 2918 N N . ASN A 1 390 ? 3.612 14.484 4.715 1.00 89.06 390 ASN A N 1
ATOM 2919 C CA . ASN A 1 390 ? 5.012 14.239 4.410 1.00 89.06 390 ASN A CA 1
ATOM 2920 C C . ASN A 1 390 ? 5.156 12.823 3.784 1.00 89.06 390 ASN A C 1
ATOM 2922 O O . ASN A 1 390 ? 4.736 11.842 4.411 1.00 89.06 390 ASN A O 1
ATOM 2926 N N . PRO A 1 391 ? 5.652 12.697 2.540 1.00 91.00 391 PRO A N 1
ATOM 2927 C CA . PRO A 1 391 ? 5.877 11.418 1.855 1.00 91.00 391 PRO A CA 1
ATOM 2928 C C . PRO A 1 391 ? 6.800 10.448 2.601 1.00 91.00 391 PRO A C 1
ATOM 2930 O O . PRO A 1 391 ? 6.533 9.247 2.633 1.00 91.00 391 PRO A O 1
ATOM 2933 N N . GLU A 1 392 ? 7.837 10.951 3.261 1.00 89.31 392 GLU A N 1
ATOM 2934 C CA . GLU A 1 392 ? 8.776 10.177 4.069 1.00 89.31 392 GLU A CA 1
ATOM 2935 C C . GLU A 1 392 ? 8.068 9.509 5.240 1.00 89.31 392 GLU A C 1
ATOM 2937 O O . GLU A 1 392 ? 8.287 8.331 5.481 1.00 89.31 392 GLU A O 1
ATOM 2942 N N . CYS A 1 393 ? 7.115 10.182 5.888 1.00 90.88 393 CYS A N 1
ATOM 2943 C CA . CYS A 1 393 ? 6.327 9.581 6.971 1.00 90.88 393 CYS A CA 1
ATOM 2944 C C . CYS A 1 393 ? 5.465 8.410 6.480 1.00 90.88 393 CYS A C 1
ATOM 2946 O O . CYS A 1 393 ? 5.250 7.448 7.217 1.00 90.88 393 CYS A O 1
ATOM 2948 N N . HIS A 1 394 ? 4.976 8.468 5.236 1.00 93.44 394 HIS A N 1
ATOM 2949 C CA . HIS A 1 394 ? 4.207 7.370 4.648 1.00 93.44 394 HIS A CA 1
ATOM 2950 C C . HIS A 1 394 ? 5.121 6.187 4.298 1.00 93.44 394 HIS A C 1
ATOM 2952 O O . HIS A 1 394 ? 4.761 5.045 4.564 1.00 93.44 394 HIS A O 1
ATOM 2958 N N . ALA A 1 395 ? 6.316 6.431 3.758 1.00 93.06 395 ALA A N 1
ATOM 2959 C CA . ALA A 1 395 ? 7.282 5.358 3.521 1.00 93.06 395 ALA A CA 1
ATOM 2960 C C . ALA A 1 395 ? 7.822 4.757 4.833 1.00 93.06 395 ALA A C 1
ATOM 2962 O O . ALA A 1 395 ? 7.973 3.543 4.939 1.00 93.06 395 ALA A O 1
ATOM 2963 N N . ALA A 1 396 ? 8.038 5.582 5.855 1.00 91.56 396 ALA A N 1
ATOM 2964 C CA . ALA A 1 396 ? 8.586 5.166 7.138 1.00 91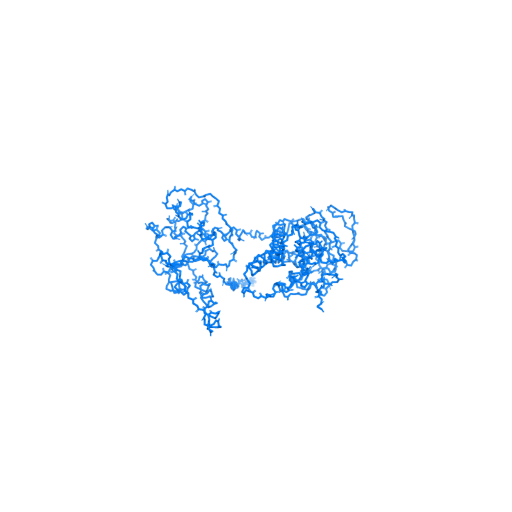.56 396 ALA A CA 1
ATOM 2965 C C . ALA A 1 396 ? 7.614 4.308 7.962 1.00 91.56 396 ALA A C 1
ATOM 2967 O O . ALA A 1 396 ? 8.033 3.341 8.593 1.00 91.56 396 ALA A O 1
ATOM 2968 N N . ILE A 1 397 ? 6.303 4.590 7.937 1.00 92.25 397 ILE A N 1
ATOM 2969 C CA . ILE A 1 397 ? 5.338 3.694 8.600 1.00 92.25 397 ILE A CA 1
ATOM 2970 C C . ILE A 1 397 ? 5.229 2.342 7.888 1.00 92.25 397 ILE A C 1
ATOM 2972 O O . ILE A 1 397 ? 5.037 1.323 8.545 1.00 92.25 397 ILE A O 1
ATOM 2976 N N . VAL A 1 398 ? 5.397 2.303 6.562 1.00 93.50 398 VAL A N 1
ATOM 2977 C CA . VAL A 1 398 ? 5.506 1.036 5.823 1.00 93.50 398 VAL A CA 1
ATOM 2978 C C . VAL A 1 398 ? 6.762 0.287 6.265 1.00 93.50 398 VAL A C 1
ATOM 2980 O O . VAL A 1 398 ? 6.685 -0.901 6.564 1.00 93.50 398 VAL A O 1
ATOM 2983 N N . ALA A 1 399 ? 7.894 0.982 6.363 1.00 90.19 399 ALA A N 1
ATOM 2984 C CA . ALA A 1 399 ? 9.154 0.408 6.820 1.00 90.19 399 ALA A CA 1
ATOM 2985 C C . ALA A 1 399 ? 9.037 -0.225 8.214 1.00 90.19 399 ALA A C 1
ATOM 2987 O O . ALA A 1 399 ? 9.445 -1.372 8.393 1.00 90.19 399 ALA A O 1
ATOM 2988 N N . ASP A 1 400 ? 8.370 0.453 9.153 1.00 88.62 400 ASP A N 1
ATOM 2989 C CA . ASP A 1 400 ? 8.050 -0.111 10.466 1.00 88.62 400 ASP A CA 1
ATOM 2990 C C . ASP A 1 400 ? 7.143 -1.350 10.326 1.00 88.62 400 ASP A C 1
ATOM 2992 O O . ASP A 1 400 ? 7.504 -2.429 10.779 1.00 88.62 400 ASP A O 1
ATOM 2996 N N . VAL A 1 401 ? 6.005 -1.259 9.627 1.00 84.75 401 VAL A N 1
ATOM 2997 C CA . VAL A 1 401 ? 5.059 -2.389 9.483 1.00 84.75 401 VAL A CA 1
ATOM 2998 C C . VAL A 1 401 ? 5.715 -3.654 8.907 1.00 84.75 401 VAL A C 1
ATOM 3000 O O . VAL A 1 401 ? 5.357 -4.760 9.314 1.00 84.75 401 VAL A O 1
ATOM 3003 N N . TYR A 1 402 ? 6.674 -3.517 7.987 1.00 83.00 402 TYR A N 1
ATOM 3004 C CA . TYR A 1 402 ? 7.351 -4.652 7.343 1.00 83.00 402 TYR A CA 1
ATOM 3005 C C . TYR A 1 402 ? 8.756 -4.952 7.885 1.00 83.00 402 TYR A C 1
ATOM 3007 O O . TYR A 1 402 ? 9.377 -5.913 7.433 1.00 83.00 402 TYR A O 1
ATOM 3015 N N . GLY A 1 403 ? 9.246 -4.186 8.861 1.00 85.88 403 GLY A N 1
ATOM 3016 C CA . GLY A 1 403 ? 10.510 -4.448 9.547 1.00 85.88 403 GLY A CA 1
ATOM 3017 C C . GLY A 1 403 ? 11.767 -4.198 8.708 1.00 85.88 403 GLY A C 1
ATOM 3018 O O . GLY A 1 403 ? 12.724 -4.965 8.814 1.00 85.88 403 GLY A O 1
ATOM 3019 N N . PHE A 1 404 ? 11.790 -3.144 7.887 1.00 85.56 404 PHE A N 1
ATOM 3020 C CA . PHE A 1 404 ? 12.995 -2.711 7.167 1.00 85.56 404 PHE A CA 1
ATOM 3021 C C . PHE A 1 404 ? 13.375 -1.268 7.512 1.00 85.56 404 PHE A C 1
ATOM 3023 O O . PHE A 1 404 ? 12.587 -0.516 8.074 1.00 85.56 404 PHE A O 1
ATOM 3030 N N . GLN A 1 405 ? 14.609 -0.875 7.194 1.00 83.88 405 GLN A N 1
ATOM 3031 C CA . GLN A 1 405 ? 15.067 0.504 7.381 1.00 83.88 405 GLN A CA 1
ATOM 3032 C C . GLN A 1 405 ? 14.687 1.359 6.170 1.00 83.88 405 GLN A C 1
ATOM 3034 O O . GLN A 1 405 ? 15.115 1.051 5.055 1.00 83.88 405 GLN A O 1
ATOM 3039 N N . SER A 1 406 ? 13.918 2.425 6.388 1.00 80.88 406 SER A N 1
ATOM 3040 C CA . SER A 1 406 ? 13.702 3.496 5.410 1.00 80.88 406 SER A CA 1
ATOM 3041 C C . SER A 1 406 ? 14.859 4.497 5.409 1.00 80.88 406 SER A C 1
ATOM 3043 O O . SER A 1 406 ? 15.607 4.611 6.381 1.00 80.88 406 SER A O 1
ATOM 3045 N N . ASP A 1 407 ? 15.002 5.232 4.304 1.00 71.88 407 ASP A N 1
ATOM 3046 C CA . ASP A 1 407 ? 15.840 6.431 4.256 1.00 71.88 407 ASP A CA 1
ATOM 3047 C C . ASP A 1 407 ? 15.199 7.531 5.120 1.00 71.88 407 ASP A C 1
ATOM 3049 O O . ASP A 1 407 ? 14.376 8.318 4.658 1.00 71.88 407 ASP A O 1
ATOM 3053 N N . ASP A 1 408 ? 15.542 7.524 6.408 1.00 63.44 408 ASP A N 1
ATOM 3054 C CA . ASP A 1 408 ? 15.042 8.452 7.429 1.00 63.44 408 ASP A CA 1
ATOM 3055 C C . ASP A 1 408 ? 15.910 9.726 7.513 1.00 63.44 408 ASP A C 1
ATOM 3057 O O . ASP A 1 408 ? 16.113 10.289 8.589 1.00 63.44 408 ASP A O 1
ATOM 3061 N N . THR A 1 409 ? 16.462 10.198 6.390 1.00 56.72 409 THR A N 1
ATOM 3062 C CA . THR A 1 409 ? 17.294 11.418 6.357 1.00 56.72 409 THR A CA 1
ATOM 3063 C C . THR A 1 409 ? 16.509 12.716 6.618 1.00 56.72 409 THR A C 1
ATOM 3065 O O . THR A 1 409 ? 17.116 13.786 6.700 1.00 56.72 409 THR A O 1
ATOM 3068 N N . THR A 1 410 ? 15.185 12.640 6.809 1.00 57.78 410 THR A N 1
ATOM 3069 C CA . THR A 1 410 ? 14.287 13.766 7.129 1.00 57.78 410 THR A CA 1
ATOM 3070 C C . THR A 1 410 ? 13.396 13.489 8.356 1.00 57.78 410 THR A C 1
ATOM 3072 O O . THR A 1 410 ? 13.346 12.382 8.890 1.00 57.78 410 THR A O 1
ATOM 3075 N N . ASP A 1 411 ? 12.679 14.514 8.835 1.00 63.59 411 ASP A N 1
ATOM 3076 C CA . ASP A 1 411 ? 11.997 14.616 10.146 1.00 63.59 411 ASP A CA 1
ATOM 3077 C C . ASP A 1 411 ? 10.827 13.661 10.422 1.00 63.59 411 ASP A C 1
ATOM 3079 O O . ASP A 1 411 ? 10.060 13.868 11.366 1.00 63.59 411 ASP A O 1
ATOM 3083 N N . CYS A 1 412 ? 10.669 12.617 9.617 1.00 72.00 412 CYS A N 1
ATOM 3084 C CA . CYS A 1 412 ? 9.837 11.461 9.938 1.00 72.00 412 CYS A CA 1
ATOM 3085 C C . CYS A 1 412 ? 10.619 10.389 10.712 1.00 72.00 412 CYS A C 1
ATOM 3087 O O . CYS A 1 412 ? 10.157 9.252 10.851 1.00 72.00 412 CYS A O 1
ATOM 3089 N N . THR A 1 413 ? 11.776 10.767 11.264 1.00 65.94 413 THR A N 1
ATOM 3090 C CA . THR A 1 413 ? 12.441 10.052 12.348 1.00 65.94 413 THR A CA 1
ATOM 3091 C C . THR A 1 413 ? 11.483 9.862 13.531 1.00 65.94 413 THR A C 1
ATOM 3093 O O . THR A 1 413 ? 10.599 10.705 13.773 1.00 65.94 413 THR A O 1
ATOM 3096 N N . PRO A 1 414 ? 11.614 8.738 14.261 1.00 60.19 414 PRO A N 1
ATOM 3097 C CA . PRO A 1 414 ? 10.812 8.485 15.445 1.00 60.19 414 PRO A CA 1
ATOM 3098 C C . PRO A 1 414 ? 10.850 9.684 16.391 1.00 60.19 414 PRO A C 1
ATOM 3100 O O . PRO A 1 414 ? 11.930 10.185 16.704 1.00 60.19 414 PRO A O 1
ATOM 3103 N N . LEU A 1 415 ? 9.685 10.139 16.858 1.00 58.12 415 LEU A N 1
ATOM 3104 C CA . LEU A 1 415 ? 9.630 11.004 18.033 1.00 58.12 415 LEU A CA 1
ATOM 3105 C C . LEU A 1 415 ? 10.214 10.191 19.195 1.00 58.12 415 LEU A C 1
ATOM 3107 O O . LEU A 1 415 ? 9.568 9.268 19.689 1.00 58.12 415 LEU A O 1
ATOM 3111 N N . ILE A 1 416 ? 11.474 10.447 19.548 1.00 49.69 416 ILE A N 1
ATOM 3112 C CA . ILE A 1 416 ? 12.073 9.866 20.751 1.00 49.69 416 ILE A CA 1
ATOM 3113 C C . ILE A 1 416 ? 11.279 10.440 21.940 1.00 49.69 416 ILE A C 1
ATOM 3115 O O . ILE A 1 416 ? 11.029 11.650 21.929 1.00 49.69 416 ILE A O 1
ATOM 3119 N N . PRO A 1 417 ? 10.832 9.612 22.901 1.00 45.69 417 PRO A N 1
ATOM 3120 C CA . PRO A 1 417 ? 10.189 10.105 24.117 1.00 45.69 417 PRO A CA 1
ATOM 3121 C C . PRO A 1 417 ? 11.095 11.027 24.939 1.00 45.69 417 PRO A C 1
ATOM 3123 O O . PRO A 1 417 ? 12.334 10.823 24.924 1.00 45.69 417 PRO A O 1
#

Radius of gyration: 26.59 Å; chains: 1; bounding box: 74×72×87 Å